Protein AF-A0A6L7U6Q9-F1 (afdb_monomer_lite)

Radius of gyration: 33.62 Å; chains: 1; bounding box: 89×98×94 Å

Secondary structure (DSSP, 8-state):
--S--TTSTTSPPSS-EEEEEE-SSEEEEEETTS-EEEEE--TTSTTSPPSS-EEEEEE-SSEEEEEETTS-EEEEE--TTSTTSPPSS-EEEEEE-SSEEEEEETTS-EEEEE--TTSTTSPPSS-EEEEEEETTEEEEEETTS-EEEEETT--PPP--EEEEEE-SSEEEEEETTS-EEEEE--TTSTT-PPSS-EEEEEE-SSEEEEEETTS-EEEEE----SSSS-----PPPSS-EEEEEE-SSEEEEEETTT--EEEEE--TTSTTS---S-EEEEEE-SSEEEEEETTS-EEEEE--TTSTT-PPSS-EEEEEE-SSEEEEEETTS-EEEEE--GGGT-TTSPPSS-EEEEEE-SSEEEEEETTS-EEEEE--TTSTT-PPSS-EEEEEE-SSEEEEEETTSBEEEEE--TTSTT-PPSSB-SEEEE-SSEEEEE-TTS-EEEEESTTTTGGGSS--------------------SSTT----PPP----------------------------------------S---------------------------------------------------PPPP------------

Sequence (601 aa):
CWGWNEHGQAAAPGGKFKTVSAGGSHTCSMRTDNTVLCWGWNKFGQAAPPGGKFKTISAGAAHTCGVRTDDTVQCWGHNRHDQATPLGGKFKTVSAGSRHTCGIRTDNTLQCWGANEYGQATPPAGRFTTVSIEYEHTCGVRTDNTVQCWGLDVLSPRPDFTTISSGSRHTCGVRTDNTVQCWGGNQYGQAAPPGGRFVAVSSGNRHACGVRTDNTVQCWGSNSGPYWHDSRLVLPPGGQFSVVSAGSSHTCGVRRADGTIQCWGWNEFGQAAPPGSEFKTVSAGHTHTCGMRIDGTIQCWGWNGSGQSAPPDGKFTTISAGGSHTCGVRIDNTLACWGDNGAGSGQATPPIGLFVAVSAGGSHTCGIRIDGTLTCWGWNGFGLATPPTGRFVAVSAGSSHTCAVRIDGALACWGENDQGQATPPAGQFTTVSAGHSYTCGVRPDNTVECWGADGRAKASQPNAATGPGSSGNRFASRRIAVANGDTQMTARLLEDDRIPTRLPATVEQNPDLKAMAFCFDGPARLRLGPFAYCPMLRPTCFPSAATSCRRPAQQSSAPVMPPKRECDCLDLALVTRQATRFTVLTFPAEFTWLQSHIRTP

Structure (mmCIF, N/CA/C/O backbone):
data_AF-A0A6L7U6Q9-F1
#
_entry.id   AF-A0A6L7U6Q9-F1
#
loop_
_atom_site.group_PDB
_atom_site.id
_atom_site.type_symbol
_atom_site.label_atom_id
_atom_site.label_alt_id
_atom_site.label_comp_id
_atom_site.label_asym_id
_atom_site.label_entity_id
_atom_site.label_seq_id
_atom_site.pdbx_PDB_ins_code
_atom_site.Cartn_x
_atom_site.Cartn_y
_atom_site.Cartn_z
_atom_site.occupancy
_atom_site.B_iso_or_equiv
_atom_site.auth_seq_id
_atom_site.auth_comp_id
_atom_site.auth_asym_id
_atom_site.auth_atom_id
_atom_site.pdbx_PDB_model_num
ATOM 1 N N . CYS A 1 1 ? -26.010 -4.249 44.675 1.00 60.53 1 CYS A N 1
ATOM 2 C CA . CYS A 1 1 ? -25.416 -4.374 43.325 1.00 60.53 1 CYS A CA 1
ATOM 3 C C . CYS A 1 1 ? -24.847 -5.784 43.168 1.00 60.53 1 CYS A C 1
ATOM 5 O O . CYS A 1 1 ? -24.962 -6.558 44.111 1.00 60.53 1 CYS A O 1
ATOM 7 N N . TRP A 1 2 ? -24.255 -6.119 42.021 1.00 58.78 2 TRP A N 1
ATOM 8 C CA . TRP A 1 2 ? -23.629 -7.425 41.763 1.00 58.78 2 TRP A CA 1
ATOM 9 C C . TRP A 1 2 ? -22.158 -7.202 41.382 1.00 58.78 2 TRP A C 1
ATOM 11 O O . TRP A 1 2 ? -21.865 -6.194 40.741 1.00 58.78 2 TRP A O 1
ATOM 21 N N . GLY A 1 3 ? -21.252 -8.104 41.770 1.00 65.75 3 GLY A N 1
ATOM 22 C CA . GLY A 1 3 ? -19.815 -8.002 41.476 1.00 65.75 3 GLY A CA 1
ATOM 23 C C . GLY A 1 3 ? -18.914 -8.178 42.705 1.00 65.75 3 GLY A C 1
ATOM 24 O O . GLY A 1 3 ? -19.380 -8.518 43.792 1.00 65.75 3 GLY A O 1
ATOM 25 N N . TRP A 1 4 ? -17.613 -7.951 42.513 1.00 69.69 4 TRP A N 1
ATOM 26 C CA . TRP A 1 4 ? -16.572 -8.079 43.542 1.00 69.69 4 TRP A CA 1
ATOM 27 C C . TRP A 1 4 ? -16.777 -7.038 44.662 1.00 69.69 4 TRP A C 1
ATOM 29 O O . TRP A 1 4 ? -17.035 -5.866 44.384 1.00 69.69 4 TRP A O 1
ATOM 39 N N . ASN A 1 5 ? -16.715 -7.465 45.930 1.00 85.12 5 ASN A N 1
ATOM 40 C CA . ASN A 1 5 ? -17.243 -6.693 47.067 1.00 85.12 5 ASN A CA 1
ATOM 41 C C . ASN A 1 5 ? -16.331 -6.670 48.318 1.00 85.12 5 ASN A C 1
ATOM 43 O O . ASN A 1 5 ? -16.816 -6.451 49.426 1.00 85.12 5 ASN A O 1
ATOM 47 N N . GLU A 1 6 ? -15.020 -6.887 48.172 1.00 86.62 6 GLU A N 1
ATOM 48 C CA . GLU A 1 6 ? -14.059 -6.953 49.300 1.00 86.62 6 GLU A CA 1
ATOM 49 C C . GLU A 1 6 ? -13.974 -5.682 50.163 1.00 86.62 6 GLU A C 1
ATOM 51 O O . GLU A 1 6 ? -13.441 -5.710 51.273 1.00 86.62 6 GLU A O 1
ATOM 56 N N . HIS A 1 7 ? -14.494 -4.556 49.678 1.00 86.00 7 HIS A N 1
ATOM 57 C CA . HIS A 1 7 ? -14.512 -3.280 50.392 1.00 86.00 7 HIS A CA 1
ATOM 58 C C . HIS A 1 7 ? -15.939 -2.745 50.594 1.00 86.00 7 HIS A C 1
ATOM 60 O O . HIS A 1 7 ? -16.117 -1.583 50.951 1.00 86.00 7 HIS A O 1
ATOM 66 N N . GLY A 1 8 ? -16.967 -3.570 50.360 1.00 86.44 8 GLY A N 1
ATOM 67 C CA . GLY A 1 8 ? -18.374 -3.171 50.456 1.00 86.44 8 GLY A CA 1
ATOM 68 C C . GLY A 1 8 ? -18.875 -2.316 49.285 1.00 86.44 8 GLY A C 1
ATOM 69 O O . GLY A 1 8 ? -19.975 -1.777 49.353 1.00 86.44 8 GLY A O 1
ATOM 70 N N . GLN A 1 9 ? -18.109 -2.178 48.197 1.00 86.31 9 GLN A N 1
ATOM 71 C CA . GLN A 1 9 ? -18.449 -1.309 47.064 1.00 86.31 9 GLN A CA 1
ATOM 72 C C . GLN A 1 9 ? -19.767 -1.681 46.353 1.00 86.31 9 GLN A C 1
ATOM 74 O O . GLN A 1 9 ? -20.429 -0.800 45.807 1.00 86.31 9 GLN A O 1
ATOM 79 N N . ALA A 1 10 ? -20.203 -2.944 46.410 1.00 85.12 10 ALA A N 1
ATOM 80 C CA . ALA A 1 10 ? -21.481 -3.406 45.860 1.00 85.12 10 ALA A CA 1
ATOM 81 C C . ALA A 1 10 ? -22.649 -3.373 46.876 1.00 85.12 10 ALA A C 1
ATOM 83 O O . ALA A 1 10 ? -23.810 -3.559 46.476 1.00 85.12 10 ALA A O 1
ATOM 84 N N . ALA A 1 11 ? -22.367 -3.120 48.161 1.00 86.94 11 ALA A N 1
ATOM 85 C CA . ALA A 1 11 ? -23.359 -2.967 49.224 1.00 86.94 11 ALA A CA 1
ATOM 86 C C . ALA A 1 11 ? -23.945 -1.545 49.202 1.00 86.94 11 ALA A C 1
ATOM 88 O O . ALA A 1 11 ? -23.372 -0.601 49.739 1.00 86.94 11 ALA A O 1
ATOM 89 N N . ALA A 1 12 ? -25.086 -1.381 48.530 1.00 82.44 12 ALA A N 1
ATOM 90 C CA . ALA A 1 12 ? -25.712 -0.075 48.355 1.00 82.44 12 ALA A CA 1
ATOM 91 C C . ALA A 1 12 ? -26.273 0.472 49.690 1.00 82.44 12 ALA A C 1
ATOM 93 O O . ALA A 1 12 ? -27.046 -0.229 50.347 1.00 82.44 12 ALA A O 1
ATOM 94 N N . PRO A 1 13 ? -25.942 1.716 50.089 1.00 86.38 13 PRO A N 1
ATOM 95 C CA . PRO A 1 13 ? -26.484 2.336 51.293 1.00 86.38 13 PRO A CA 1
ATOM 96 C C . PRO A 1 13 ? -27.955 2.731 51.110 1.00 86.38 13 PRO A C 1
ATOM 98 O O . PRO A 1 13 ? -28.396 3.078 50.013 1.00 86.38 13 PRO A O 1
ATOM 101 N N . GLY A 1 14 ? -28.714 2.741 52.208 1.00 85.06 14 GLY A N 1
ATOM 102 C CA . GLY A 1 14 ? -30.105 3.197 52.207 1.00 85.06 14 GLY A CA 1
ATOM 103 C C . GLY A 1 14 ? -30.240 4.688 51.868 1.00 85.06 14 GLY A C 1
ATOM 104 O O . GLY A 1 14 ? -29.470 5.522 52.346 1.00 85.06 14 GLY A O 1
ATOM 105 N N . GLY A 1 15 ? -31.235 5.039 51.051 1.00 87.31 15 GLY A N 1
ATOM 106 C CA . GLY A 1 15 ? -31.529 6.426 50.683 1.00 87.31 15 GLY A CA 1
ATOM 107 C C . GLY A 1 15 ? -32.321 6.556 49.380 1.00 87.31 15 GLY A C 1
ATOM 108 O O . GLY A 1 15 ? -32.706 5.562 48.769 1.00 87.31 15 GLY A O 1
ATOM 109 N N . LYS A 1 16 ? -32.551 7.802 48.944 1.00 89.94 16 LYS A N 1
ATOM 110 C CA . LYS A 1 16 ? -33.118 8.126 47.624 1.00 89.94 16 LYS A CA 1
ATOM 111 C C . LYS A 1 16 ? -32.038 8.759 46.746 1.00 89.94 16 LYS A C 1
ATOM 113 O O . LYS A 1 16 ? -31.497 9.814 47.081 1.00 89.94 16 LYS A O 1
ATOM 118 N N . PHE A 1 17 ? -31.747 8.120 45.618 1.00 90.88 17 PHE A N 1
ATOM 119 C CA . PHE A 1 17 ? -30.705 8.516 44.669 1.00 90.88 17 PHE A CA 1
ATOM 120 C C . PHE A 1 17 ? -31.291 8.645 43.260 1.00 90.88 17 PHE A C 1
ATOM 122 O O . PHE A 1 17 ? -32.266 7.972 42.935 1.00 90.88 17 PHE A O 1
ATOM 129 N N . LYS A 1 18 ? -30.701 9.516 42.435 1.00 92.00 18 LYS A N 1
ATOM 130 C CA . LYS A 1 18 ? -31.118 9.762 41.040 1.00 92.00 18 LYS A CA 1
ATOM 131 C C . LYS A 1 18 ? -30.112 9.258 39.998 1.00 92.00 18 LYS A C 1
ATOM 133 O O . LYS A 1 18 ? -30.494 9.018 38.861 1.00 92.00 18 LYS A O 1
ATOM 138 N N . THR A 1 19 ? -28.840 9.114 40.370 1.00 90.00 19 THR A N 1
ATOM 139 C CA . THR A 1 19 ? -27.770 8.574 39.518 1.00 90.00 19 THR A CA 1
ATOM 140 C C . THR A 1 19 ? -26.765 7.799 40.364 1.00 90.00 19 THR A C 1
ATOM 142 O O . THR A 1 19 ? -26.574 8.107 41.543 1.00 90.00 19 THR A O 1
ATOM 145 N N . VAL A 1 20 ? -26.106 6.821 39.744 1.00 92.25 20 VAL A N 1
ATOM 146 C CA . VAL A 1 20 ? -25.000 6.032 40.301 1.00 92.25 20 VAL A CA 1
ATOM 147 C C . VAL A 1 20 ? -23.852 6.004 39.291 1.00 92.25 20 VAL A C 1
ATOM 149 O O . VAL A 1 20 ? -24.086 6.002 38.084 1.00 92.25 20 VAL A O 1
ATOM 152 N N . SER A 1 21 ? -22.619 5.986 39.784 1.00 90.88 21 SER A N 1
ATOM 153 C CA . SER A 1 21 ? -21.403 5.713 39.025 1.00 90.88 21 SER A CA 1
ATOM 154 C C . SER A 1 21 ? -20.534 4.774 39.860 1.00 90.88 21 SER A C 1
ATOM 156 O O . SER A 1 21 ? -20.114 5.118 40.967 1.00 90.88 21 SER A O 1
ATOM 158 N N . ALA A 1 22 ? -20.316 3.566 39.345 1.00 87.31 22 ALA A N 1
ATOM 159 C CA . ALA A 1 22 ? -19.361 2.620 39.905 1.00 87.31 22 ALA A CA 1
ATOM 160 C C . ALA A 1 22 ? -17.965 2.935 39.353 1.00 87.31 22 ALA A C 1
ATOM 162 O O . ALA A 1 22 ? -17.822 3.151 38.151 1.00 87.31 22 ALA A O 1
ATOM 163 N N . GLY A 1 23 ? -16.975 2.977 40.240 1.00 85.25 23 GLY A N 1
ATOM 164 C CA . GLY A 1 23 ? -15.554 3.011 39.913 1.00 85.25 23 GLY A CA 1
ATOM 165 C C . GLY A 1 23 ? -14.907 1.640 40.130 1.00 85.25 23 GLY A C 1
ATOM 166 O O . GLY A 1 23 ? -15.597 0.637 40.311 1.00 85.25 23 GLY A O 1
ATOM 167 N N . GLY A 1 24 ? -13.573 1.594 40.157 1.00 82.31 24 GLY A N 1
ATOM 168 C CA . GLY A 1 24 ? -12.822 0.330 40.250 1.00 82.31 24 GLY A CA 1
ATOM 169 C C . GLY A 1 24 ? -13.008 -0.422 41.576 1.00 82.31 24 GLY A C 1
ATOM 170 O O . GLY A 1 24 ? -13.238 -1.629 41.581 1.00 82.31 24 GLY A O 1
ATOM 171 N N . SER A 1 25 ? -12.956 0.294 42.705 1.00 86.75 25 SER A N 1
ATOM 172 C CA . SER A 1 25 ? -13.094 -0.299 44.052 1.00 86.75 25 SER A CA 1
ATOM 173 C C . SER A 1 25 ? -14.018 0.498 44.983 1.00 86.75 25 SER A C 1
ATOM 175 O O . SER A 1 25 ? -14.097 0.214 46.180 1.00 86.75 25 SER A O 1
ATOM 177 N N . HIS A 1 26 ? -14.723 1.498 44.455 1.00 92.19 26 HIS A N 1
ATOM 178 C CA . HIS A 1 26 ? -15.671 2.352 45.172 1.00 92.19 26 HIS A CA 1
ATOM 179 C C . HIS A 1 26 ? -16.851 2.710 44.264 1.00 92.19 26 HIS A C 1
ATOM 181 O O . HIS A 1 26 ? -16.733 2.696 43.043 1.00 92.19 26 HIS A O 1
ATOM 187 N N . THR A 1 27 ? -17.998 3.031 44.854 1.00 92.06 27 THR A N 1
ATOM 188 C CA . THR A 1 27 ? -19.194 3.485 44.130 1.00 92.06 27 THR A CA 1
ATOM 189 C C . THR A 1 27 ? -19.639 4.829 44.684 1.00 92.06 27 THR A C 1
ATOM 191 O O . THR A 1 27 ? -19.582 5.058 45.892 1.00 92.06 27 THR A O 1
ATOM 194 N N . CYS A 1 28 ? -20.092 5.719 43.804 1.00 94.06 28 CYS A N 1
ATOM 195 C CA . CYS A 1 28 ? -20.664 7.013 44.152 1.00 94.06 28 CYS A CA 1
ATOM 196 C C . CYS A 1 28 ? -22.083 7.139 43.587 1.00 94.06 28 CYS A C 1
ATOM 198 O O . CYS A 1 28 ? -22.339 6.770 42.444 1.00 94.06 28 CYS A O 1
ATOM 200 N N . SER A 1 29 ? -22.993 7.737 44.352 1.00 93.19 29 SER A N 1
ATOM 201 C CA . SER A 1 29 ? -24.353 8.054 43.911 1.00 93.19 29 SER A CA 1
ATOM 202 C C . SER A 1 29 ? -24.745 9.474 44.282 1.00 93.19 29 SER A C 1
ATOM 204 O O . SER A 1 29 ? -24.378 9.991 45.339 1.00 93.19 29 SER A O 1
ATOM 206 N N . MET A 1 30 ? -25.544 10.098 43.419 1.00 94.00 30 MET A N 1
ATOM 207 C CA . MET A 1 30 ? -26.092 11.426 43.664 1.00 94.00 30 MET A CA 1
ATOM 208 C C . MET A 1 30 ? -27.508 11.318 44.227 1.00 94.00 30 MET A C 1
ATOM 210 O O . MET A 1 30 ? -28.381 10.668 43.642 1.00 94.00 30 MET A O 1
ATOM 214 N N . ARG A 1 31 ? -27.741 11.968 45.367 1.00 93.19 31 ARG A N 1
ATOM 215 C CA . ARG A 1 31 ? -29.057 12.094 45.999 1.00 93.19 31 ARG A CA 1
ATOM 216 C C . ARG A 1 31 ? -29.967 13.036 45.206 1.00 93.19 31 ARG A C 1
ATOM 218 O O . ARG A 1 31 ? -29.522 13.806 44.351 1.00 93.19 31 ARG A O 1
ATOM 225 N N . THR A 1 32 ? -31.260 12.999 45.518 1.00 91.50 32 THR A N 1
ATOM 226 C CA . THR A 1 32 ? -32.284 13.869 44.907 1.00 91.50 32 THR A CA 1
ATOM 227 C C . THR A 1 32 ? -32.091 15.364 45.199 1.00 91.50 32 THR A C 1
ATOM 229 O O . THR A 1 32 ? -32.629 16.192 44.475 1.00 91.50 32 THR A O 1
ATOM 232 N N . ASP A 1 33 ? -31.306 15.727 46.217 1.00 91.62 33 ASP A N 1
ATOM 233 C CA . ASP A 1 33 ? -30.948 17.110 46.579 1.00 91.62 33 ASP A CA 1
ATOM 234 C C . ASP A 1 33 ? -29.678 17.641 45.870 1.00 91.62 33 ASP A C 1
ATOM 236 O O . ASP A 1 33 ? -29.242 18.768 46.139 1.00 91.62 33 ASP A O 1
ATOM 240 N N . ASN A 1 34 ? -29.113 16.837 44.957 1.00 92.19 34 ASN A N 1
ATOM 241 C CA . ASN A 1 34 ? -27.840 17.013 44.247 1.00 92.19 34 ASN A CA 1
ATOM 242 C C . ASN A 1 34 ? -26.560 16.847 45.098 1.00 92.19 34 ASN A C 1
ATOM 244 O O . ASN A 1 34 ? -25.470 17.122 44.590 1.00 92.19 34 ASN A O 1
ATOM 248 N N . THR A 1 35 ? -26.649 16.381 46.350 1.00 94.06 35 THR A N 1
ATOM 249 C CA . THR A 1 35 ? -25.468 15.959 47.131 1.00 94.06 35 THR A CA 1
ATOM 250 C C . THR A 1 35 ? -24.965 14.586 46.678 1.00 94.06 35 THR A C 1
ATOM 252 O O . THR A 1 35 ? -25.706 13.799 46.085 1.00 94.06 35 THR A O 1
ATOM 255 N N . VAL A 1 36 ? -23.692 14.288 46.942 1.00 94.62 36 VAL A N 1
ATOM 256 C CA . VAL A 1 36 ? -23.044 13.022 46.566 1.00 94.62 36 VAL A CA 1
ATOM 257 C C . VAL A 1 36 ? -22.738 12.209 47.822 1.00 94.62 36 VAL A C 1
ATOM 259 O O . VAL A 1 36 ? -22.294 12.755 48.830 1.00 94.62 36 VAL A O 1
ATOM 262 N N . LEU A 1 37 ? -22.965 10.900 47.748 1.00 94.25 37 LEU A N 1
ATOM 263 C CA . LEU A 1 37 ? -22.506 9.912 48.720 1.00 94.25 37 LEU A CA 1
ATOM 264 C C . LEU A 1 37 ? -21.649 8.884 47.980 1.00 94.25 37 LEU A C 1
ATOM 266 O O . LEU A 1 37 ? -22.056 8.413 46.921 1.00 94.25 37 LEU A O 1
ATOM 270 N N . CYS A 1 38 ? -20.504 8.517 48.542 1.00 94.56 38 CYS A N 1
ATOM 271 C CA . CYS A 1 38 ? -19.669 7.437 48.028 1.00 94.56 38 CYS A CA 1
ATOM 272 C C . CYS A 1 38 ? -19.377 6.419 49.134 1.00 94.56 38 CYS A C 1
ATOM 274 O O . CYS A 1 38 ? -19.448 6.745 50.319 1.00 94.56 38 CYS A O 1
ATOM 276 N N . TRP A 1 39 ? -19.074 5.185 48.741 1.00 94.06 39 TRP A N 1
ATOM 277 C CA . TRP A 1 39 ? -18.748 4.072 49.633 1.00 94.06 39 TRP A CA 1
ATOM 278 C C . TRP A 1 39 ? -17.840 3.061 48.918 1.00 94.06 39 TRP A C 1
ATOM 280 O O . TRP A 1 39 ? -17.669 3.115 47.699 1.00 94.06 39 TRP A O 1
ATOM 290 N N . GLY A 1 40 ? -17.251 2.133 49.670 1.00 92.25 40 GLY A N 1
ATOM 291 C CA . GLY A 1 40 ? -16.228 1.217 49.170 1.00 92.25 40 GLY A CA 1
ATOM 292 C C . GLY A 1 40 ? -14.826 1.609 49.639 1.00 92.25 40 GLY A C 1
ATOM 293 O O . GLY A 1 40 ? -14.649 2.207 50.702 1.00 92.25 40 GLY A O 1
ATOM 294 N N . TRP A 1 41 ? -13.816 1.282 48.836 1.00 91.94 41 TRP A N 1
ATOM 295 C CA . TRP A 1 41 ? -12.414 1.534 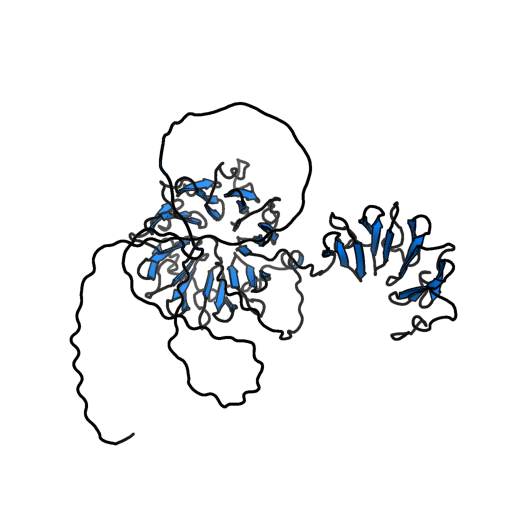49.158 1.00 91.94 41 TRP A CA 1
ATOM 296 C C . TRP A 1 41 ? -12.077 3.029 49.191 1.00 91.94 41 TRP A C 1
ATOM 298 O O . TRP A 1 41 ? -12.401 3.770 48.265 1.00 91.94 41 TRP A O 1
ATOM 308 N N . ASN A 1 42 ? -11.388 3.470 50.247 1.00 92.81 42 ASN A N 1
ATOM 309 C CA . ASN A 1 42 ? -11.162 4.896 50.510 1.00 92.81 42 ASN A CA 1
ATOM 310 C C . ASN A 1 42 ? -9.699 5.259 50.841 1.00 92.81 42 ASN A C 1
ATOM 312 O O . ASN A 1 42 ? -9.446 6.285 51.469 1.00 92.81 42 ASN A O 1
ATOM 316 N N . LYS A 1 43 ? -8.718 4.430 50.445 1.00 92.56 43 LYS A N 1
ATOM 317 C CA . LYS A 1 43 ? -7.291 4.616 50.801 1.00 92.56 43 LYS A CA 1
ATOM 318 C C . LYS A 1 43 ? -6.707 5.971 50.365 1.00 92.56 43 LYS A C 1
ATOM 320 O O . LYS A 1 43 ? -5.735 6.428 50.959 1.00 92.56 43 LYS A O 1
ATOM 325 N N . PHE A 1 44 ? -7.290 6.607 49.351 1.00 91.06 44 PHE A N 1
ATOM 326 C CA . PHE A 1 44 ? -6.864 7.903 48.822 1.00 91.06 44 PHE A CA 1
ATOM 327 C C . PHE A 1 44 ? -7.917 9.006 49.020 1.00 91.06 44 PHE A C 1
ATOM 329 O O . PHE A 1 44 ? -7.801 10.070 48.421 1.00 91.06 44 PHE A O 1
ATOM 336 N N . GLY A 1 45 ? -8.965 8.763 49.816 1.00 92.94 45 GLY A N 1
ATOM 337 C CA . GLY A 1 45 ? -10.087 9.692 49.983 1.00 92.94 45 GLY A CA 1
ATOM 338 C C . GLY A 1 45 ? -11.098 9.689 48.828 1.00 92.94 45 GLY A C 1
ATOM 339 O O . GLY A 1 45 ? -11.992 10.527 48.805 1.00 92.94 45 GLY A O 1
ATOM 340 N N . GLN A 1 46 ? -11.003 8.765 47.864 1.00 91.81 46 GLN A N 1
ATOM 341 C CA . GLN A 1 46 ? -11.855 8.746 46.664 1.00 91.81 46 GLN A CA 1
ATOM 342 C C . GLN A 1 46 ? -13.353 8.513 46.944 1.00 91.81 46 GLN A C 1
ATOM 344 O O . GLN A 1 46 ? -14.204 8.920 46.147 1.00 91.81 46 GLN A O 1
ATOM 349 N N . ALA A 1 47 ? -13.675 7.918 48.096 1.00 92.62 47 ALA A N 1
ATOM 350 C CA . ALA A 1 47 ? -15.030 7.729 48.600 1.00 92.62 47 ALA A CA 1
ATOM 351 C C . ALA A 1 47 ? -15.435 8.774 49.668 1.00 92.62 47 ALA A C 1
ATOM 353 O O . ALA A 1 47 ? -16.496 8.646 50.273 1.00 92.62 47 ALA A O 1
ATOM 354 N N . ALA A 1 48 ? -14.637 9.829 49.876 1.00 94.00 48 ALA A N 1
ATOM 355 C CA . ALA A 1 48 ? -14.971 10.984 50.712 1.00 94.00 48 ALA A CA 1
ATOM 356 C C . ALA A 1 48 ? -15.318 12.208 49.830 1.00 94.00 48 ALA A C 1
ATOM 358 O O . ALA A 1 48 ? -14.440 13.024 49.539 1.00 94.00 48 ALA A O 1
ATOM 359 N N . PRO A 1 49 ? -16.572 12.344 49.351 1.00 93.38 49 PRO A N 1
ATOM 360 C CA . PRO A 1 49 ? -16.950 13.423 48.442 1.00 93.38 49 PRO A CA 1
ATOM 361 C C . PRO A 1 49 ? -16.891 14.808 49.117 1.00 93.38 49 PRO A C 1
ATOM 363 O O . PRO A 1 49 ? -17.354 14.960 50.250 1.00 93.38 49 PRO A O 1
ATOM 366 N N . PRO A 1 50 ? -16.381 15.845 48.427 1.00 93.25 50 PRO A N 1
ATOM 367 C CA . PRO A 1 50 ? -16.320 17.203 48.953 1.00 93.25 50 PRO A CA 1
ATOM 368 C C . PRO A 1 50 ? -17.711 17.847 49.034 1.00 93.25 50 PRO A C 1
ATOM 370 O O . PRO A 1 50 ? -18.585 17.612 48.196 1.00 93.25 50 PRO A O 1
ATOM 373 N N . GLY A 1 51 ? -17.901 18.727 50.021 1.00 89.88 51 GLY A N 1
ATOM 374 C CA . GLY A 1 51 ? -19.165 19.432 50.241 1.00 89.88 51 GLY A CA 1
ATOM 375 C C . GLY A 1 51 ? -19.592 20.291 49.044 1.00 89.88 51 GLY A C 1
ATOM 376 O O . GLY A 1 51 ? -18.844 21.149 48.565 1.00 89.88 51 GLY A O 1
ATOM 377 N N . GLY A 1 52 ? -20.816 20.082 48.556 1.00 92.12 52 GLY A N 1
ATOM 378 C CA . GLY A 1 52 ? -21.371 20.828 47.428 1.00 92.12 52 GLY A CA 1
ATOM 379 C C . GLY A 1 52 ? -22.575 20.145 46.782 1.00 92.12 52 GLY A C 1
ATOM 380 O O . GLY A 1 52 ? -23.092 19.146 47.284 1.00 92.12 52 GLY A O 1
ATOM 381 N N . LYS A 1 53 ? -23.009 20.702 45.646 1.00 93.94 53 LYS A N 1
ATOM 382 C CA . LYS A 1 53 ? -24.051 20.138 44.782 1.00 93.94 53 LYS A CA 1
ATOM 383 C C . LYS A 1 53 ? -23.525 19.956 43.363 1.00 93.94 53 LYS A C 1
ATOM 385 O O . LYS A 1 53 ? -22.819 20.821 42.842 1.00 93.94 53 LYS A O 1
ATOM 390 N N . PHE A 1 54 ? -23.904 18.844 42.744 1.00 95.19 54 PHE A N 1
ATOM 391 C CA . PHE A 1 54 ? -23.385 18.406 41.451 1.00 95.19 54 PHE A CA 1
ATOM 392 C C . PHE A 1 54 ? -24.504 18.233 40.408 1.00 95.19 54 PHE A C 1
ATOM 394 O O . PHE A 1 54 ? -25.656 17.944 40.734 1.00 95.19 54 PHE A O 1
ATOM 401 N N . LYS A 1 55 ? -24.162 18.429 39.133 1.00 93.19 55 LYS A N 1
ATOM 402 C CA . LYS A 1 55 ? -24.985 18.093 37.961 1.00 93.19 55 LYS A CA 1
ATOM 403 C C . LYS A 1 55 ? -24.750 16.635 37.559 1.00 93.19 55 LYS A C 1
ATOM 405 O O . LYS A 1 55 ? -25.707 15.872 37.451 1.00 93.19 55 LYS A O 1
ATOM 410 N N . THR A 1 56 ? -23.481 16.243 37.428 1.00 92.44 56 THR A N 1
ATOM 411 C CA . THR A 1 56 ? -23.024 14.890 37.063 1.00 92.44 56 THR A CA 1
ATOM 412 C C . THR A 1 56 ? -21.831 14.456 37.923 1.00 92.44 56 THR A C 1
ATOM 414 O O . THR A 1 56 ? -21.143 15.296 38.506 1.00 92.44 56 THR A O 1
ATOM 417 N N . ILE A 1 57 ? -21.597 13.143 38.010 1.00 94.12 57 ILE A N 1
ATOM 418 C CA . ILE A 1 57 ? -20.433 12.515 38.658 1.00 94.12 57 ILE A CA 1
ATOM 419 C C . ILE A 1 57 ? -19.935 11.336 37.819 1.00 94.12 57 ILE A C 1
ATOM 421 O O . ILE A 1 57 ? -20.736 10.668 37.165 1.00 94.12 57 ILE A O 1
ATOM 425 N N . SER A 1 58 ? -18.636 11.063 37.895 1.00 94.50 58 SER A N 1
ATOM 426 C CA . SER A 1 58 ? -17.981 9.866 37.372 1.00 94.50 58 SER A CA 1
ATOM 427 C C . SER A 1 58 ? -16.919 9.399 38.372 1.00 94.50 58 SER A C 1
ATOM 429 O O . SER A 1 58 ? -16.032 10.166 38.754 1.00 94.50 58 SER A O 1
ATOM 431 N N . ALA A 1 59 ? -17.040 8.155 38.827 1.00 92.25 59 ALA A N 1
ATOM 432 C CA . ALA A 1 59 ? -16.043 7.458 39.629 1.00 92.25 59 ALA A CA 1
ATOM 433 C C . ALA A 1 59 ? -15.101 6.678 38.700 1.00 92.25 59 ALA A C 1
ATOM 435 O O . ALA A 1 59 ? -15.566 5.913 37.861 1.00 92.25 59 ALA A O 1
ATOM 436 N N . GLY A 1 60 ? -13.793 6.890 38.853 1.00 89.00 60 GLY A N 1
ATOM 437 C CA . GLY A 1 60 ? -12.742 6.158 38.146 1.00 89.00 60 GLY A CA 1
ATOM 438 C C . GLY A 1 60 ? -12.179 5.006 38.981 1.00 89.00 60 GLY A C 1
ATOM 439 O O . GLY A 1 60 ? -12.814 4.525 39.920 1.00 89.00 60 GLY A O 1
ATOM 440 N N . ALA A 1 61 ? -10.958 4.556 38.686 1.00 85.81 61 ALA A N 1
ATOM 441 C CA . ALA A 1 61 ? -10.353 3.436 39.418 1.00 85.81 61 ALA A CA 1
ATOM 442 C C . ALA A 1 61 ? -9.935 3.813 40.854 1.00 85.81 61 ALA A C 1
ATOM 444 O O . ALA A 1 61 ? -10.134 3.033 41.784 1.00 85.81 61 ALA A O 1
ATOM 445 N N . ALA A 1 62 ? -9.358 5.008 41.037 1.00 88.69 62 ALA A N 1
ATOM 446 C CA . ALA A 1 62 ? -8.788 5.462 42.313 1.00 88.69 62 ALA A CA 1
ATOM 447 C C . ALA A 1 62 ? -9.099 6.935 42.657 1.00 88.69 62 ALA A C 1
ATOM 449 O O . ALA A 1 62 ? -8.620 7.452 43.670 1.00 88.69 62 ALA A O 1
ATOM 450 N N . HIS A 1 63 ? -9.903 7.612 41.838 1.00 93.81 63 HIS A N 1
ATOM 451 C CA . HIS A 1 63 ? -10.369 8.986 42.027 1.00 93.81 63 HIS A CA 1
ATOM 452 C C . HIS A 1 63 ? -11.814 9.132 41.536 1.00 93.81 63 HIS A C 1
ATOM 454 O O . HIS A 1 63 ? -12.357 8.239 40.886 1.00 93.81 63 HIS A O 1
ATOM 460 N N . THR A 1 64 ? -12.445 10.253 41.863 1.00 94.44 64 THR A N 1
ATOM 461 C CA . THR A 1 64 ? -13.806 10.601 41.441 1.00 94.44 64 THR A CA 1
ATOM 462 C C . THR A 1 64 ? -13.819 12.054 40.985 1.00 94.44 64 THR A C 1
ATOM 464 O O . THR A 1 64 ? -13.141 12.893 41.576 1.00 94.44 64 THR A O 1
ATOM 467 N N . CYS A 1 65 ? -14.605 12.365 39.957 1.00 95.81 65 CYS A N 1
ATOM 468 C CA . CYS A 1 65 ? -14.824 13.721 39.466 1.00 95.81 65 CYS A CA 1
ATOM 469 C C . CYS A 1 65 ? -16.318 14.020 39.321 1.00 95.81 65 CYS A C 1
ATOM 471 O O . CYS A 1 65 ? -17.132 13.125 39.098 1.00 95.81 65 CYS A O 1
ATOM 473 N N . GLY A 1 66 ? -16.694 15.294 39.402 1.00 94.19 66 GLY A N 1
ATOM 474 C CA . GLY A 1 66 ? -18.060 15.735 39.141 1.00 94.19 66 GLY A CA 1
ATOM 475 C C . GLY A 1 66 ? -18.137 17.174 38.654 1.00 94.19 66 GLY A C 1
ATOM 476 O O . GLY A 1 66 ? -17.320 18.017 39.029 1.00 94.19 66 GLY A O 1
ATOM 477 N N . VAL A 1 67 ? -19.149 17.455 37.834 1.00 95.56 67 VAL A N 1
ATOM 478 C CA . VAL A 1 67 ? -19.500 18.815 37.408 1.00 95.56 67 VAL A CA 1
ATOM 479 C C . VAL A 1 67 ? -20.415 19.424 38.470 1.00 95.56 67 VAL A C 1
ATOM 481 O O . VAL A 1 67 ? -21.468 18.862 38.777 1.00 95.56 67 VAL A O 1
ATOM 484 N N . ARG A 1 68 ? -20.026 20.557 39.054 1.00 94.56 68 ARG A N 1
ATOM 485 C CA . ARG A 1 68 ? -20.805 21.325 40.038 1.00 94.56 68 ARG A CA 1
ATOM 486 C C . ARG A 1 68 ? -21.988 22.044 39.386 1.00 94.56 68 ARG A C 1
ATOM 488 O O . ARG A 1 68 ? -22.082 22.161 38.167 1.00 94.56 68 ARG A O 1
ATOM 495 N N . THR A 1 69 ? -22.917 22.557 40.192 1.00 92.31 69 THR A N 1
ATOM 496 C CA . THR A 1 69 ? -24.085 23.307 39.683 1.00 92.31 69 THR A CA 1
ATOM 497 C C . THR A 1 69 ? -23.729 24.559 38.873 1.00 92.31 69 THR A C 1
ATOM 499 O O . THR A 1 69 ? -24.533 24.972 38.041 1.00 92.31 69 THR A O 1
ATOM 502 N N . ASP A 1 70 ? -22.532 25.119 39.055 1.00 93.06 70 ASP A N 1
ATOM 503 C CA . ASP A 1 70 ? -22.000 26.270 38.315 1.00 93.06 70 ASP A CA 1
ATOM 504 C C . ASP A 1 70 ? -21.152 25.883 37.080 1.00 93.06 70 ASP A C 1
ATOM 506 O O . ASP A 1 70 ? -20.448 26.728 36.529 1.00 93.06 70 ASP A O 1
ATOM 510 N N . ASP A 1 71 ? -21.181 24.610 36.671 1.00 93.81 71 ASP A N 1
ATOM 511 C CA . ASP A 1 71 ? -20.411 24.024 35.562 1.00 93.81 71 ASP A CA 1
ATOM 512 C C . ASP A 1 71 ? -18.880 23.973 35.760 1.00 93.81 71 ASP A C 1
ATOM 514 O O . ASP A 1 71 ? -18.152 23.672 34.814 1.00 93.81 71 ASP A O 1
ATOM 518 N N . THR A 1 72 ? -18.355 24.202 36.973 1.00 94.88 72 THR A N 1
ATOM 519 C CA . THR A 1 72 ? -16.955 23.838 37.295 1.00 94.88 72 THR A CA 1
ATOM 520 C C . THR A 1 72 ? -16.802 22.332 37.499 1.00 94.88 72 THR A C 1
ATOM 522 O O . THR A 1 72 ? -17.738 21.662 37.930 1.00 94.88 72 THR A O 1
ATOM 525 N N . VAL A 1 73 ? -15.617 21.782 37.225 1.00 95.44 73 VAL A N 1
ATOM 526 C CA . VAL A 1 73 ? -15.271 20.407 37.622 1.00 95.44 73 VAL A CA 1
ATOM 527 C C . VAL A 1 73 ? -14.544 20.437 38.959 1.00 95.44 73 VAL A C 1
ATOM 529 O O . VAL A 1 73 ? -13.638 21.242 39.160 1.00 95.44 73 VAL A O 1
ATOM 532 N N . GLN A 1 74 ? -14.902 19.516 39.851 1.00 95.06 74 GLN A N 1
ATOM 533 C CA . GLN A 1 74 ? -14.086 19.165 41.008 1.00 95.06 74 GLN A CA 1
ATOM 534 C C . GLN A 1 74 ? -13.803 17.665 40.995 1.00 95.06 74 GLN A C 1
ATOM 536 O O . GLN A 1 74 ? -14.705 16.866 40.744 1.00 95.06 74 GLN A O 1
ATOM 541 N N . CYS A 1 75 ? -12.564 17.297 41.307 1.00 96.06 75 CYS A N 1
ATOM 542 C CA . CYS A 1 75 ? -12.134 15.918 41.491 1.00 96.06 75 CYS A CA 1
ATOM 543 C C . CYS A 1 75 ? -11.554 15.715 42.897 1.00 96.06 75 CYS A C 1
ATOM 545 O O . CYS A 1 75 ? -11.180 16.679 43.567 1.00 96.06 75 CYS A O 1
ATOM 547 N N . TRP A 1 76 ? -11.514 14.464 43.352 1.00 95.94 76 TRP A N 1
ATOM 548 C CA . TRP A 1 76 ? -10.950 14.052 44.639 1.00 95.94 76 TRP A CA 1
ATOM 549 C C . TRP A 1 76 ? -10.503 12.582 44.589 1.00 95.94 76 TRP A C 1
ATOM 551 O O . TRP A 1 76 ? -10.991 11.803 43.769 1.00 95.94 76 TRP A O 1
ATOM 561 N N . GLY A 1 77 ? -9.576 12.189 45.464 1.00 94.94 77 GLY A N 1
ATOM 562 C CA . GLY A 1 77 ? -8.977 10.852 45.474 1.00 94.94 77 GLY A CA 1
ATOM 563 C C . GLY A 1 77 ? -7.491 10.859 45.106 1.00 94.94 77 GLY A C 1
ATOM 564 O O . GLY A 1 77 ? -6.773 11.822 45.369 1.00 94.94 77 GLY A O 1
ATOM 565 N N . HIS A 1 78 ? -7.023 9.774 44.489 1.00 93.25 78 HIS A N 1
ATOM 566 C CA . HIS A 1 78 ? -5.628 9.604 44.082 1.00 93.25 78 HIS A CA 1
ATOM 567 C C . HIS A 1 78 ? -5.195 10.618 43.009 1.00 93.25 78 HIS A C 1
ATOM 569 O O . HIS A 1 78 ? -5.868 10.754 41.991 1.00 93.25 78 HIS A O 1
ATOM 575 N N . ASN A 1 79 ? -4.045 11.279 43.205 1.00 94.12 79 ASN A N 1
ATOM 576 C CA . ASN A 1 79 ? -3.601 12.390 42.350 1.00 94.12 79 ASN A CA 1
ATOM 577 C C . ASN A 1 79 ? -2.107 12.364 41.951 1.00 94.12 79 ASN A C 1
ATOM 579 O O . ASN A 1 79 ? -1.488 13.411 41.803 1.00 94.12 79 ASN A O 1
ATOM 583 N N . ARG A 1 80 ? -1.481 11.183 41.809 1.00 92.56 80 ARG A N 1
ATOM 584 C CA . ARG A 1 80 ? -0.037 11.084 41.472 1.00 92.56 80 ARG A CA 1
ATOM 585 C C . ARG A 1 80 ? 0.341 11.529 40.052 1.00 92.56 80 ARG A C 1
ATOM 587 O O . ARG A 1 80 ? 1.525 11.685 39.787 1.00 92.56 80 ARG A O 1
ATOM 594 N N . HIS A 1 81 ? -0.632 11.694 39.161 1.00 88.38 81 HIS A N 1
ATOM 595 C CA . HIS A 1 81 ? -0.431 12.133 37.777 1.00 88.38 81 HIS A CA 1
ATOM 596 C C . HIS A 1 81 ? -1.286 13.369 37.451 1.00 88.38 81 HIS A C 1
ATOM 598 O O . HIS A 1 81 ? -1.658 13.548 36.300 1.00 88.38 81 HIS A O 1
ATOM 604 N N . ASP A 1 82 ? -1.694 14.156 38.455 1.00 92.25 82 ASP A N 1
ATOM 605 C CA . ASP A 1 82 ? -2.640 15.278 38.315 1.00 92.25 82 ASP A CA 1
ATOM 606 C C . ASP A 1 82 ? -4.051 14.905 37.805 1.00 92.25 82 ASP A C 1
ATOM 608 O O . ASP A 1 82 ? -4.841 15.774 37.443 1.00 92.25 82 ASP A O 1
ATOM 612 N N . GLN A 1 83 ? -4.444 13.623 37.829 1.00 90.19 83 GLN A N 1
ATOM 613 C CA . GLN A 1 83 ? -5.767 13.176 37.351 1.00 90.19 83 GLN A CA 1
ATOM 614 C C . GLN A 1 83 ? -6.962 13.813 38.090 1.00 90.19 83 GLN A C 1
ATOM 616 O O . GLN A 1 83 ? -8.055 13.937 37.529 1.00 90.19 83 GLN A O 1
ATOM 621 N N . ALA A 1 84 ? -6.752 14.239 39.336 1.00 92.62 84 ALA A N 1
ATOM 622 C CA . ALA A 1 84 ? -7.709 14.939 40.180 1.00 92.62 84 ALA A CA 1
ATOM 623 C C . ALA A 1 84 ? -7.400 16.447 40.323 1.00 92.62 84 ALA A C 1
ATOM 625 O O . ALA A 1 84 ? -8.047 17.117 41.128 1.00 92.62 84 ALA A O 1
ATOM 626 N N . THR A 1 85 ? -6.485 16.990 39.511 1.00 92.69 85 THR A N 1
ATOM 627 C CA . THR A 1 85 ? -6.208 18.427 39.352 1.00 92.69 85 THR A CA 1
ATOM 628 C C . THR A 1 85 ? -6.930 18.951 38.094 1.00 92.69 85 THR A C 1
ATOM 630 O O . THR A 1 85 ? -6.339 18.987 37.014 1.00 92.69 85 THR A O 1
ATOM 633 N N . PRO A 1 86 ? -8.229 19.316 38.159 1.00 89.56 86 PRO A N 1
ATOM 634 C CA . PRO A 1 86 ? -8.980 19.729 36.977 1.00 89.56 86 PRO A CA 1
ATOM 635 C C . PRO A 1 86 ? -8.461 21.040 36.384 1.00 89.56 86 PRO A C 1
ATOM 637 O O . PRO A 1 86 ? -8.276 22.037 37.083 1.00 89.56 86 PRO A O 1
ATOM 640 N N . LEU A 1 87 ? -8.290 21.053 35.063 1.00 84.56 87 LEU A N 1
ATOM 641 C CA . LEU A 1 87 ? -7.914 22.254 34.322 1.00 84.56 87 LEU A CA 1
ATOM 642 C C . LEU A 1 87 ? -9.080 23.257 34.272 1.00 84.56 87 LEU A C 1
ATOM 644 O O . LEU A 1 87 ? -10.246 22.880 34.139 1.00 84.56 87 LEU A O 1
ATOM 648 N N . GLY A 1 88 ? -8.756 24.551 34.343 1.00 84.81 88 GLY A N 1
ATOM 649 C CA . GLY A 1 88 ? -9.746 25.630 34.368 1.00 84.81 88 GLY A CA 1
ATOM 650 C C . GLY A 1 88 ? -10.661 25.651 33.135 1.00 84.81 88 GLY A C 1
ATOM 651 O O . GLY A 1 88 ? -10.198 25.594 31.994 1.00 84.81 88 GLY A O 1
ATOM 652 N N . GLY A 1 89 ? -11.970 25.764 33.369 1.00 89.81 89 GLY A N 1
ATOM 653 C CA . GLY A 1 89 ? -12.992 25.800 32.323 1.00 89.81 89 GLY A CA 1
ATOM 654 C C . GLY A 1 89 ? -14.413 25.645 32.871 1.00 89.81 89 GLY A C 1
ATOM 655 O O . GLY A 1 89 ? -14.624 25.586 34.084 1.00 89.81 89 GLY A O 1
ATOM 656 N N . LYS A 1 90 ? -15.390 25.565 31.960 1.00 93.81 90 LYS A N 1
ATOM 657 C CA . LYS A 1 90 ? -16.786 25.210 32.255 1.00 93.81 90 LYS A CA 1
ATOM 658 C C . LYS A 1 90 ? -17.191 23.990 31.424 1.00 93.81 90 LYS A C 1
ATOM 660 O O . LYS A 1 90 ? -16.910 23.939 30.225 1.00 93.81 90 LYS A O 1
ATOM 665 N N . PHE A 1 91 ? -17.842 23.018 32.054 1.00 94.94 91 PHE A N 1
ATOM 666 C CA . PHE A 1 91 ? -18.044 21.668 31.525 1.00 94.94 91 PHE A CA 1
ATOM 667 C C . PHE A 1 91 ? -19.506 21.219 31.606 1.00 94.94 91 PHE A C 1
ATOM 669 O O . PHE A 1 91 ? -20.221 21.571 32.534 1.00 94.94 91 PHE A O 1
ATOM 676 N N . LYS A 1 92 ? -19.935 20.403 30.638 1.00 92.56 92 LYS A N 1
ATOM 677 C CA . LYS A 1 92 ? -21.248 19.733 30.609 1.00 92.56 92 LYS A CA 1
ATOM 678 C C . LYS A 1 92 ? -21.211 18.370 31.296 1.00 92.56 92 LYS A C 1
ATOM 680 O O . LYS A 1 92 ? -22.148 17.995 31.994 1.00 92.56 92 LYS A O 1
ATOM 685 N N . THR A 1 93 ? -20.136 17.618 31.078 1.00 91.56 93 THR A N 1
ATOM 686 C CA . THR A 1 93 ? -19.927 16.295 31.672 1.00 91.56 93 THR A CA 1
ATOM 687 C C . THR A 1 93 ? -18.439 16.001 31.834 1.00 91.56 93 THR A C 1
ATOM 689 O O . THR A 1 93 ? -17.605 16.606 31.156 1.00 91.56 93 THR A O 1
ATOM 692 N N . VAL A 1 94 ? -18.119 15.073 32.734 1.00 93.62 94 VAL A N 1
ATOM 693 C CA . VAL A 1 94 ? -16.770 14.579 33.014 1.00 93.62 94 VAL A CA 1
ATOM 694 C C . VAL A 1 94 ? -16.808 13.058 33.151 1.00 93.62 94 VAL A C 1
ATOM 696 O O . VAL A 1 94 ? -17.752 12.511 33.719 1.00 93.62 94 VAL A O 1
ATOM 699 N N . SER A 1 95 ? -15.783 12.392 32.632 1.00 92.50 95 SER A N 1
ATOM 700 C CA . SER A 1 95 ? -15.513 10.964 32.791 1.00 92.50 95 SER A CA 1
ATOM 701 C C . SER A 1 95 ? -14.149 10.808 33.474 1.00 92.50 95 SER A C 1
ATOM 703 O O . SER A 1 95 ? -13.218 11.553 33.153 1.00 92.50 95 SER A O 1
ATOM 705 N N . ALA A 1 96 ? -14.044 9.901 34.448 1.00 90.88 96 ALA A N 1
ATOM 706 C CA . ALA A 1 96 ? -12.859 9.655 35.274 1.00 90.88 96 ALA A CA 1
ATOM 707 C C . ALA A 1 96 ? -12.364 8.210 35.075 1.00 90.88 96 ALA A C 1
ATOM 709 O O . ALA A 1 96 ? -13.147 7.275 35.200 1.00 90.88 96 ALA A O 1
ATOM 710 N N . GLY A 1 97 ? -11.079 8.034 34.751 1.00 87.25 97 GLY A N 1
ATOM 711 C CA . GLY A 1 97 ? -10.497 6.756 34.324 1.00 87.25 97 GLY A CA 1
ATOM 712 C C . GLY A 1 97 ? -9.608 6.126 35.395 1.00 87.25 97 GLY A C 1
ATOM 713 O O . GLY A 1 97 ? -9.874 6.246 36.590 1.00 87.25 97 GLY A O 1
ATOM 714 N N . SER A 1 98 ? -8.518 5.465 34.986 1.00 82.94 98 SER A N 1
ATOM 715 C CA . SER A 1 98 ? -7.541 4.911 35.942 1.00 82.94 98 SER A CA 1
ATOM 716 C C . SER A 1 98 ? -6.445 5.911 36.322 1.00 82.94 98 SER A C 1
ATOM 718 O O . SER A 1 98 ? -6.174 6.126 37.506 1.00 82.94 98 SER A O 1
ATOM 720 N N . ARG A 1 99 ? -5.838 6.573 35.326 1.00 85.19 99 ARG A N 1
ATOM 721 C CA . ARG A 1 99 ? -4.768 7.568 35.539 1.00 85.19 99 ARG A CA 1
ATOM 722 C C . ARG A 1 99 ? -5.030 8.933 34.894 1.00 85.19 99 ARG A C 1
ATOM 724 O O . ARG A 1 99 ? -4.197 9.824 35.029 1.00 85.19 99 ARG A O 1
ATOM 731 N N . HIS A 1 100 ? -6.172 9.120 34.237 1.00 90.38 100 HIS A N 1
ATOM 732 C CA . HIS A 1 100 ? -6.568 10.367 33.577 1.00 90.38 100 HIS A CA 1
ATOM 733 C C . HIS A 1 100 ? -8.062 10.672 33.746 1.00 90.38 100 HIS A C 1
ATOM 735 O O . HIS A 1 100 ? -8.832 9.862 34.271 1.00 90.38 100 HIS A O 1
ATOM 741 N N . THR A 1 101 ? -8.446 11.876 33.327 1.00 91.50 101 THR A N 1
ATOM 742 C CA . THR A 1 101 ? -9.801 12.433 33.385 1.00 91.50 101 THR A CA 1
ATOM 743 C C . THR A 1 101 ? -10.069 13.229 32.106 1.00 91.50 101 THR A C 1
ATOM 745 O O . THR A 1 101 ? -9.183 13.926 31.614 1.00 91.50 101 THR A O 1
ATOM 748 N N . CYS A 1 102 ? -11.288 13.152 31.567 1.00 94.00 102 CYS A N 1
ATOM 749 C CA . CYS A 1 102 ? -11.706 13.879 30.365 1.00 94.00 102 CYS A CA 1
ATOM 750 C C . CYS A 1 102 ? -13.067 14.552 30.578 1.00 94.00 102 CYS A C 1
ATOM 752 O O . CYS A 1 102 ? -14.010 13.924 31.055 1.00 94.00 102 CYS A O 1
ATOM 754 N N . GLY A 1 103 ? -13.194 15.820 30.189 1.00 92.69 103 GLY A N 1
ATOM 755 C CA . GLY A 1 103 ? -14.423 16.602 30.307 1.00 92.69 103 GLY A CA 1
ATOM 756 C C . GLY A 1 103 ? -14.820 17.290 29.004 1.00 92.69 103 GLY A C 1
ATOM 757 O O . GLY A 1 103 ? -13.991 17.910 28.335 1.00 92.69 103 GLY A O 1
ATOM 758 N N . ILE A 1 104 ? -16.109 17.217 28.663 1.00 93.25 104 ILE A N 1
ATOM 759 C CA . ILE A 1 104 ? -16.693 17.955 27.534 1.00 93.25 104 ILE A CA 1
ATOM 760 C C . ILE A 1 104 ? -17.092 19.343 28.029 1.00 93.25 104 ILE A C 1
ATOM 762 O O . ILE A 1 104 ? -17.897 19.481 28.955 1.00 93.25 104 ILE A O 1
ATOM 766 N N . ARG A 1 105 ? -16.525 20.374 27.406 1.00 93.56 105 ARG A N 1
ATOM 767 C CA . ARG A 1 105 ? -16.765 21.790 27.699 1.00 93.56 105 ARG A CA 1
ATOM 768 C C . ARG A 1 105 ? -18.153 22.244 27.240 1.00 93.56 105 ARG A C 1
ATOM 770 O O . ARG A 1 105 ? -18.842 21.565 26.477 1.00 93.56 105 ARG A O 1
ATOM 777 N N . THR A 1 106 ? -18.589 23.417 27.694 1.00 92.44 106 THR A N 1
ATOM 778 C CA . THR A 1 106 ? -19.898 23.987 27.318 1.00 92.44 106 THR A CA 1
ATOM 779 C C . THR A 1 106 ? -20.060 24.237 25.812 1.00 92.44 106 THR A C 1
ATOM 781 O O . THR A 1 106 ? -21.181 24.162 25.307 1.00 92.44 106 THR A O 1
ATOM 784 N N . ASP A 1 107 ? -18.966 24.422 25.072 1.00 91.69 107 ASP A N 1
ATOM 785 C CA . ASP A 1 107 ? -18.914 24.549 23.607 1.00 91.69 107 ASP A CA 1
ATOM 786 C C . ASP A 1 107 ? -18.820 23.200 22.851 1.00 91.69 107 ASP A C 1
ATOM 788 O O . ASP A 1 107 ? -18.673 23.183 21.627 1.00 91.69 107 ASP A O 1
ATOM 792 N N . ASN A 1 108 ? -18.931 22.071 23.559 1.00 89.19 108 ASN A N 1
ATOM 793 C CA . ASN A 1 108 ? -18.708 20.700 23.078 1.00 89.19 108 ASN A CA 1
ATOM 794 C C . ASN A 1 108 ? -17.247 20.361 22.710 1.00 89.19 108 ASN A C 1
ATOM 796 O O . ASN A 1 108 ? -17.009 19.258 22.218 1.00 89.19 108 ASN A O 1
ATOM 800 N N . THR A 1 109 ? -16.259 21.237 22.926 1.00 91.56 109 THR A N 1
ATOM 801 C CA . THR A 1 109 ? -14.846 20.829 22.809 1.00 91.56 109 THR A CA 1
ATOM 802 C C . THR A 1 109 ? -14.470 19.896 23.961 1.00 91.56 109 THR A C 1
ATOM 804 O O . THR A 1 109 ? -15.090 19.921 25.026 1.00 91.56 109 THR A O 1
ATOM 807 N N . LEU A 1 110 ? -13.475 19.035 23.754 1.00 90.00 110 LEU A N 1
ATOM 808 C CA . LEU A 1 110 ? -13.024 18.087 24.769 1.00 90.00 110 LEU A CA 1
ATOM 809 C C . LEU A 1 110 ? -11.683 18.527 25.357 1.00 90.00 110 LEU A C 1
ATOM 811 O O . LEU A 1 110 ? -10.782 18.936 24.628 1.00 90.00 110 LEU A O 1
ATOM 815 N N . GLN A 1 111 ? -11.547 18.413 26.676 1.00 92.25 111 GLN A N 1
ATOM 816 C CA . GLN A 1 111 ? -10.300 18.649 27.395 1.00 92.25 111 GLN A CA 1
ATOM 817 C C . GLN A 1 111 ? -10.037 17.475 28.336 1.00 92.25 111 GLN A C 1
ATOM 819 O O . GLN A 1 111 ? -10.924 17.082 29.091 1.00 92.25 111 GLN A O 1
ATOM 824 N N . CYS A 1 112 ? -8.822 16.938 28.307 1.00 92.56 112 CYS A N 1
ATOM 825 C CA . CYS A 1 112 ? -8.381 15.875 29.202 1.00 92.56 112 CYS A CA 1
ATOM 826 C C . CYS A 1 112 ? -7.147 16.317 29.995 1.00 92.56 112 CYS A C 1
ATOM 828 O O . CYS A 1 112 ? -6.473 17.279 29.623 1.00 92.56 112 CYS A O 1
ATOM 830 N N . TRP A 1 113 ? -6.893 15.638 31.109 1.00 93.50 113 TRP A N 1
ATOM 831 C CA . TRP A 1 113 ? -5.758 15.864 32.002 1.00 93.50 113 TRP A CA 1
ATOM 832 C C . TRP A 1 113 ? -5.453 14.588 32.798 1.00 93.50 113 TRP A C 1
ATOM 834 O O . TRP A 1 113 ? -6.293 13.689 32.893 1.00 93.50 113 TRP A O 1
ATOM 844 N N . GLY A 1 114 ? -4.252 14.493 33.363 1.00 90.62 114 GLY A N 1
ATOM 845 C CA . GLY A 1 114 ? -3.765 13.293 34.038 1.00 90.62 114 GLY A CA 1
ATOM 846 C C . GLY A 1 114 ? -2.526 12.699 33.365 1.00 90.62 114 GLY A C 1
ATOM 847 O O . GLY A 1 114 ? -1.831 13.378 32.608 1.00 90.62 114 GLY A O 1
ATOM 848 N N . ALA A 1 115 ? -2.291 11.401 33.579 1.00 83.88 115 ALA A N 1
ATOM 849 C CA . ALA A 1 115 ? -1.256 10.654 32.869 1.00 83.88 115 ALA A CA 1
ATOM 850 C C . ALA A 1 115 ? -1.492 10.674 31.348 1.00 83.88 115 ALA A C 1
ATOM 852 O O . ALA A 1 115 ? -2.614 10.496 30.871 1.00 83.88 115 ALA A O 1
ATOM 853 N N . ASN A 1 116 ? -0.409 10.871 30.596 1.00 85.88 116 ASN A N 1
ATOM 854 C CA . ASN A 1 116 ? -0.437 11.067 29.144 1.00 85.88 116 ASN A CA 1
ATOM 855 C C . ASN A 1 116 ? 0.649 10.246 28.417 1.00 85.88 116 ASN A C 1
ATOM 857 O O . ASN A 1 116 ? 1.063 10.596 27.316 1.00 85.88 116 ASN A O 1
ATOM 861 N N . GLU A 1 117 ? 1.124 9.169 29.052 1.00 76.19 117 GLU A N 1
ATOM 862 C CA . GLU A 1 117 ? 2.211 8.282 28.591 1.00 76.19 117 GLU A CA 1
ATOM 863 C C . GLU A 1 117 ? 1.967 7.692 27.185 1.00 76.19 117 GLU A C 1
ATOM 865 O O . GLU A 1 117 ? 2.918 7.431 26.452 1.00 76.19 117 GLU A O 1
ATOM 870 N N . TYR A 1 118 ? 0.698 7.571 26.777 1.00 69.50 118 TYR A N 1
ATOM 871 C CA . TYR A 1 118 ? 0.248 7.062 25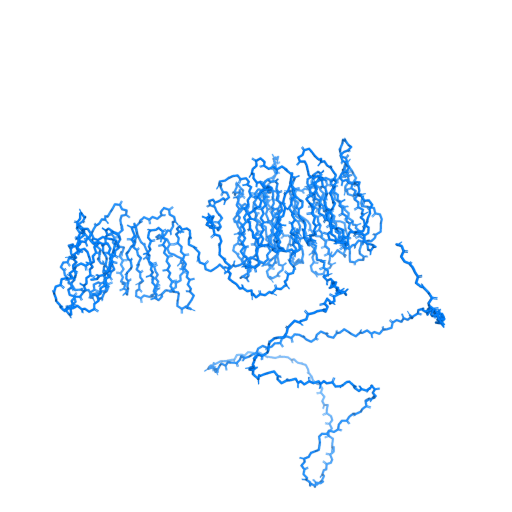.476 1.00 69.50 118 TYR A CA 1
ATOM 872 C C . TYR A 1 118 ? -0.588 8.094 24.696 1.00 69.50 118 TYR A C 1
ATOM 874 O O . TYR A 1 118 ? -1.333 7.745 23.782 1.00 69.50 118 TYR A O 1
ATOM 882 N N . GLY A 1 119 ? -0.531 9.374 25.082 1.00 77.19 119 GLY A N 1
ATOM 883 C CA . GLY A 1 119 ? -1.364 10.431 24.502 1.00 77.19 119 GLY A CA 1
ATOM 884 C C . GLY A 1 119 ? -2.844 10.381 24.913 1.00 77.19 119 GLY A C 1
ATOM 885 O O . GLY A 1 119 ? -3.650 11.127 24.362 1.00 77.19 119 GLY A O 1
ATOM 886 N N . GLN A 1 120 ? -3.238 9.543 25.879 1.00 80.12 120 GLN A N 1
ATOM 887 C CA . GLN A 1 120 ? -4.637 9.334 26.283 1.00 80.12 120 GLN A CA 1
ATOM 888 C C . GLN A 1 120 ? -5.326 10.591 26.847 1.00 80.12 120 GLN A C 1
ATOM 890 O O . GLN A 1 120 ? -6.546 10.743 26.719 1.00 80.12 120 GLN A O 1
ATOM 895 N N . ALA A 1 121 ? -4.545 11.527 27.398 1.00 83.44 121 ALA A N 1
ATOM 896 C CA . ALA A 1 121 ? -4.998 12.842 27.848 1.00 83.44 121 ALA A CA 1
ATOM 897 C C . ALA A 1 121 ? -4.791 13.955 26.792 1.00 83.44 121 ALA A C 1
ATOM 899 O O . ALA A 1 121 ? -4.971 15.132 27.098 1.00 83.44 121 ALA A O 1
ATOM 900 N N . THR A 1 122 ? -4.456 13.601 25.545 1.00 81.12 122 THR A N 1
ATOM 901 C CA . THR A 1 122 ? -4.266 14.523 24.410 1.00 81.12 122 THR A CA 1
ATOM 902 C C . THR A 1 122 ? -5.440 14.387 23.428 1.00 81.12 122 THR A C 1
ATOM 904 O O . THR A 1 122 ? -5.354 13.616 22.471 1.00 81.12 122 THR A O 1
ATOM 907 N N . PRO A 1 123 ? -6.576 15.075 23.658 1.00 83.88 123 PRO A N 1
ATOM 908 C CA . PRO A 1 123 ? -7.780 14.867 22.863 1.00 83.88 123 PRO A CA 1
ATOM 909 C C . PRO A 1 123 ? -7.619 15.375 21.418 1.00 83.88 123 PRO A C 1
ATOM 911 O O . PRO A 1 123 ? -7.086 16.467 21.202 1.00 83.88 123 PRO A O 1
ATOM 914 N N . PRO A 1 124 ? -8.121 14.636 20.412 1.00 77.31 124 PRO A N 1
ATOM 915 C CA . PRO A 1 124 ? -8.133 15.086 19.028 1.00 77.31 124 PRO A CA 1
ATOM 916 C C . PRO A 1 124 ? -9.095 16.265 18.836 1.00 77.31 124 PRO A C 1
ATOM 918 O O . PRO A 1 124 ? -10.163 16.336 19.448 1.00 77.31 124 PRO A O 1
ATOM 921 N N . ALA A 1 125 ? -8.733 17.183 17.938 1.00 80.12 125 ALA A N 1
ATOM 922 C CA . ALA A 1 125 ? -9.549 18.353 17.632 1.00 80.12 125 ALA A CA 1
ATOM 923 C C . ALA A 1 125 ? -10.924 17.957 17.056 1.00 80.12 125 ALA A C 1
ATOM 925 O O . ALA A 1 125 ? -11.020 17.183 16.100 1.00 80.12 125 ALA A O 1
ATOM 926 N N . GLY A 1 126 ? -11.991 18.519 17.626 1.00 84.12 126 GLY A N 1
ATOM 927 C CA . GLY A 1 126 ? -13.371 18.237 17.236 1.00 84.12 126 GLY A CA 1
ATOM 928 C C . GLY A 1 126 ? -14.385 18.742 18.263 1.00 84.12 126 GLY A C 1
ATOM 929 O O . GLY A 1 126 ? -14.034 19.442 19.216 1.00 84.12 126 GLY A O 1
ATOM 930 N N . ARG A 1 127 ? -15.654 18.370 18.068 1.00 87.50 127 ARG A N 1
ATOM 931 C CA . ARG A 1 127 ? -16.730 18.552 19.051 1.00 87.50 127 ARG A CA 1
ATOM 932 C C . ARG A 1 127 ? -17.353 17.201 19.385 1.00 87.50 127 ARG A C 1
ATOM 934 O O . ARG A 1 127 ? -17.603 16.405 18.481 1.00 87.50 127 ARG A O 1
ATOM 941 N N . PHE A 1 128 ? -17.626 16.973 20.664 1.00 88.94 128 PHE A N 1
ATOM 942 C CA . PHE A 1 128 ? -18.057 15.693 21.221 1.00 88.94 128 PHE A CA 1
ATOM 943 C C . PHE A 1 128 ? -19.383 15.824 21.980 1.00 88.94 128 PHE A C 1
ATOM 945 O O . PHE A 1 128 ? -19.681 16.864 22.567 1.00 88.94 128 PHE A O 1
ATOM 952 N N . THR A 1 129 ? -20.187 14.763 21.953 1.00 86.56 129 THR A N 1
ATOM 953 C CA . THR A 1 129 ? -21.488 14.657 22.636 1.00 86.56 129 THR A CA 1
ATOM 954 C C . THR A 1 129 ? -21.400 13.802 23.898 1.00 86.56 129 THR A C 1
ATOM 956 O O . THR A 1 129 ? -22.034 14.130 24.899 1.00 86.56 129 THR A O 1
ATOM 959 N N . THR A 1 130 ? -20.569 12.757 23.886 1.00 79.62 130 THR A N 1
ATOM 960 C CA . THR A 1 130 ? -20.208 11.963 25.069 1.00 79.62 130 THR A CA 1
ATOM 961 C C . THR A 1 130 ? -18.750 11.499 24.999 1.00 79.62 130 THR A C 1
ATOM 963 O O . THR A 1 130 ? -18.164 11.439 23.916 1.00 79.62 130 THR A O 1
ATOM 966 N N . VAL A 1 131 ? -18.165 11.199 26.159 1.00 84.81 131 VAL A N 1
ATOM 967 C CA . VAL A 1 131 ? -16.796 10.697 26.329 1.00 84.81 131 VAL A CA 1
ATOM 968 C C . VAL A 1 131 ? -16.784 9.621 27.416 1.00 84.81 131 VAL A C 1
ATOM 970 O O . VAL A 1 131 ? -17.459 9.760 28.436 1.00 84.81 131 VAL A O 1
ATOM 973 N N . SER A 1 132 ? -16.019 8.560 27.185 1.00 79.81 132 SER A N 1
ATOM 974 C CA . SER A 1 132 ? -15.777 7.448 28.101 1.00 79.81 132 SER A CA 1
ATOM 975 C C . SER A 1 132 ? -14.274 7.195 28.176 1.00 79.81 132 SER A C 1
ATOM 977 O O . SER A 1 132 ? -13.594 7.233 27.147 1.00 79.81 132 SER A O 1
ATOM 979 N N . ILE A 1 133 ? -13.749 6.946 29.374 1.00 82.00 133 ILE A N 1
ATOM 980 C CA . ILE A 1 133 ? -12.335 6.619 29.581 1.00 82.00 133 ILE A CA 1
ATOM 981 C C . ILE A 1 133 ? -12.170 5.405 30.479 1.00 82.00 133 ILE A C 1
ATOM 983 O O . ILE A 1 133 ? -12.837 5.281 31.503 1.00 82.00 133 ILE A O 1
ATOM 987 N N . GLU A 1 134 ? -11.231 4.542 30.113 1.00 71.81 134 GLU A N 1
ATOM 988 C CA . GLU A 1 134 ? -10.864 3.368 30.893 1.00 71.81 134 GLU A CA 1
ATOM 989 C C . GLU A 1 134 ? -9.360 3.113 30.771 1.00 71.81 134 GLU A C 1
ATOM 991 O O . GLU A 1 134 ? -8.744 3.393 29.744 1.00 71.81 134 GLU A O 1
ATOM 996 N N . TYR A 1 135 ? -8.766 2.626 31.861 1.00 74.19 135 TYR A N 1
ATOM 997 C CA . TYR A 1 135 ? -7.340 2.327 32.006 1.00 74.19 135 TYR A CA 1
ATOM 998 C C . TYR A 1 135 ? -6.395 3.399 31.423 1.00 74.19 135 TYR A C 1
ATOM 1000 O O . TYR A 1 135 ? -6.114 4.391 32.101 1.00 74.19 135 TYR A O 1
ATOM 1008 N N . GLU A 1 136 ? -5.926 3.200 30.189 1.00 71.56 136 GLU A N 1
ATOM 1009 C CA . GLU A 1 136 ? -4.930 4.012 29.478 1.00 71.56 136 GLU A CA 1
ATOM 1010 C C . GLU A 1 136 ? -5.423 4.469 28.084 1.00 71.56 136 GLU A C 1
ATOM 1012 O O . GLU A 1 136 ? -4.623 4.870 27.237 1.00 71.56 136 GLU A O 1
ATOM 1017 N N . HIS A 1 137 ? -6.743 4.462 27.844 1.00 69.75 137 HIS A N 1
ATOM 1018 C CA . HIS A 1 137 ? -7.354 4.969 26.611 1.00 69.75 137 HIS A CA 1
ATOM 1019 C C . HIS A 1 137 ? -8.618 5.816 26.840 1.00 69.75 137 HIS A C 1
ATOM 1021 O O . HIS A 1 137 ? -9.188 5.886 27.932 1.00 69.75 137 HIS A O 1
ATOM 1027 N N . THR A 1 138 ? -9.046 6.489 25.772 1.00 75.12 138 THR A N 1
ATOM 1028 C CA . THR A 1 138 ? -10.226 7.354 25.727 1.00 75.12 138 THR A CA 1
ATOM 1029 C C . THR A 1 138 ? -11.015 7.120 24.447 1.00 75.12 138 THR A C 1
ATOM 1031 O O . THR A 1 138 ? -10.424 7.015 23.377 1.00 75.12 138 THR A O 1
ATOM 1034 N N . CYS A 1 139 ? -12.344 7.119 24.542 1.00 75.12 139 CYS A N 1
ATOM 1035 C CA . CYS A 1 139 ? -13.271 7.133 23.412 1.00 75.12 139 CYS A CA 1
ATOM 1036 C C . CYS A 1 139 ? -14.296 8.262 23.565 1.00 75.12 139 CYS A C 1
ATOM 1038 O O . CYS A 1 139 ? -14.779 8.535 24.661 1.00 75.12 139 CYS A O 1
ATOM 1040 N N . GLY A 1 140 ? -14.696 8.891 22.462 1.00 79.00 140 GLY A N 1
ATOM 1041 C CA . GLY A 1 140 ? -15.769 9.881 22.442 1.00 79.00 140 GLY A CA 1
ATOM 1042 C C . GLY A 1 140 ? -16.606 9.805 21.171 1.00 79.00 140 GLY A C 1
ATOM 1043 O O . GLY A 1 140 ? -16.088 9.534 20.088 1.00 79.00 140 GLY A O 1
ATOM 1044 N N . VAL A 1 141 ? -17.905 10.077 21.303 1.00 74.75 141 VAL A N 1
ATOM 1045 C CA . VAL A 1 141 ? -18.795 10.257 20.148 1.00 74.75 141 VAL A CA 1
ATOM 1046 C C . VAL A 1 141 ? -18.774 11.727 19.750 1.00 74.75 141 VAL A C 1
ATOM 1048 O O . VAL A 1 141 ? -18.968 12.615 20.584 1.00 74.75 141 VAL A O 1
ATOM 1051 N N . ARG A 1 142 ? -18.504 11.988 18.475 1.00 81.56 142 ARG A N 1
ATOM 1052 C CA . ARG A 1 142 ? -18.477 13.320 17.870 1.00 81.56 142 ARG A CA 1
ATOM 1053 C C . ARG A 1 142 ? -19.888 13.845 17.598 1.00 81.56 142 ARG A C 1
ATOM 1055 O O . ARG A 1 142 ? -20.861 13.097 17.566 1.00 81.56 142 ARG A O 1
ATOM 1062 N N . THR A 1 143 ? -20.016 15.146 17.340 1.00 80.50 143 THR A N 1
ATOM 1063 C CA . THR A 1 143 ? -21.301 15.771 16.950 1.00 80.50 143 THR A CA 1
ATOM 1064 C C . THR A 1 143 ? -21.832 15.343 15.575 1.00 80.50 143 THR A C 1
ATOM 1066 O O . THR A 1 143 ? -22.958 15.686 15.236 1.00 80.50 143 THR A O 1
ATOM 1069 N N . ASP A 1 144 ? -21.042 14.606 14.793 1.00 74.69 144 ASP A N 1
ATOM 1070 C CA . ASP A 1 144 ? -21.434 13.942 13.538 1.00 74.69 144 ASP A CA 1
ATOM 1071 C C . ASP A 1 144 ? -21.884 12.472 13.753 1.00 74.69 144 ASP A C 1
ATOM 1073 O O . ASP A 1 144 ? -22.176 11.764 12.792 1.00 74.69 144 ASP A O 1
ATOM 1077 N N . ASN A 1 145 ? -21.979 12.031 15.016 1.00 68.62 145 ASN A N 1
ATOM 1078 C CA . ASN A 1 145 ? -22.254 10.663 15.478 1.00 68.62 145 ASN A CA 1
ATOM 1079 C C . ASN A 1 145 ? -21.156 9.620 15.185 1.00 68.62 145 ASN A C 1
ATOM 1081 O O . ASN A 1 145 ? -21.361 8.438 15.462 1.00 68.62 145 ASN A O 1
ATOM 1085 N N . THR A 1 146 ? -19.979 10.016 14.689 1.00 61.34 146 THR A N 1
ATOM 1086 C CA . THR A 1 146 ? -18.835 9.096 14.568 1.00 61.34 146 THR A CA 1
ATOM 1087 C C . THR A 1 146 ? -18.159 8.860 15.923 1.00 61.34 146 THR A C 1
ATOM 1089 O O . THR A 1 146 ? -18.112 9.748 16.778 1.00 61.34 146 THR A O 1
ATOM 1092 N N . VAL A 1 147 ? -17.624 7.656 16.136 1.00 69.31 147 VAL A N 1
ATOM 1093 C CA . VAL A 1 147 ? -16.816 7.323 17.321 1.00 69.31 147 VAL A CA 1
ATOM 1094 C C . VAL A 1 147 ? -15.344 7.573 17.005 1.00 69.31 147 VAL A C 1
ATOM 1096 O O . VAL A 1 147 ? -14.839 7.091 15.994 1.00 69.31 147 VAL A O 1
ATOM 1099 N N . GLN A 1 148 ? -14.644 8.290 17.884 1.00 71.12 148 GLN A N 1
ATOM 1100 C CA . GLN A 1 148 ? -13.193 8.457 17.824 1.00 71.12 148 GLN A CA 1
ATOM 1101 C C . GLN A 1 148 ? -12.565 8.112 19.176 1.00 71.12 148 GLN A C 1
ATOM 1103 O O . GLN A 1 148 ? -13.031 8.580 20.212 1.00 71.12 148 GLN A O 1
ATOM 1108 N N . CYS A 1 149 ? -11.478 7.344 19.155 1.00 73.94 149 CYS A N 1
ATOM 1109 C CA . CYS A 1 149 ? -10.725 6.919 20.331 1.00 73.94 149 CYS A CA 1
ATOM 1110 C C . CYS A 1 149 ? -9.211 7.169 20.173 1.00 73.94 149 CYS A C 1
ATOM 1112 O O . CYS A 1 149 ? -8.688 7.164 19.056 1.00 73.94 149 CYS A O 1
ATOM 1114 N N . TRP A 1 150 ? -8.509 7.403 21.284 1.00 75.94 150 TRP A N 1
ATOM 1115 C CA . TRP A 1 150 ? -7.067 7.692 21.355 1.00 75.94 150 TRP A CA 1
ATOM 1116 C C . TRP A 1 150 ? -6.484 7.317 22.732 1.00 75.94 150 TRP A C 1
ATOM 1118 O O . TRP A 1 150 ? -7.217 7.200 23.715 1.00 75.94 150 TRP A O 1
ATOM 1128 N N . GLY A 1 151 ? -5.168 7.118 22.801 1.00 76.88 151 GLY A N 1
ATOM 1129 C CA . GLY A 1 151 ? -4.488 6.463 23.923 1.00 76.88 151 GLY A CA 1
ATOM 1130 C C . GLY A 1 151 ? -3.902 5.113 23.507 1.00 76.88 151 GLY A C 1
ATOM 1131 O O . GLY A 1 151 ? -3.704 4.873 22.314 1.00 76.88 151 GLY A O 1
ATOM 1132 N N . LEU A 1 152 ? -3.641 4.235 24.477 1.00 61.62 152 LEU A N 1
ATOM 1133 C CA . LEU A 1 152 ? -3.067 2.908 24.232 1.00 61.62 152 LEU A CA 1
ATOM 1134 C C . LEU A 1 152 ? -4.060 1.969 23.518 1.00 61.62 152 LEU A C 1
ATOM 1136 O O . LEU A 1 152 ? -5.218 1.874 23.917 1.00 61.62 152 LEU A O 1
ATOM 1140 N N . ASP A 1 153 ? -3.591 1.278 22.473 1.00 50.44 153 ASP A N 1
ATOM 1141 C CA . ASP A 1 153 ? -4.245 0.155 21.767 1.00 50.44 153 ASP A CA 1
ATOM 1142 C C . ASP A 1 153 ? -5.699 0.354 21.283 1.00 50.44 153 ASP A C 1
ATOM 1144 O O . ASP A 1 153 ? -6.420 -0.606 20.994 1.00 50.44 153 ASP A O 1
ATOM 1148 N N . VAL A 1 154 ? -6.157 1.602 21.130 1.00 49.25 154 VAL A N 1
ATOM 1149 C CA . VAL A 1 154 ? -7.553 1.873 20.755 1.00 49.25 154 VAL A CA 1
ATOM 1150 C C . VAL A 1 154 ? -7.831 1.702 19.260 1.00 49.25 154 VAL A C 1
ATOM 1152 O O . VAL A 1 154 ? -7.521 2.550 18.416 1.00 49.25 154 VAL A O 1
ATOM 1155 N N . LEU A 1 155 ? -8.549 0.618 18.964 1.00 43.03 155 LEU A N 1
ATOM 1156 C CA . LEU A 1 155 ? -9.313 0.365 17.742 1.00 43.03 155 LEU A CA 1
ATOM 1157 C C . LEU A 1 155 ? -10.439 1.404 17.541 1.00 43.03 155 LEU A C 1
ATOM 1159 O O . LEU A 1 155 ? -11.623 1.097 17.653 1.00 43.03 155 LEU A O 1
ATOM 1163 N N . SER A 1 156 ? -10.084 2.639 17.174 1.00 39.50 156 SER A N 1
ATOM 1164 C CA . SER A 1 156 ? -11.012 3.461 16.382 1.00 39.50 156 SER A CA 1
ATOM 1165 C C . SER A 1 156 ? -11.287 2.765 15.042 1.00 39.50 156 SER A C 1
ATOM 1167 O O . SER A 1 156 ? -10.335 2.221 14.468 1.00 39.50 156 SER A O 1
ATOM 1169 N N . PRO A 1 157 ? -12.507 2.843 14.475 1.00 41.72 157 PRO A N 1
ATOM 1170 C CA . PRO A 1 157 ? -12.700 2.552 13.058 1.00 41.72 157 PRO A CA 1
ATOM 1171 C C . PRO A 1 157 ? -11.808 3.506 12.253 1.00 41.72 157 PRO A C 1
ATOM 1173 O O . PRO A 1 157 ? -11.864 4.728 12.415 1.00 41.72 157 PRO A O 1
ATOM 1176 N N . ARG A 1 158 ? -10.900 2.938 11.462 1.00 51.38 158 ARG A N 1
ATOM 1177 C CA . ARG A 1 158 ? -9.862 3.691 10.752 1.00 51.38 158 ARG A CA 1
ATOM 1178 C C . ARG A 1 158 ? -10.380 4.172 9.397 1.00 51.38 158 ARG A C 1
ATOM 1180 O O . ARG A 1 158 ? -11.287 3.568 8.836 1.00 51.38 158 ARG A O 1
ATOM 1187 N N . PRO A 1 159 ? -9.748 5.195 8.804 1.00 50.72 159 PRO A N 1
ATOM 1188 C CA . PRO A 1 159 ? -9.649 5.252 7.358 1.00 50.72 159 PRO A CA 1
ATOM 1189 C C . PRO A 1 159 ? -8.722 4.107 6.906 1.00 50.72 159 PRO A C 1
ATOM 1191 O O . PRO A 1 159 ? -7.500 4.251 6.874 1.00 50.72 159 PRO A O 1
ATOM 1194 N N . ASP A 1 160 ? -9.335 2.948 6.671 1.00 70.50 160 ASP A N 1
ATOM 1195 C CA . ASP A 1 160 ? -8.938 1.825 5.808 1.00 70.50 160 ASP A CA 1
ATOM 1196 C C . ASP A 1 160 ? -7.889 2.159 4.727 1.00 70.50 160 ASP A C 1
ATOM 1198 O O . ASP A 1 160 ? -7.940 3.237 4.143 1.00 70.50 160 ASP A O 1
ATOM 1202 N N . PHE A 1 161 ? -6.990 1.235 4.369 1.00 65.56 161 PHE A N 1
ATOM 1203 C CA . PHE A 1 161 ? -5.992 1.429 3.302 1.00 65.56 161 PHE A CA 1
ATOM 1204 C C . PHE A 1 161 ? -6.419 0.849 1.946 1.00 65.56 161 PHE A C 1
ATOM 1206 O O . PHE A 1 161 ? -6.807 -0.309 1.839 1.00 65.56 161 PHE A O 1
ATOM 1213 N N . THR A 1 162 ? -6.275 1.638 0.879 1.00 71.00 162 THR A N 1
ATOM 1214 C CA . THR A 1 162 ? -6.572 1.226 -0.505 1.00 71.00 162 THR A CA 1
ATOM 1215 C C . THR A 1 162 ? -5.348 0.697 -1.251 1.00 71.00 162 THR A C 1
ATOM 1217 O O . THR A 1 162 ? -5.490 -0.119 -2.160 1.00 71.00 162 THR A O 1
ATOM 1220 N N . THR A 1 163 ? -4.144 1.154 -0.891 1.00 64.81 163 THR A N 1
ATOM 1221 C CA . THR A 1 163 ? -2.869 0.682 -1.454 1.00 64.81 163 THR A CA 1
ATOM 1222 C C . THR A 1 163 ? -1.697 0.983 -0.513 1.00 64.81 163 THR A C 1
ATOM 1224 O O . THR A 1 163 ? -1.777 1.892 0.318 1.00 64.81 163 THR A O 1
ATOM 1227 N N . ILE A 1 164 ? -0.608 0.221 -0.648 1.00 74.06 164 ILE A N 1
ATOM 1228 C CA . ILE A 1 164 ? 0.636 0.329 0.126 1.00 74.06 164 ILE A CA 1
ATOM 1229 C C . ILE A 1 164 ? 1.863 0.235 -0.790 1.00 74.06 164 ILE A C 1
ATOM 1231 O O . ILE A 1 164 ? 1.841 -0.453 -1.808 1.00 74.06 164 ILE A O 1
ATOM 1235 N N . SER A 1 165 ? 2.951 0.893 -0.394 1.00 72.31 165 SER A N 1
ATOM 1236 C CA . SER A 1 165 ? 4.273 0.783 -1.013 1.00 72.31 165 SER A CA 1
ATOM 1237 C C . SER A 1 165 ? 5.344 0.711 0.075 1.00 72.31 165 SER A C 1
ATOM 1239 O O . SER A 1 165 ? 5.415 1.582 0.948 1.00 72.31 165 SER A O 1
ATOM 1241 N N . SER A 1 166 ? 6.162 -0.342 0.038 1.00 71.44 166 SER A N 1
ATOM 1242 C CA . SER A 1 166 ? 7.251 -0.587 0.986 1.00 71.44 166 SER A CA 1
ATOM 1243 C C . SER A 1 166 ? 8.606 -0.246 0.361 1.00 71.44 166 SER A C 1
ATOM 1245 O O . SER A 1 166 ? 9.046 -0.905 -0.574 1.00 71.44 166 SER A O 1
ATOM 1247 N N . GLY A 1 167 ? 9.283 0.772 0.898 1.00 62.44 167 GLY A N 1
ATOM 1248 C CA . GLY A 1 167 ? 10.642 1.155 0.504 1.00 62.44 167 GLY A CA 1
ATOM 1249 C C . GLY A 1 167 ? 11.737 0.413 1.283 1.00 62.44 167 GLY A C 1
ATOM 1250 O O . GLY A 1 167 ? 11.495 -0.605 1.932 1.00 62.44 167 GLY A O 1
ATOM 1251 N N . SER A 1 168 ? 12.959 0.955 1.322 1.00 63.16 168 SER A N 1
ATOM 1252 C CA . SER A 1 168 ? 14.079 0.289 2.028 1.00 63.16 168 SER A CA 1
ATOM 1253 C C . SER A 1 168 ? 13.876 0.197 3.549 1.00 63.16 168 SER A C 1
ATOM 1255 O O . SER A 1 168 ? 14.123 -0.844 4.153 1.00 63.16 168 SER A O 1
ATOM 1257 N N . ARG A 1 169 ? 13.389 1.270 4.191 1.00 62.84 169 ARG A N 1
ATOM 1258 C CA . ARG A 1 169 ? 13.223 1.338 5.664 1.00 62.84 169 ARG A CA 1
ATOM 1259 C C . ARG A 1 169 ? 11.871 1.866 6.153 1.00 62.84 169 ARG A C 1
ATOM 1261 O O . ARG A 1 169 ? 11.703 2.056 7.355 1.00 62.84 169 ARG A O 1
ATOM 1268 N N . HIS A 1 170 ? 10.932 2.146 5.255 1.00 63.69 170 HIS A N 1
ATOM 1269 C CA . HIS A 1 170 ? 9.649 2.767 5.587 1.00 63.69 170 HIS A CA 1
ATOM 1270 C C . HIS A 1 170 ? 8.563 2.324 4.601 1.00 63.69 170 HIS A C 1
ATOM 1272 O O . HIS A 1 170 ? 8.838 2.175 3.411 1.00 63.69 170 HIS A O 1
ATOM 1278 N N . THR A 1 171 ? 7.337 2.155 5.092 1.00 65.50 171 THR A N 1
ATOM 1279 C CA . THR A 1 171 ? 6.153 1.940 4.243 1.00 65.50 171 THR A CA 1
ATOM 1280 C C . THR A 1 171 ? 5.303 3.191 4.242 1.00 65.50 171 THR A C 1
ATOM 1282 O O . THR A 1 171 ? 5.192 3.850 5.277 1.00 65.50 171 THR A O 1
ATOM 1285 N N . CYS A 1 172 ? 4.657 3.469 3.117 1.00 73.31 172 CYS A N 1
ATOM 1286 C CA . CYS A 1 172 ? 3.562 4.420 3.021 1.00 73.31 172 CYS A CA 1
ATOM 1287 C C . CYS A 1 172 ? 2.320 3.738 2.440 1.00 73.31 172 CYS A C 1
ATOM 1289 O O . CYS A 1 172 ? 2.424 2.894 1.552 1.00 73.31 172 CYS A O 1
ATOM 1291 N N . GLY A 1 173 ? 1.139 4.118 2.922 1.00 74.50 173 GLY A N 1
ATOM 1292 C CA . GLY A 1 173 ? -0.144 3.651 2.410 1.00 74.50 173 GLY A CA 1
ATOM 1293 C C . GLY A 1 173 ? -1.122 4.798 2.187 1.00 74.50 173 GLY A C 1
ATOM 1294 O O . GLY A 1 173 ? -1.188 5.732 2.991 1.00 74.50 173 GLY A O 1
ATOM 1295 N N . VAL A 1 174 ? -1.885 4.714 1.097 1.00 78.06 174 VAL A N 1
ATOM 1296 C CA . VAL A 1 174 ? -3.020 5.604 0.815 1.00 78.06 174 VAL A CA 1
ATOM 1297 C C . VAL A 1 174 ? -4.266 5.010 1.458 1.00 78.06 174 VAL A C 1
ATOM 1299 O O . VAL A 1 174 ? -4.512 3.807 1.361 1.00 78.06 174 VAL A O 1
ATOM 1302 N N . ARG A 1 175 ? -5.051 5.854 2.119 1.00 78.69 175 ARG A N 1
ATOM 1303 C CA . ARG A 1 175 ? -6.279 5.475 2.813 1.00 78.69 175 ARG A CA 1
ATOM 1304 C C . ARG A 1 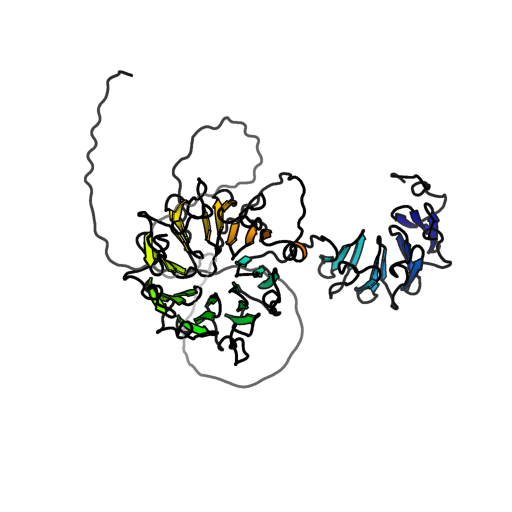175 ? -7.538 5.737 1.980 1.00 78.69 175 ARG A C 1
ATOM 1306 O O . ARG A 1 175 ? -7.498 6.448 0.979 1.00 78.69 175 ARG A O 1
ATOM 1313 N N . THR A 1 176 ? -8.681 5.213 2.409 1.00 75.00 176 THR A N 1
ATOM 1314 C CA . THR A 1 176 ? -10.004 5.407 1.785 1.00 75.00 176 THR A CA 1
ATOM 1315 C C . THR A 1 176 ? -10.492 6.855 1.845 1.00 75.00 176 THR A C 1
ATOM 1317 O O . THR A 1 176 ? -11.151 7.321 0.918 1.00 75.00 176 THR A O 1
ATOM 1320 N N . ASP A 1 177 ? -10.090 7.620 2.866 1.00 78.19 177 ASP A N 1
ATOM 1321 C CA . ASP A 1 177 ? -10.282 9.080 2.934 1.00 78.19 177 ASP A CA 1
ATOM 1322 C C . ASP A 1 177 ? -9.293 9.876 2.047 1.00 78.19 177 ASP A C 1
ATOM 1324 O O . ASP A 1 177 ? -9.325 11.112 2.014 1.00 78.19 177 ASP A O 1
ATOM 1328 N N . ASN A 1 178 ? -8.457 9.153 1.290 1.00 80.31 178 ASN A N 1
ATOM 1329 C CA . ASN A 1 178 ? -7.340 9.604 0.461 1.00 80.31 178 ASN A CA 1
ATOM 1330 C C . ASN A 1 178 ? -6.165 10.217 1.253 1.00 80.31 178 ASN A C 1
ATOM 1332 O O . ASN A 1 178 ? -5.235 10.736 0.642 1.00 80.31 178 ASN A O 1
ATOM 1336 N N . THR A 1 179 ? -6.134 10.175 2.589 1.00 83.75 179 THR A N 1
ATOM 1337 C CA . THR A 1 179 ? -4.940 10.604 3.344 1.00 83.75 179 THR A CA 1
ATOM 1338 C C . THR A 1 179 ? -3.823 9.560 3.244 1.00 83.75 179 THR A C 1
ATOM 1340 O O . THR A 1 179 ? -4.084 8.370 3.077 1.00 83.75 179 THR A O 1
ATOM 1343 N N . VAL A 1 180 ? -2.559 9.985 3.334 1.00 78.94 180 VAL A N 1
ATOM 1344 C CA . VAL A 1 180 ? -1.415 9.059 3.423 1.00 78.94 180 VAL A CA 1
ATOM 1345 C C . VAL A 1 180 ? -0.995 8.913 4.877 1.00 78.94 180 VAL A C 1
ATOM 1347 O O . VAL A 1 180 ? -0.856 9.903 5.594 1.00 78.94 180 VAL A O 1
ATOM 1350 N N . GLN A 1 181 ? -0.737 7.677 5.298 1.00 79.38 181 GLN A N 1
ATOM 1351 C CA . GLN A 1 181 ? 0.034 7.386 6.505 1.00 79.38 181 GLN A CA 1
ATOM 1352 C C . GLN A 1 181 ? 1.294 6.617 6.104 1.00 79.38 181 GLN A C 1
ATOM 1354 O O . GLN A 1 181 ? 1.237 5.750 5.237 1.00 79.38 181 GLN A O 1
ATOM 1359 N N . CYS A 1 182 ? 2.414 6.906 6.761 1.00 72.19 182 CYS A N 1
ATOM 1360 C CA . CYS A 1 182 ? 3.635 6.117 6.660 1.00 72.19 182 CYS A CA 1
ATOM 1361 C C . CYS A 1 182 ? 4.094 5.670 8.054 1.00 72.19 182 CYS A C 1
ATOM 1363 O O . CYS A 1 182 ? 3.656 6.225 9.064 1.00 72.19 182 CYS A O 1
ATOM 1365 N N . TRP A 1 183 ? 4.949 4.651 8.110 1.00 66.25 183 TRP A N 1
ATOM 1366 C CA . TRP A 1 183 ? 5.498 4.085 9.348 1.00 66.25 183 TRP A CA 1
ATOM 1367 C C . TRP A 1 183 ? 6.838 3.378 9.087 1.00 66.25 183 TRP A C 1
ATOM 1369 O O . TRP A 1 183 ? 7.239 3.158 7.940 1.00 66.25 183 TRP A O 1
ATOM 1379 N N . GLY A 1 184 ? 7.546 3.029 10.165 1.00 60.53 184 GLY A N 1
ATOM 1380 C CA . GLY A 1 184 ? 8.898 2.467 10.118 1.00 60.53 184 GLY A CA 1
ATOM 1381 C C . GLY A 1 184 ? 9.988 3.507 10.402 1.00 60.53 184 GLY A C 1
ATOM 1382 O O . GLY A 1 184 ? 9.803 4.434 11.190 1.00 60.53 184 GLY A O 1
ATOM 1383 N N . GLY A 1 185 ? 11.164 3.336 9.798 1.00 60.28 185 GLY A N 1
ATOM 1384 C CA . GLY A 1 185 ? 12.330 4.184 10.040 1.00 60.28 185 GLY A CA 1
ATOM 1385 C C . GLY A 1 185 ? 12.136 5.610 9.523 1.00 60.28 185 GLY A C 1
ATOM 1386 O O . GLY A 1 185 ? 12.052 5.819 8.318 1.00 60.28 185 GLY A O 1
ATOM 1387 N N . ASN A 1 186 ? 12.140 6.591 10.431 1.00 66.75 186 ASN A N 1
ATOM 1388 C CA . ASN A 1 186 ? 11.885 8.008 10.130 1.00 66.75 186 ASN A CA 1
ATOM 1389 C C . ASN A 1 186 ? 13.132 8.917 10.232 1.00 66.75 186 ASN A C 1
ATOM 1391 O O . ASN A 1 186 ? 13.016 10.112 10.490 1.00 66.75 186 ASN A O 1
ATOM 1395 N N . GLN A 1 187 ? 14.337 8.354 10.077 1.00 63.34 187 GLN A N 1
ATOM 1396 C CA . GLN A 1 187 ? 15.627 9.048 10.286 1.00 63.34 187 GLN A CA 1
ATOM 1397 C C . GLN A 1 187 ? 15.839 10.290 9.398 1.00 63.34 187 GLN A C 1
ATOM 1399 O O . GLN A 1 187 ? 16.694 11.115 9.705 1.00 63.34 187 GLN A O 1
ATOM 1404 N N . TYR A 1 188 ? 15.065 10.420 8.319 1.00 65.62 188 TYR A N 1
ATOM 1405 C CA . TYR A 1 188 ? 15.119 11.513 7.352 1.00 65.62 188 TYR A CA 1
ATOM 1406 C C . TYR A 1 188 ? 13.730 12.124 7.077 1.00 65.62 188 TYR A C 1
ATOM 1408 O O . TYR A 1 188 ? 13.545 12.779 6.059 1.00 65.62 188 TYR A O 1
ATOM 1416 N N . GLY A 1 189 ? 12.727 11.878 7.931 1.00 67.88 189 GLY A N 1
ATOM 1417 C CA . GLY A 1 189 ? 11.345 12.334 7.708 1.00 67.88 189 GLY A CA 1
ATOM 1418 C C . GLY A 1 189 ? 10.542 11.508 6.690 1.00 67.88 189 GLY A C 1
ATOM 1419 O O . GLY A 1 189 ? 9.426 11.880 6.339 1.00 67.88 189 GLY A O 1
ATOM 1420 N N . GLN A 1 190 ? 11.068 10.379 6.202 1.00 66.94 190 GLN A N 1
ATOM 1421 C CA . GLN A 1 190 ? 10.427 9.572 5.155 1.00 66.94 190 GLN A CA 1
ATOM 1422 C C . GLN A 1 190 ? 9.133 8.869 5.602 1.00 66.94 190 GLN A C 1
ATOM 1424 O O . GLN A 1 190 ? 8.283 8.551 4.775 1.00 66.94 190 GLN A O 1
ATOM 1429 N N . ALA A 1 191 ? 8.948 8.677 6.911 1.00 68.69 191 ALA A N 1
ATOM 1430 C CA . ALA A 1 191 ? 7.709 8.169 7.492 1.00 68.69 191 ALA A CA 1
ATOM 1431 C C . ALA A 1 191 ? 6.778 9.291 8.009 1.00 68.69 191 ALA A C 1
ATOM 1433 O O . ALA A 1 191 ? 5.775 8.997 8.655 1.00 68.69 191 ALA A O 1
ATOM 1434 N N . ALA A 1 192 ? 7.078 10.563 7.718 1.00 73.75 192 ALA A N 1
ATOM 1435 C CA . ALA A 1 192 ? 6.245 11.720 8.049 1.00 73.75 192 ALA A CA 1
ATOM 1436 C C . ALA A 1 192 ? 5.607 12.315 6.772 1.00 73.75 192 ALA A C 1
ATOM 1438 O O . ALA A 1 192 ? 6.138 13.277 6.211 1.00 73.75 192 ALA A O 1
ATOM 1439 N N . PRO A 1 193 ? 4.489 11.747 6.276 1.00 80.19 193 PRO A N 1
ATOM 1440 C CA . PRO A 1 193 ? 3.842 12.241 5.069 1.00 80.19 193 PRO A CA 1
ATOM 1441 C C . PRO A 1 193 ? 3.228 13.634 5.290 1.00 80.19 193 PRO A C 1
ATOM 1443 O O . PRO A 1 193 ? 2.707 13.923 6.371 1.00 80.19 193 PRO A O 1
ATOM 1446 N N . PRO A 1 194 ? 3.241 14.502 4.268 1.00 77.75 194 PRO A N 1
ATOM 1447 C CA . PRO A 1 194 ? 2.609 15.811 4.327 1.00 77.75 194 PRO A CA 1
ATOM 1448 C C . PRO A 1 194 ? 1.080 15.698 4.292 1.00 77.75 194 PRO A C 1
ATOM 1450 O O . PRO A 1 194 ? 0.513 14.811 3.653 1.00 77.75 194 PRO A O 1
ATOM 1453 N N . GLY A 1 195 ? 0.400 16.649 4.936 1.00 77.69 195 GLY A N 1
ATOM 1454 C CA . GLY A 1 195 ? -1.059 16.745 4.892 1.00 77.69 195 GLY A CA 1
ATOM 1455 C C . GLY A 1 195 ? -1.579 16.988 3.470 1.00 77.69 195 GLY A C 1
ATOM 1456 O O . GLY A 1 195 ? -1.078 17.855 2.754 1.00 77.69 195 GLY A O 1
ATOM 1457 N N . GLY A 1 196 ? -2.600 16.231 3.066 1.00 81.19 196 GLY A N 1
ATOM 1458 C CA . GLY A 1 196 ? -3.203 16.310 1.737 1.00 81.19 196 GLY A CA 1
ATOM 1459 C C . GLY A 1 196 ? -4.079 15.097 1.428 1.00 81.19 196 GLY A C 1
ATOM 1460 O O . GLY A 1 196 ? -4.301 14.246 2.290 1.00 81.19 196 GLY A O 1
ATOM 1461 N N . ARG A 1 197 ? -4.564 15.020 0.183 1.00 87.62 197 ARG A N 1
ATOM 1462 C CA . ARG A 1 197 ? -5.261 13.850 -0.366 1.00 87.62 197 ARG A CA 1
ATOM 1463 C C . ARG A 1 197 ? -4.529 13.311 -1.591 1.00 87.62 197 ARG A C 1
ATOM 1465 O O . ARG A 1 197 ? -4.137 14.085 -2.463 1.00 87.62 197 ARG A O 1
ATOM 1472 N N . PHE A 1 198 ? -4.378 11.995 -1.647 1.00 87.25 198 PHE A N 1
ATOM 1473 C CA . PHE A 1 198 ? -3.558 11.226 -2.574 1.00 87.25 198 PHE A CA 1
ATOM 1474 C C . PHE A 1 198 ? -4.314 10.015 -3.114 1.00 87.25 198 PHE A C 1
ATOM 1476 O O . PHE A 1 198 ? -5.167 9.461 -2.432 1.00 87.25 198 PHE A O 1
ATOM 1483 N N . VAL A 1 199 ? -3.970 9.602 -4.333 1.00 85.31 199 VAL A N 1
ATOM 1484 C CA . VAL A 1 199 ? -4.544 8.434 -5.027 1.00 85.31 199 VAL A CA 1
ATOM 1485 C C . VAL A 1 199 ? -3.531 7.303 -5.228 1.00 85.31 199 VAL A C 1
ATOM 1487 O O . VAL A 1 199 ? -3.924 6.167 -5.466 1.00 85.31 199 VAL A O 1
ATOM 1490 N N . ALA A 1 200 ? -2.233 7.600 -5.116 1.00 79.44 200 ALA A N 1
ATOM 1491 C CA . ALA A 1 200 ? -1.142 6.629 -5.190 1.00 79.44 200 ALA A CA 1
ATOM 1492 C C . ALA A 1 200 ? 0.065 7.108 -4.366 1.00 79.44 200 ALA A C 1
ATOM 1494 O O . ALA A 1 200 ? 0.249 8.315 -4.181 1.00 79.44 200 ALA A O 1
ATOM 1495 N N . VAL A 1 201 ? 0.905 6.173 -3.915 1.00 83.31 201 VAL A N 1
ATOM 1496 C CA . VAL A 1 201 ? 2.186 6.447 -3.248 1.00 83.31 201 VAL A CA 1
ATOM 1497 C C . VAL A 1 201 ? 3.240 5.424 -3.670 1.00 83.31 201 VAL A C 1
ATOM 1499 O O . VAL A 1 201 ? 2.916 4.257 -3.875 1.00 83.31 201 VAL A O 1
ATOM 1502 N N . SER A 1 202 ? 4.489 5.869 -3.799 1.00 82.69 202 SER A N 1
ATOM 1503 C CA . SER A 1 202 ? 5.654 5.043 -4.118 1.00 82.69 202 SER A CA 1
ATOM 1504 C C . SER A 1 202 ? 6.810 5.403 -3.177 1.00 82.69 202 SER A C 1
ATOM 1506 O O . SER A 1 202 ? 7.136 6.585 -3.021 1.00 82.69 202 SER A O 1
ATOM 1508 N N . SER A 1 203 ? 7.389 4.401 -2.512 1.00 78.12 203 SER A N 1
ATOM 1509 C CA . SER A 1 203 ? 8.415 4.546 -1.470 1.00 78.12 203 SER A CA 1
ATOM 1510 C C . SER A 1 203 ? 9.770 4.009 -1.937 1.00 78.12 203 SER A C 1
ATOM 1512 O O . SER A 1 203 ? 9.924 2.814 -2.166 1.00 78.12 203 SER A O 1
ATOM 1514 N N . GLY A 1 204 ? 10.768 4.891 -2.017 1.00 73.19 204 GLY A N 1
ATOM 1515 C CA . GLY A 1 204 ? 12.152 4.565 -2.367 1.00 73.19 204 GLY A CA 1
ATOM 1516 C C . GLY A 1 204 ? 13.007 4.180 -1.153 1.00 73.19 204 GLY A C 1
ATOM 1517 O O . GLY A 1 204 ? 12.516 3.706 -0.122 1.00 73.19 204 GLY A O 1
ATOM 1518 N N . ASN A 1 205 ? 14.325 4.401 -1.222 1.00 74.19 205 ASN A N 1
ATOM 1519 C CA . ASN A 1 205 ? 15.217 4.004 -0.124 1.00 74.19 205 ASN A CA 1
ATOM 1520 C C . ASN A 1 205 ? 15.016 4.885 1.126 1.00 74.19 205 ASN A C 1
ATOM 1522 O O . ASN A 1 205 ? 14.777 4.391 2.234 1.00 74.19 205 ASN A O 1
ATOM 1526 N N . ARG A 1 206 ? 15.073 6.209 0.935 1.00 73.62 206 ARG A N 1
ATOM 1527 C CA . ARG A 1 206 ? 15.039 7.214 2.015 1.00 73.62 206 ARG A CA 1
ATOM 1528 C C . ARG A 1 206 ? 13.991 8.313 1.806 1.00 73.62 206 ARG A C 1
ATOM 1530 O O . ARG A 1 206 ? 14.021 9.313 2.519 1.00 73.62 206 ARG A O 1
ATOM 1537 N N . HIS A 1 207 ? 13.085 8.141 0.851 1.00 78.44 207 HIS A N 1
ATOM 1538 C CA . HIS A 1 207 ? 12.043 9.096 0.476 1.00 78.44 207 HIS A CA 1
ATOM 1539 C C . HIS A 1 207 ? 10.794 8.365 -0.020 1.00 78.44 207 HIS A C 1
ATOM 1541 O O . HIS A 1 207 ? 10.877 7.210 -0.435 1.00 78.44 207 HIS A O 1
ATOM 1547 N N . ALA A 1 208 ? 9.661 9.058 -0.033 1.00 83.25 208 ALA A N 1
ATOM 1548 C CA . ALA A 1 208 ? 8.454 8.632 -0.731 1.00 83.25 208 ALA A CA 1
ATOM 1549 C C . ALA A 1 208 ? 7.871 9.790 -1.542 1.00 83.25 208 ALA A C 1
ATOM 1551 O O . ALA A 1 208 ? 8.108 10.962 -1.241 1.00 83.25 208 ALA A O 1
ATOM 1552 N N . CYS A 1 209 ? 7.099 9.448 -2.570 1.00 88.06 209 CYS A N 1
ATOM 1553 C CA . CYS A 1 209 ? 6.366 10.391 -3.402 1.00 88.06 209 CYS A CA 1
ATOM 1554 C C . CYS A 1 209 ? 4.932 9.898 -3.617 1.00 88.06 209 CYS A C 1
ATOM 1556 O O . CYS A 1 209 ? 4.711 8.735 -3.951 1.00 88.06 209 CYS A O 1
ATOM 1558 N N . GLY A 1 210 ? 3.958 10.790 -3.450 1.00 87.50 210 GLY A N 1
ATOM 1559 C CA . GLY A 1 210 ? 2.542 10.516 -3.676 1.00 87.50 210 GLY A CA 1
ATOM 1560 C C . GLY A 1 210 ? 1.960 11.357 -4.808 1.00 87.50 210 GLY A C 1
ATOM 1561 O O . GLY A 1 210 ? 2.268 12.546 -4.921 1.00 87.50 210 GLY A O 1
ATOM 1562 N N . VAL A 1 211 ? 1.079 10.753 -5.609 1.00 88.25 211 VAL A N 1
ATOM 1563 C CA . VAL A 1 211 ? 0.210 11.471 -6.558 1.00 88.25 211 VAL A CA 1
ATOM 1564 C C . VAL A 1 211 ? -1.023 11.938 -5.794 1.00 88.25 211 VAL A C 1
ATOM 1566 O O . VAL A 1 211 ? -1.755 11.122 -5.231 1.00 88.25 211 VAL A O 1
ATOM 1569 N N . ARG A 1 212 ? -1.250 13.249 -5.754 1.00 89.50 212 ARG A N 1
ATOM 1570 C CA . ARG A 1 212 ? -2.409 13.880 -5.120 1.00 89.50 212 ARG A CA 1
ATOM 1571 C C . ARG A 1 212 ? -3.702 13.648 -5.906 1.00 89.50 212 ARG A C 1
ATOM 1573 O O . ARG A 1 212 ? -3.675 13.319 -7.088 1.00 89.50 212 ARG A O 1
ATOM 1580 N N . THR A 1 213 ? -4.854 13.902 -5.286 1.00 89.12 213 THR A N 1
ATOM 1581 C CA . THR A 1 213 ? -6.170 13.868 -5.960 1.00 89.12 213 THR A CA 1
ATOM 1582 C C . THR A 1 213 ? -6.331 14.919 -7.069 1.00 89.12 213 THR A C 1
ATOM 1584 O O . THR A 1 213 ? -7.137 14.728 -7.972 1.00 89.12 213 THR A O 1
ATOM 1587 N N . ASP A 1 214 ? -5.548 16.003 -7.046 1.00 89.12 214 ASP A N 1
ATOM 1588 C CA . ASP A 1 214 ? -5.434 16.978 -8.147 1.00 89.12 214 ASP A CA 1
ATOM 1589 C C . ASP A 1 214 ? -4.431 16.544 -9.243 1.00 89.12 214 ASP A C 1
ATOM 1591 O O . ASP A 1 214 ? -4.216 17.262 -10.220 1.00 89.12 214 ASP A O 1
ATOM 1595 N N . ASN A 1 215 ? -3.854 15.344 -9.104 1.00 88.31 215 ASN A N 1
ATOM 1596 C CA . ASN A 1 215 ? -2.803 14.735 -9.920 1.00 88.31 215 ASN A CA 1
ATOM 1597 C C . ASN A 1 215 ? -1.423 15.414 -9.846 1.00 88.31 215 ASN A C 1
ATOM 1599 O O . ASN A 1 215 ? -0.515 15.000 -10.566 1.00 88.31 215 ASN A O 1
ATOM 1603 N N . THR A 1 216 ? -1.218 16.410 -8.978 1.00 90.75 216 THR A N 1
ATOM 1604 C CA . THR A 1 216 ? 0.132 16.912 -8.662 1.00 90.75 216 THR A CA 1
ATOM 1605 C C . THR A 1 216 ? 0.921 15.869 -7.867 1.00 90.75 216 THR A C 1
ATOM 1607 O O . THR A 1 216 ? 0.340 14.999 -7.221 1.00 90.75 216 THR A O 1
ATOM 1610 N N . VAL A 1 217 ? 2.253 15.929 -7.897 1.00 89.88 217 VAL A N 1
ATOM 1611 C CA . VAL A 1 217 ? 3.105 15.041 -7.088 1.00 89.88 217 VAL A CA 1
ATOM 1612 C C . VAL A 1 217 ? 3.667 15.806 -5.897 1.00 89.88 217 VAL A C 1
ATOM 1614 O O . VAL A 1 217 ? 4.058 16.965 -6.020 1.00 89.88 217 VAL A O 1
ATOM 1617 N N . GLN A 1 218 ? 3.739 15.149 -4.741 1.00 87.38 218 GLN A N 1
ATOM 1618 C CA . GLN A 1 218 ? 4.468 15.644 -3.575 1.00 87.38 218 GLN A CA 1
ATOM 1619 C C . GLN A 1 218 ? 5.384 14.546 -3.034 1.00 87.38 218 GLN A C 1
ATOM 1621 O O . GLN A 1 218 ? 4.958 13.402 -2.907 1.00 87.38 218 GLN A O 1
ATOM 1626 N N . CYS A 1 219 ? 6.622 14.904 -2.695 1.00 87.69 219 CYS A N 1
ATOM 1627 C CA . CYS A 1 219 ? 7.615 14.000 -2.116 1.00 87.69 219 CYS A CA 1
ATOM 1628 C C . CYS A 1 219 ? 8.034 14.458 -0.715 1.00 87.69 219 CYS A C 1
ATOM 1630 O O . CYS A 1 219 ? 7.954 15.648 -0.401 1.00 87.69 219 CYS A O 1
ATOM 1632 N N . TRP A 1 220 ? 8.490 13.518 0.111 1.00 84.38 220 TRP A N 1
ATOM 1633 C CA . TRP A 1 220 ? 8.993 13.751 1.466 1.00 84.38 220 TRP A CA 1
ATOM 1634 C C . TRP A 1 220 ? 10.081 12.728 1.832 1.00 84.38 220 TRP A C 1
ATOM 1636 O O . TRP A 1 220 ? 10.165 11.652 1.239 1.00 84.38 220 TRP A O 1
ATOM 1646 N N . GLY A 1 221 ? 10.926 13.069 2.806 1.00 79.50 221 GLY A N 1
ATOM 1647 C CA . GLY A 1 221 ? 12.062 12.254 3.237 1.00 79.50 221 GLY A CA 1
ATOM 1648 C C . GLY A 1 221 ? 13.416 12.930 3.012 1.00 79.50 221 GLY A C 1
ATOM 1649 O O . GLY A 1 221 ? 13.534 14.152 3.092 1.00 79.50 221 GLY A O 1
ATOM 1650 N N . SER A 1 222 ? 14.446 12.119 2.757 1.00 70.88 222 SER A N 1
ATOM 1651 C CA . SER A 1 222 ? 15.843 12.559 2.701 1.00 70.88 222 SER A CA 1
ATOM 1652 C C . SER A 1 222 ? 16.129 13.522 1.554 1.00 70.88 222 SER A C 1
ATOM 1654 O O . SER A 1 222 ? 15.925 13.199 0.387 1.00 70.88 222 SER A O 1
ATOM 1656 N N . ASN A 1 223 ? 16.709 14.669 1.909 1.00 64.19 223 ASN A N 1
ATOM 1657 C CA . ASN A 1 223 ? 17.183 15.700 0.983 1.00 64.19 223 ASN A CA 1
ATOM 1658 C C . ASN A 1 223 ? 18.681 15.571 0.643 1.00 64.19 223 ASN A C 1
ATOM 1660 O O . ASN A 1 223 ? 19.230 16.467 0.004 1.00 64.19 223 ASN A O 1
ATOM 1664 N N . SER A 1 224 ? 19.353 14.511 1.110 1.00 49.56 224 SER A N 1
ATOM 1665 C CA . SER A 1 224 ? 20.800 14.317 0.970 1.00 49.56 224 SER A CA 1
ATOM 1666 C C . SER A 1 224 ? 21.172 12.906 0.501 1.00 49.56 224 SER A C 1
ATOM 1668 O O . SER A 1 224 ? 20.776 11.893 1.092 1.00 49.56 224 SER A O 1
ATOM 1670 N N . GLY A 1 225 ? 21.975 12.861 -0.568 1.00 47.72 225 GLY A N 1
ATOM 1671 C CA . GLY A 1 225 ? 22.772 11.692 -0.940 1.00 47.72 225 GLY A CA 1
ATOM 1672 C C . GLY A 1 225 ? 23.932 11.465 0.044 1.00 47.72 225 GLY A C 1
ATOM 1673 O O . GLY A 1 225 ? 24.173 12.298 0.919 1.00 47.72 225 GLY A O 1
ATOM 1674 N N . PRO A 1 226 ? 24.653 10.334 -0.056 1.00 41.12 226 PRO A N 1
ATOM 1675 C CA . PRO A 1 226 ? 25.726 9.995 0.882 1.00 41.12 226 PRO A CA 1
ATOM 1676 C C . PRO A 1 226 ? 27.001 10.842 0.728 1.00 41.12 226 PRO A C 1
ATOM 1678 O O . PRO A 1 226 ? 27.842 10.796 1.622 1.00 41.12 226 PRO A O 1
ATOM 1681 N N . TYR A 1 227 ? 27.142 11.612 -0.359 1.00 38.34 227 TYR A N 1
ATOM 1682 C CA . TYR A 1 227 ? 28.306 12.460 -0.619 1.00 38.34 227 TYR A CA 1
ATOM 1683 C C . TYR A 1 227 ? 27.912 13.904 -0.961 1.00 38.34 227 TYR A C 1
ATOM 1685 O O . TYR A 1 227 ? 26.817 14.195 -1.433 1.00 38.34 227 TYR A O 1
ATOM 1693 N N . TRP A 1 228 ? 28.830 14.791 -0.604 1.00 35.44 228 TRP A N 1
ATOM 1694 C CA . TRP A 1 228 ? 28.703 16.221 -0.347 1.00 35.44 228 TRP A CA 1
ATOM 1695 C C . TRP A 1 228 ? 28.160 17.113 -1.487 1.00 35.44 228 TRP A C 1
ATOM 1697 O O . TRP A 1 228 ? 28.516 16.949 -2.645 1.00 35.44 228 TRP A O 1
ATOM 1707 N N . HIS A 1 229 ? 27.430 18.164 -1.080 1.00 35.34 229 HIS A N 1
ATOM 1708 C CA . HIS A 1 229 ? 27.223 19.442 -1.797 1.00 35.34 229 HIS A CA 1
ATOM 1709 C C . HIS A 1 229 ? 26.234 19.514 -2.992 1.00 35.34 229 HIS A C 1
ATOM 1711 O O . HIS A 1 229 ? 26.587 20.010 -4.055 1.00 35.34 229 HIS A O 1
ATOM 1717 N N . ASP A 1 230 ? 24.947 19.223 -2.766 1.00 36.28 230 ASP A N 1
ATOM 1718 C CA . ASP A 1 230 ? 23.913 20.287 -2.711 1.00 36.28 230 ASP A CA 1
ATOM 1719 C C . ASP A 1 230 ? 22.678 19.786 -1.926 1.00 36.28 230 ASP A C 1
ATOM 1721 O O . ASP A 1 230 ? 22.493 18.585 -1.727 1.00 36.28 230 ASP A O 1
ATOM 1725 N N . SER A 1 231 ? 21.852 20.703 -1.416 1.00 39.25 231 SER A N 1
ATOM 1726 C CA . SER A 1 231 ? 20.684 20.418 -0.576 1.00 39.25 231 SER A CA 1
ATOM 1727 C C . SER A 1 231 ? 19.371 20.624 -1.325 1.00 39.25 231 SER A C 1
ATOM 1729 O O . SER A 1 231 ? 18.923 21.767 -1.482 1.00 39.25 231 SER A O 1
ATOM 1731 N N . ARG A 1 232 ? 18.711 19.518 -1.706 1.00 43.47 232 ARG A N 1
ATOM 1732 C CA . ARG A 1 232 ? 17.286 19.468 -2.088 1.00 43.47 232 ARG A CA 1
ATOM 1733 C C . ARG A 1 232 ? 16.837 18.033 -2.403 1.00 43.47 232 ARG A C 1
ATOM 1735 O O . ARG A 1 232 ? 17.420 17.384 -3.266 1.00 43.47 232 ARG A O 1
ATOM 1742 N N . LEU A 1 233 ? 15.683 17.608 -1.870 1.00 48.56 233 LEU A N 1
ATOM 1743 C CA . LEU A 1 233 ? 14.717 16.936 -2.747 1.00 48.56 233 LEU A CA 1
ATOM 1744 C C . LEU A 1 233 ? 14.461 17.928 -3.880 1.00 48.56 233 LEU A C 1
ATOM 1746 O O . LEU A 1 233 ? 13.909 19.005 -3.637 1.00 48.56 233 LEU A O 1
ATOM 1750 N N . VAL A 1 234 ? 14.903 17.602 -5.096 1.00 53.12 234 VAL A N 1
ATOM 1751 C CA . VAL A 1 234 ? 14.485 18.348 -6.286 1.00 53.12 234 VAL A CA 1
ATOM 1752 C C . VAL A 1 234 ? 12.962 18.333 -6.266 1.00 53.12 234 VAL A C 1
ATOM 1754 O O . VAL A 1 234 ? 12.362 17.257 -6.275 1.00 53.12 234 VAL A O 1
ATOM 1757 N N . LEU A 1 235 ? 12.351 19.514 -6.117 1.00 63.31 235 LEU A N 1
ATOM 1758 C CA . LEU A 1 235 ? 10.905 19.622 -5.949 1.00 63.31 235 LEU A CA 1
ATOM 1759 C C . LEU A 1 235 ? 10.231 18.911 -7.130 1.00 63.31 235 LEU A C 1
ATOM 1761 O O . LEU A 1 235 ? 10.632 19.174 -8.268 1.00 63.31 235 LEU A O 1
ATOM 1765 N N . PRO A 1 236 ? 9.252 18.017 -6.885 1.00 73.06 236 PRO A N 1
ATOM 1766 C CA . PRO A 1 236 ? 8.616 17.262 -7.956 1.00 73.06 236 PRO A CA 1
ATOM 1767 C C . PRO A 1 236 ? 8.100 18.244 -9.020 1.00 73.06 236 PRO A C 1
ATOM 1769 O O . PRO A 1 236 ? 7.389 19.194 -8.673 1.00 73.06 236 PRO A O 1
ATOM 1772 N N . PRO A 1 237 ? 8.515 18.088 -10.290 1.00 78.44 237 PRO A N 1
ATOM 1773 C CA . PRO A 1 237 ? 8.393 19.144 -11.284 1.00 78.44 237 PRO A CA 1
ATOM 1774 C C . PRO A 1 237 ? 6.928 19.484 -11.558 1.00 78.44 237 PRO A C 1
ATOM 1776 O O . PRO A 1 237 ? 6.086 18.601 -11.714 1.00 78.44 237 PRO A O 1
ATOM 1779 N N . GLY A 1 238 ? 6.623 20.783 -11.632 1.00 79.44 238 GLY A N 1
ATOM 1780 C CA . GLY A 1 238 ? 5.252 21.285 -11.738 1.00 79.44 238 GLY A CA 1
ATOM 1781 C C . GLY A 1 238 ? 4.492 20.697 -12.931 1.00 79.44 238 GLY A C 1
ATOM 1782 O O . GLY A 1 238 ? 4.879 20.888 -14.088 1.00 79.44 238 GLY A O 1
ATOM 1783 N N . GLY A 1 239 ? 3.403 19.982 -12.649 1.00 86.50 239 GLY A N 1
ATOM 1784 C CA . GLY A 1 239 ? 2.585 19.295 -13.644 1.00 86.50 239 GLY A CA 1
ATOM 1785 C C . GLY A 1 239 ? 1.592 18.319 -13.011 1.00 86.50 239 GLY A C 1
ATOM 1786 O O . GLY A 1 239 ? 1.514 18.201 -11.788 1.00 86.50 239 GLY A O 1
ATOM 1787 N N . GLN A 1 240 ? 0.843 17.618 -13.864 1.00 91.00 240 GLN A N 1
ATOM 1788 C CA . GLN A 1 240 ? -0.051 16.528 -13.471 1.00 91.00 240 GLN A CA 1
ATOM 1789 C C . GLN A 1 240 ? 0.475 15.184 -13.975 1.00 91.00 240 GLN A C 1
ATOM 1791 O O . GLN A 1 240 ? 0.877 15.062 -15.135 1.00 91.00 240 GLN A O 1
ATOM 1796 N N . PHE A 1 241 ? 0.408 14.170 -13.118 1.00 90.38 241 PHE A N 1
ATOM 1797 C CA . PHE A 1 241 ? 0.975 12.842 -13.332 1.00 90.38 241 PHE A CA 1
ATOM 1798 C C . PHE A 1 241 ? -0.091 11.746 -13.199 1.00 90.38 241 PHE A C 1
ATOM 1800 O O . PHE A 1 241 ? -1.127 11.935 -12.559 1.00 90.38 241 PHE A O 1
ATOM 1807 N N . SER A 1 242 ? 0.137 10.608 -13.852 1.00 86.19 242 SER A N 1
ATOM 1808 C CA . SER A 1 242 ? -0.729 9.420 -13.792 1.00 86.19 242 SER A CA 1
ATOM 1809 C C . SER A 1 242 ? -0.140 8.307 -12.922 1.00 86.19 242 SER A C 1
ATOM 1811 O O . SER A 1 242 ? -0.890 7.598 -12.257 1.00 86.19 242 SER A O 1
ATOM 1813 N N . VAL A 1 243 ? 1.190 8.173 -12.914 1.00 83.31 243 VAL A N 1
ATOM 1814 C CA . VAL A 1 243 ? 1.968 7.146 -12.197 1.00 83.31 243 VAL A CA 1
ATOM 1815 C C . VAL A 1 243 ? 3.249 7.790 -11.660 1.00 83.31 243 VAL A C 1
ATOM 1817 O O . VAL A 1 243 ? 3.799 8.674 -12.323 1.00 83.31 243 VAL A O 1
ATOM 1820 N N . VAL A 1 244 ? 3.738 7.337 -10.500 1.00 88.94 244 VAL A N 1
ATOM 1821 C CA . VAL A 1 244 ? 5.090 7.633 -9.989 1.00 88.94 244 VAL A CA 1
ATOM 1822 C C . VAL A 1 244 ? 5.759 6.362 -9.468 1.00 88.94 244 VAL A C 1
ATOM 1824 O O . VAL A 1 244 ? 5.137 5.605 -8.729 1.00 88.94 244 VAL A O 1
ATOM 1827 N N . SER A 1 245 ? 7.035 6.181 -9.804 1.00 87.69 245 SER A N 1
ATOM 1828 C CA . SER A 1 245 ? 7.883 5.074 -9.355 1.00 87.69 245 SER A CA 1
ATOM 1829 C C . SER A 1 245 ? 9.150 5.637 -8.706 1.00 87.69 245 SER A C 1
ATOM 1831 O O . SER A 1 245 ? 9.834 6.480 -9.299 1.00 87.69 245 SER A O 1
ATOM 1833 N N . ALA A 1 246 ? 9.433 5.231 -7.467 1.00 84.25 246 ALA A N 1
ATOM 1834 C CA . ALA A 1 246 ? 10.565 5.703 -6.673 1.00 84.25 246 ALA A CA 1
ATOM 1835 C C . ALA A 1 246 ? 11.668 4.635 -6.610 1.00 84.25 246 ALA A C 1
ATOM 1837 O O . ALA A 1 246 ? 11.470 3.565 -6.041 1.00 84.25 246 ALA A O 1
ATOM 1838 N N . GLY A 1 247 ? 12.839 4.951 -7.168 1.00 78.88 247 GLY A N 1
ATOM 1839 C CA . GLY A 1 247 ? 14.034 4.115 -7.075 1.00 78.88 247 GLY A CA 1
ATOM 1840 C C . GLY A 1 247 ? 14.779 4.326 -5.754 1.00 78.88 247 GLY A C 1
ATOM 1841 O O . GLY A 1 247 ? 14.235 4.856 -4.779 1.00 78.88 247 GLY A O 1
ATOM 1842 N N . SER A 1 248 ? 16.066 3.963 -5.699 1.00 78.25 248 SER A N 1
ATOM 1843 C CA . SER A 1 248 ? 16.827 4.148 -4.451 1.00 78.25 248 SER A CA 1
ATOM 1844 C C . SER A 1 248 ? 17.027 5.626 -4.080 1.00 78.25 248 SER A C 1
ATOM 1846 O O . SER A 1 248 ? 16.794 5.992 -2.928 1.00 78.25 248 SER A O 1
ATOM 1848 N N . SER A 1 249 ? 17.410 6.471 -5.044 1.00 77.88 249 SER A N 1
ATOM 1849 C CA . SER A 1 249 ? 17.780 7.885 -4.807 1.00 77.88 249 SER A CA 1
ATOM 1850 C C . SER A 1 249 ? 17.159 8.866 -5.815 1.00 77.88 249 SER A C 1
ATOM 1852 O O . SER A 1 249 ? 17.520 10.045 -5.851 1.00 77.88 249 SER A O 1
ATOM 1854 N N . HIS A 1 250 ? 16.237 8.386 -6.647 1.00 84.62 250 HIS A N 1
ATOM 1855 C CA . HIS A 1 250 ? 15.522 9.146 -7.671 1.00 84.62 250 HIS A CA 1
ATOM 1856 C C . HIS A 1 250 ? 14.043 8.746 -7.695 1.00 84.62 250 HIS A C 1
ATOM 1858 O O . HIS A 1 250 ? 13.653 7.712 -7.150 1.00 84.62 250 HIS A O 1
ATOM 1864 N N . THR A 1 251 ? 13.217 9.564 -8.336 1.00 88.12 251 THR A N 1
ATOM 1865 C CA . THR A 1 251 ? 11.815 9.249 -8.633 1.00 88.12 251 THR A CA 1
ATOM 1866 C C . THR A 1 251 ? 11.520 9.645 -10.070 1.00 88.12 251 THR A C 1
ATOM 1868 O O . THR A 1 251 ? 12.023 10.663 -10.543 1.00 88.12 251 THR A O 1
ATOM 1871 N N . CYS A 1 252 ? 10.685 8.865 -10.748 1.00 91.19 252 CYS A N 1
ATOM 1872 C CA . CYS A 1 252 ? 10.161 9.168 -12.073 1.00 91.19 252 CYS A CA 1
ATOM 1873 C C . CYS A 1 252 ? 8.630 9.134 -12.066 1.00 91.19 252 CYS A C 1
ATOM 1875 O O . CYS A 1 252 ? 8.025 8.379 -11.309 1.00 91.19 252 CYS A O 1
ATOM 1877 N N . GLY A 1 253 ? 7.992 9.920 -12.931 1.00 91.12 253 GLY A N 1
ATOM 1878 C CA . GLY A 1 253 ? 6.543 9.910 -13.107 1.00 91.12 253 GLY A CA 1
ATOM 1879 C C . GLY A 1 253 ? 6.115 10.202 -14.539 1.00 91.12 253 GLY A C 1
ATOM 1880 O O . GLY A 1 253 ? 6.747 10.996 -15.235 1.00 91.12 253 GLY A O 1
ATOM 1881 N N . VAL A 1 254 ? 5.022 9.566 -14.963 1.00 91.06 254 VAL A N 1
ATOM 1882 C CA . VAL A 1 254 ? 4.411 9.747 -16.291 1.00 91.06 254 VAL A CA 1
ATOM 1883 C C . VAL A 1 254 ? 3.442 10.931 -16.240 1.00 91.06 254 VAL A C 1
ATOM 1885 O O . VAL A 1 254 ? 2.517 10.941 -15.423 1.00 91.06 254 VAL A O 1
ATOM 1888 N N . ARG A 1 255 ? 3.634 11.937 -17.097 1.00 91.50 255 ARG A N 1
ATOM 1889 C CA . ARG A 1 255 ? 2.748 13.102 -17.223 1.00 91.50 255 ARG A CA 1
ATOM 1890 C C . ARG A 1 255 ? 1.416 12.731 -17.871 1.00 91.50 255 ARG A C 1
ATOM 1892 O O . ARG A 1 255 ? 1.364 12.020 -18.871 1.00 91.50 255 ARG A O 1
ATOM 1899 N N . ARG A 1 256 ? 0.322 13.298 -17.351 1.00 88.50 256 ARG A N 1
ATOM 1900 C CA . ARG A 1 256 ? -1.039 13.117 -17.895 1.00 88.50 256 ARG A CA 1
ATOM 1901 C C . ARG A 1 256 ? -1.289 13.807 -19.237 1.00 88.50 256 ARG A C 1
ATOM 1903 O O . ARG A 1 256 ? -2.234 13.428 -19.916 1.00 88.50 256 ARG A O 1
ATOM 1910 N N . ALA A 1 257 ? -0.512 14.835 -19.578 1.00 85.94 257 ALA A N 1
ATOM 1911 C CA . ALA A 1 257 ? -0.772 15.674 -20.749 1.00 85.94 257 ALA A CA 1
ATOM 1912 C C . ALA A 1 257 ? -0.310 15.039 -22.074 1.00 85.94 257 ALA A C 1
ATOM 1914 O O . ALA A 1 257 ? -0.942 15.246 -23.104 1.00 85.94 257 ALA A O 1
ATOM 1915 N N . ASP A 1 258 ? 0.796 14.295 -22.036 1.00 86.31 258 ASP A N 1
ATOM 1916 C CA . ASP A 1 258 ? 1.588 13.900 -23.211 1.00 86.31 258 ASP A CA 1
ATOM 1917 C C . ASP A 1 258 ? 2.257 12.512 -23.064 1.00 86.31 258 ASP A C 1
ATOM 1919 O O . ASP A 1 258 ? 2.966 12.056 -23.963 1.00 86.31 258 ASP A O 1
ATOM 1923 N N . GLY A 1 259 ? 2.075 11.833 -21.923 1.00 87.62 259 GLY A N 1
ATOM 1924 C CA . GLY A 1 259 ? 2.766 10.579 -21.616 1.00 87.62 259 GLY A CA 1
ATOM 1925 C C . GLY A 1 259 ? 4.289 10.717 -21.493 1.00 87.62 259 GLY A C 1
ATOM 1926 O O . GLY A 1 259 ? 4.990 9.710 -21.491 1.00 87.62 259 GLY A O 1
ATOM 1927 N N . THR A 1 260 ? 4.849 11.928 -21.417 1.00 91.00 260 THR A N 1
ATOM 1928 C CA . THR A 1 260 ? 6.287 12.098 -21.166 1.00 91.00 260 THR A CA 1
ATOM 1929 C C . THR A 1 260 ? 6.626 11.645 -19.751 1.00 91.00 260 THR A C 1
ATOM 1931 O O . THR A 1 260 ? 5.847 11.836 -18.815 1.00 91.00 260 THR A O 1
ATOM 1934 N N . ILE A 1 261 ? 7.799 11.041 -19.572 1.00 91.12 261 ILE A N 1
ATOM 1935 C CA . ILE A 1 261 ? 8.327 10.800 -18.229 1.00 91.12 261 ILE A CA 1
ATOM 1936 C C . ILE A 1 261 ? 9.120 12.032 -17.808 1.00 91.12 261 ILE A C 1
ATOM 1938 O O . ILE A 1 261 ? 9.892 12.587 -18.585 1.00 91.12 261 ILE A O 1
ATOM 1942 N N . GLN A 1 262 ? 8.951 12.443 -16.556 1.00 90.81 262 GLN A N 1
ATOM 1943 C CA . GLN A 1 262 ? 9.904 13.314 -15.879 1.00 90.81 262 GLN A CA 1
ATOM 1944 C C . GLN A 1 262 ? 10.455 12.601 -14.658 1.00 90.81 262 GLN A C 1
ATOM 1946 O O . GLN A 1 262 ? 9.721 11.910 -13.954 1.00 90.81 262 GLN A O 1
ATOM 1951 N N . CYS A 1 263 ? 11.742 12.794 -14.408 1.00 90.56 263 CYS A N 1
ATOM 1952 C CA . CYS A 1 263 ? 12.441 12.224 -13.273 1.00 90.56 263 CYS A CA 1
ATOM 1953 C C . CYS A 1 263 ? 13.191 13.314 -12.508 1.00 90.56 263 CYS A C 1
ATOM 1955 O O . CYS A 1 263 ? 13.501 14.372 -13.055 1.00 90.56 263 CYS A O 1
ATOM 1957 N N . TRP A 1 264 ? 13.461 13.061 -11.231 1.00 88.94 264 TRP A N 1
ATOM 1958 C CA . TRP A 1 264 ? 14.135 13.996 -10.338 1.00 88.94 264 TRP A CA 1
ATOM 1959 C C . TRP A 1 264 ? 14.848 13.256 -9.196 1.00 88.94 264 TRP A C 1
ATOM 1961 O O . TRP A 1 264 ? 14.535 12.104 -8.889 1.00 88.94 264 TRP A O 1
ATOM 1971 N N . GLY A 1 265 ? 15.818 13.923 -8.566 1.00 84.25 265 GLY A N 1
ATOM 1972 C CA . GLY A 1 265 ? 16.712 13.330 -7.568 1.00 84.25 265 GLY A CA 1
ATOM 1973 C C . GLY A 1 265 ? 18.114 13.076 -8.126 1.00 84.25 265 GLY A C 1
ATOM 1974 O O . GLY A 1 265 ? 18.584 13.813 -8.991 1.00 84.25 265 GLY A O 1
ATOM 1975 N N . TRP A 1 266 ? 18.793 12.057 -7.601 1.00 83.31 266 TRP A N 1
ATOM 1976 C CA . TRP A 1 266 ? 20.176 11.724 -7.957 1.00 83.31 266 TRP A CA 1
ATOM 1977 C C . TRP A 1 266 ? 20.300 11.268 -9.422 1.00 83.31 266 TRP A C 1
ATOM 1979 O O . TRP A 1 266 ? 19.470 10.485 -9.884 1.00 83.31 266 TRP A O 1
ATOM 1989 N N . ASN A 1 267 ? 21.332 11.733 -10.144 1.00 87.94 267 ASN A N 1
ATOM 1990 C CA . ASN A 1 267 ? 21.420 11.607 -11.611 1.00 87.94 267 ASN A CA 1
ATOM 1991 C C . ASN A 1 267 ? 22.829 11.299 -12.179 1.00 87.94 267 ASN A C 1
ATOM 1993 O O . ASN A 1 267 ? 23.060 11.518 -13.365 1.00 87.94 267 ASN A O 1
ATOM 1997 N N . GLU A 1 268 ? 23.789 10.815 -11.383 1.00 86.81 268 GLU A N 1
ATOM 1998 C CA . GLU A 1 268 ? 25.187 10.634 -11.846 1.00 86.81 268 GLU A CA 1
ATOM 1999 C C . GLU A 1 268 ? 25.358 9.672 -13.041 1.00 86.81 268 GLU A C 1
ATOM 2001 O O . GLU A 1 268 ? 26.334 9.792 -13.776 1.00 86.81 268 GLU A O 1
ATOM 2006 N N . PHE A 1 269 ? 24.402 8.769 -13.290 1.00 86.75 269 PHE A N 1
ATOM 2007 C CA . PHE A 1 269 ? 24.399 7.872 -14.454 1.00 86.75 269 PHE A CA 1
ATOM 2008 C C . PHE A 1 269 ? 23.287 8.198 -15.467 1.00 86.75 269 PHE A C 1
ATOM 2010 O O . PHE A 1 269 ? 22.980 7.383 -16.333 1.00 86.75 269 PHE A O 1
ATOM 2017 N N . GLY A 1 270 ? 22.647 9.367 -15.363 1.00 88.69 270 GLY A N 1
ATOM 2018 C CA . GLY A 1 270 ? 21.560 9.779 -16.257 1.00 88.69 270 GLY A CA 1
ATOM 2019 C C . GLY A 1 270 ? 20.189 9.159 -15.953 1.00 88.69 270 GLY A C 1
ATOM 2020 O O . GLY A 1 270 ? 19.259 9.361 -16.724 1.00 88.69 270 GLY A O 1
ATOM 2021 N N . GLN A 1 271 ? 20.009 8.434 -14.842 1.00 87.56 271 GLN A N 1
ATOM 2022 C CA . GLN A 1 271 ? 18.749 7.754 -14.481 1.00 87.56 271 GLN A CA 1
ATOM 2023 C C . GLN A 1 271 ? 17.548 8.690 -14.251 1.00 87.56 271 GLN A C 1
ATOM 2025 O O . GLN A 1 271 ? 16.402 8.233 -14.244 1.00 87.56 271 GLN A O 1
ATOM 2030 N N . ALA A 1 272 ? 17.798 9.993 -14.098 1.00 88.19 272 ALA A N 1
ATOM 2031 C CA . ALA A 1 272 ? 16.787 11.041 -14.051 1.00 88.19 272 ALA A CA 1
ATOM 2032 C C . ALA A 1 272 ? 16.689 11.877 -15.352 1.00 88.19 272 ALA A C 1
ATOM 2034 O O . ALA A 1 272 ? 15.995 12.892 -15.373 1.00 88.19 272 ALA A O 1
ATOM 2035 N N . ALA A 1 273 ? 17.324 11.439 -16.446 1.00 89.94 273 ALA A N 1
ATOM 2036 C CA . ALA A 1 273 ? 17.220 12.016 -17.790 1.00 89.94 273 ALA A CA 1
ATOM 2037 C C . ALA A 1 273 ? 16.463 11.058 -18.749 1.00 89.94 273 ALA A C 1
ATOM 2039 O O . ALA A 1 273 ? 17.090 10.324 -19.514 1.00 89.94 273 ALA A O 1
ATOM 2040 N N . PRO A 1 274 ? 15.116 11.017 -18.697 1.00 89.06 274 PRO A N 1
ATOM 2041 C CA . PRO A 1 274 ? 14.310 10.079 -19.481 1.00 89.06 274 PRO A CA 1
ATOM 2042 C C . PRO A 1 274 ? 14.319 10.384 -20.996 1.00 89.06 274 PRO A C 1
ATOM 2044 O O . PRO A 1 274 ? 14.237 11.552 -21.385 1.00 89.06 274 PRO A O 1
ATOM 2047 N N . PRO A 1 275 ? 14.353 9.359 -21.871 1.00 85.06 275 PRO A N 1
ATOM 2048 C CA . PRO A 1 275 ? 14.332 9.530 -23.320 1.00 85.06 275 PRO A CA 1
ATOM 2049 C C . PRO A 1 275 ? 12.901 9.586 -23.887 1.00 85.06 275 PRO A C 1
ATOM 2051 O O . PRO A 1 275 ? 12.140 8.628 -23.789 1.00 85.06 275 PRO A O 1
ATOM 2054 N N . GLY A 1 276 ? 12.557 10.666 -24.592 1.00 81.50 276 GLY A N 1
ATOM 2055 C CA . GLY A 1 276 ? 11.352 10.731 -25.432 1.00 81.50 276 GLY A CA 1
ATOM 2056 C C . GLY A 1 276 ? 10.012 10.863 -24.688 1.00 81.50 276 GLY A C 1
ATOM 2057 O O . GLY A 1 276 ? 9.911 11.505 -23.645 1.00 81.50 276 GLY A O 1
ATOM 2058 N N . SER A 1 277 ? 8.954 10.310 -25.286 1.00 76.62 277 SER A N 1
ATOM 2059 C CA . SER A 1 277 ? 7.542 10.546 -24.943 1.00 76.62 277 SER A CA 1
ATOM 2060 C C . SER A 1 277 ? 6.681 9.284 -25.122 1.00 76.62 277 SER A C 1
ATOM 2062 O O . SER A 1 277 ? 7.193 8.235 -25.510 1.00 76.62 277 SER A O 1
ATOM 2064 N N . GLU A 1 278 ? 5.367 9.406 -24.888 1.00 87.50 278 GLU A N 1
ATOM 2065 C CA . GLU A 1 278 ? 4.358 8.349 -25.106 1.00 87.50 278 GLU A CA 1
ATOM 2066 C C . GLU A 1 278 ? 4.500 7.112 -24.198 1.00 87.50 278 GLU A C 1
ATOM 2068 O O . GLU A 1 278 ? 4.207 5.981 -24.596 1.00 87.50 278 GLU A O 1
ATOM 2073 N N . PHE A 1 279 ? 4.914 7.314 -22.949 1.00 90.88 279 PHE A N 1
ATOM 2074 C CA . PHE A 1 279 ? 4.924 6.282 -21.918 1.00 90.88 279 PHE A CA 1
ATOM 2075 C C . PHE A 1 279 ? 3.545 6.074 -21.281 1.00 90.88 279 PHE A C 1
ATOM 2077 O O . PHE A 1 279 ? 2.769 7.006 -21.070 1.00 90.88 279 PHE A O 1
ATOM 2084 N N . LYS A 1 280 ? 3.265 4.814 -20.946 1.00 89.50 280 LYS A N 1
ATOM 2085 C CA . LYS A 1 280 ? 2.075 4.344 -20.228 1.00 89.50 280 LYS A CA 1
ATOM 2086 C C . LYS A 1 280 ? 2.389 4.057 -18.757 1.00 89.50 280 LYS A C 1
ATOM 2088 O O . LYS A 1 280 ? 1.591 4.402 -17.889 1.00 89.50 280 LYS A O 1
ATOM 2093 N N . THR A 1 281 ? 3.534 3.432 -18.479 1.00 89.62 281 THR A N 1
ATOM 2094 C CA . THR A 1 281 ? 4.029 3.145 -17.121 1.00 89.62 281 THR A CA 1
ATOM 2095 C C . THR A 1 281 ? 5.541 3.351 -17.037 1.00 89.62 281 THR A C 1
ATOM 2097 O O . THR A 1 281 ? 6.238 3.427 -18.052 1.00 89.62 281 THR A O 1
ATOM 2100 N N . VAL A 1 282 ? 6.049 3.443 -15.810 1.00 92.69 282 VAL A N 1
ATOM 2101 C CA . VAL A 1 282 ? 7.471 3.562 -15.477 1.00 92.69 282 VAL A CA 1
ATOM 2102 C C . VAL A 1 282 ? 7.763 2.663 -14.280 1.00 92.69 282 VAL A C 1
ATOM 2104 O O . VAL A 1 282 ? 6.892 2.505 -13.437 1.00 92.69 282 VAL A O 1
ATOM 2107 N N . SER A 1 283 ? 8.954 2.073 -14.209 1.00 91.69 283 SER A N 1
ATOM 2108 C CA . SER A 1 283 ? 9.430 1.290 -13.067 1.00 91.69 283 SER A CA 1
ATOM 2109 C C . SER A 1 283 ? 10.902 1.622 -12.809 1.00 91.69 283 SER A C 1
ATOM 2111 O O . SER A 1 283 ? 11.731 1.542 -13.722 1.00 91.69 283 SER A O 1
ATOM 2113 N N . ALA A 1 284 ? 11.218 2.060 -11.591 1.00 89.06 284 ALA A N 1
ATOM 2114 C CA . ALA A 1 284 ? 12.550 2.504 -11.185 1.00 89.06 284 ALA A CA 1
ATOM 2115 C C . ALA A 1 284 ? 13.261 1.438 -10.335 1.00 89.06 284 ALA A C 1
ATOM 2117 O O . ALA A 1 284 ? 12.731 0.995 -9.319 1.00 89.06 284 ALA A O 1
ATOM 2118 N N . GLY A 1 285 ? 14.471 1.049 -10.743 1.00 86.06 285 GLY A N 1
ATOM 2119 C CA . GLY A 1 285 ? 15.352 0.172 -9.967 1.00 86.06 285 GLY A CA 1
ATOM 2120 C C . GLY A 1 285 ? 16.227 0.960 -8.989 1.00 86.06 285 GLY A C 1
ATOM 2121 O O . GLY A 1 285 ? 15.920 2.099 -8.618 1.00 86.06 285 GLY A O 1
ATOM 2122 N N . HIS A 1 286 ? 17.368 0.400 -8.574 1.00 84.50 286 HIS A N 1
ATOM 2123 C CA . HIS A 1 286 ? 18.284 1.142 -7.698 1.00 84.50 286 HIS A CA 1
ATOM 2124 C C . HIS A 1 286 ? 18.940 2.337 -8.407 1.00 84.50 286 HIS A C 1
ATOM 2126 O O . HIS A 1 286 ? 18.952 3.436 -7.851 1.00 84.50 286 HIS A O 1
ATOM 2132 N N . THR A 1 287 ? 19.483 2.130 -9.611 1.00 85.44 287 THR A N 1
ATOM 2133 C CA . THR A 1 287 ? 20.296 3.125 -10.345 1.00 85.44 287 THR A CA 1
ATOM 2134 C C . THR A 1 287 ? 19.956 3.228 -11.837 1.00 85.44 287 THR A C 1
ATOM 2136 O O . THR A 1 287 ? 20.630 3.939 -12.584 1.00 85.44 287 THR A O 1
ATOM 2139 N N . HIS A 1 288 ? 18.890 2.556 -12.270 1.00 93.00 288 HIS A N 1
ATOM 2140 C CA . HIS A 1 288 ? 18.312 2.614 -13.612 1.00 93.00 288 HIS A CA 1
ATOM 2141 C C . HIS A 1 288 ? 16.792 2.796 -13.530 1.00 93.00 288 HIS A C 1
ATOM 2143 O O . HIS A 1 288 ? 16.175 2.595 -12.481 1.00 93.00 288 HIS A O 1
ATOM 2149 N N . THR A 1 289 ? 16.181 3.171 -14.648 1.00 94.25 289 THR A N 1
ATOM 2150 C CA . THR A 1 289 ? 14.726 3.264 -14.803 1.00 94.25 289 THR A CA 1
ATOM 2151 C C . THR A 1 289 ? 14.329 2.669 -16.146 1.00 94.25 289 THR A C 1
ATOM 2153 O O . THR A 1 289 ? 15.040 2.852 -17.132 1.00 94.25 289 THR A O 1
ATOM 2156 N N . CYS A 1 290 ? 13.182 1.994 -16.203 1.00 95.56 290 CYS A N 1
ATOM 2157 C CA . CYS A 1 290 ? 12.571 1.522 -17.442 1.00 95.56 290 CYS A CA 1
ATOM 2158 C C . CYS A 1 290 ? 11.148 2.075 -17.587 1.00 95.56 290 CYS A C 1
ATOM 2160 O O . CYS A 1 290 ? 10.350 2.030 -16.653 1.00 95.56 290 CYS A O 1
ATOM 2162 N N . GLY A 1 291 ? 10.817 2.582 -18.771 1.00 93.81 291 GLY A N 1
ATOM 2163 C CA . GLY A 1 291 ? 9.484 3.037 -19.154 1.00 93.81 291 GLY A CA 1
ATOM 2164 C C . GLY A 1 291 ? 8.885 2.134 -20.228 1.00 93.81 291 GLY A C 1
ATOM 2165 O O . GLY A 1 291 ? 9.564 1.772 -21.189 1.00 93.81 291 GLY A O 1
ATOM 2166 N N . MET A 1 292 ? 7.602 1.800 -20.087 1.00 94.06 292 MET A N 1
ATOM 2167 C CA . MET A 1 292 ? 6.825 1.123 -21.126 1.00 94.06 292 MET A CA 1
ATOM 2168 C C . MET A 1 292 ? 6.035 2.153 -21.930 1.00 94.06 292 MET A C 1
ATOM 2170 O O . MET A 1 292 ? 5.269 2.934 -21.360 1.00 94.06 292 MET A O 1
ATOM 2174 N N . ARG A 1 293 ? 6.188 2.131 -23.252 1.00 93.25 293 ARG A N 1
ATOM 2175 C CA . ARG A 1 293 ? 5.444 2.968 -24.198 1.00 93.25 293 ARG A CA 1
ATOM 2176 C C . ARG A 1 293 ? 4.008 2.482 -24.387 1.00 93.25 293 ARG A C 1
ATOM 2178 O O . ARG A 1 293 ? 3.691 1.321 -24.138 1.00 93.25 293 ARG A O 1
ATOM 2185 N N . ILE A 1 294 ? 3.128 3.368 -24.852 1.00 90.75 294 ILE A N 1
ATOM 2186 C CA . ILE A 1 294 ? 1.715 3.062 -25.150 1.00 90.75 294 ILE A CA 1
ATOM 2187 C C . ILE A 1 294 ? 1.586 1.906 -26.158 1.00 90.75 294 ILE A C 1
ATOM 2189 O O . ILE A 1 294 ? 0.648 1.116 -26.072 1.00 90.75 294 ILE A O 1
ATOM 2193 N N . ASP A 1 295 ? 2.556 1.758 -27.064 1.00 92.38 295 ASP A N 1
ATOM 2194 C CA . ASP A 1 295 ? 2.608 0.675 -28.047 1.00 92.38 295 ASP A CA 1
ATOM 2195 C C . ASP A 1 295 ? 3.143 -0.668 -27.488 1.00 92.38 295 ASP A C 1
ATOM 2197 O O . ASP A 1 295 ? 3.167 -1.666 -28.214 1.00 92.38 295 ASP A O 1
ATOM 2201 N N . GLY A 1 296 ? 3.576 -0.703 -26.224 1.00 92.06 296 GLY A N 1
ATOM 2202 C CA . GLY A 1 296 ? 4.128 -1.872 -25.535 1.00 92.06 296 GLY A CA 1
ATOM 2203 C C . GLY A 1 296 ? 5.649 -2.046 -25.631 1.00 92.06 296 GLY A C 1
ATOM 2204 O O . GLY A 1 296 ? 6.162 -2.999 -25.046 1.00 92.06 296 GLY A O 1
ATOM 2205 N N . THR A 1 297 ? 6.385 -1.184 -26.343 1.00 95.38 297 THR A N 1
ATOM 2206 C CA . THR A 1 297 ? 7.863 -1.230 -26.362 1.00 95.38 297 THR A CA 1
ATOM 2207 C C . THR A 1 297 ? 8.471 -0.662 -25.075 1.00 95.38 297 THR A C 1
ATOM 2209 O O . THR A 1 297 ? 7.829 0.112 -24.361 1.00 95.38 297 THR A O 1
ATOM 2212 N N . ILE A 1 298 ? 9.707 -1.057 -24.752 1.00 95.00 298 ILE A N 1
ATOM 2213 C CA . ILE A 1 298 ? 10.424 -0.615 -23.546 1.00 95.00 298 ILE A CA 1
ATOM 2214 C C . ILE A 1 298 ? 11.587 0.298 -23.928 1.00 95.00 298 ILE A C 1
ATOM 2216 O O . ILE A 1 298 ? 12.312 0.025 -24.881 1.00 95.00 298 ILE A O 1
ATOM 2220 N N . GLN A 1 299 ? 11.806 1.348 -23.141 1.00 95.25 299 GLN A N 1
ATOM 2221 C CA . GLN A 1 299 ? 13.068 2.088 -23.120 1.00 95.25 299 GLN A CA 1
ATOM 2222 C C . GLN A 1 299 ? 13.569 2.169 -21.681 1.00 95.25 299 GLN A C 1
ATOM 2224 O O . GLN A 1 299 ? 12.774 2.376 -20.767 1.00 95.25 299 GLN A O 1
ATOM 2229 N N . CYS A 1 300 ? 14.874 2.012 -21.476 1.00 95.75 300 CYS A N 1
ATOM 2230 C CA . CYS A 1 300 ? 15.505 2.132 -20.167 1.00 95.75 300 CYS A CA 1
ATOM 2231 C C . CYS A 1 300 ? 16.680 3.113 -20.228 1.00 95.75 300 CYS A C 1
ATOM 2233 O O . CYS A 1 300 ? 17.238 3.355 -21.298 1.00 95.75 300 CYS A O 1
ATOM 2235 N N . TRP A 1 301 ? 17.023 3.705 -19.088 1.00 95.62 301 TRP A N 1
ATOM 2236 C CA . TRP A 1 301 ? 18.079 4.708 -18.961 1.00 95.62 301 TRP A CA 1
ATOM 2237 C C . TRP A 1 301 ? 18.623 4.749 -17.525 1.00 95.62 301 TRP A C 1
ATOM 2239 O O . TRP A 1 301 ? 17.957 4.327 -16.575 1.00 95.62 301 TRP A O 1
ATOM 2249 N N . GLY A 1 302 ? 19.832 5.285 -17.362 1.00 94.81 302 GLY A N 1
ATOM 2250 C CA . GLY A 1 302 ? 20.584 5.237 -16.110 1.00 94.81 302 GLY A CA 1
ATOM 2251 C C . GLY A 1 302 ? 21.823 4.358 -16.217 1.00 94.81 302 GLY A C 1
ATOM 2252 O O . GLY A 1 302 ? 22.391 4.194 -17.299 1.00 94.81 302 GLY A O 1
ATOM 2253 N N . TRP A 1 303 ? 22.230 3.766 -15.092 1.00 94.06 303 TRP A N 1
ATOM 2254 C CA . TRP A 1 303 ? 23.352 2.829 -15.063 1.00 94.06 303 TRP A CA 1
ATOM 2255 C C . TRP A 1 303 ? 23.147 1.681 -16.059 1.00 94.06 303 TRP A C 1
ATOM 2257 O O . TRP A 1 303 ? 22.042 1.150 -16.201 1.00 94.06 303 TRP A O 1
ATOM 2267 N N . ASN A 1 304 ? 24.221 1.293 -16.747 1.00 94.25 304 ASN A N 1
ATOM 2268 C CA . ASN A 1 304 ? 24.191 0.217 -17.740 1.00 94.25 304 ASN A CA 1
ATOM 2269 C C . ASN A 1 304 ? 25.387 -0.747 -17.634 1.00 94.25 304 ASN A C 1
ATOM 2271 O O . ASN A 1 304 ? 25.666 -1.481 -18.579 1.00 94.25 304 ASN A O 1
ATOM 2275 N N . GLY A 1 305 ? 26.108 -0.750 -16.505 1.00 91.88 305 GLY A N 1
ATOM 2276 C CA . GLY A 1 305 ? 27.321 -1.560 -16.320 1.00 91.88 305 GLY A CA 1
ATOM 2277 C C . GLY A 1 305 ? 27.104 -3.076 -16.425 1.00 91.88 305 GLY A C 1
ATOM 2278 O O . GLY A 1 305 ? 28.047 -3.793 -16.742 1.00 91.88 305 GLY A O 1
ATOM 2279 N N . SER A 1 306 ? 25.867 -3.548 -16.228 1.00 91.56 306 SER A N 1
ATOM 2280 C CA . SER A 1 306 ? 25.460 -4.946 -16.448 1.00 91.56 306 SER A CA 1
ATOM 2281 C C . SER A 1 306 ? 24.444 -5.100 -17.592 1.00 91.56 306 SER A C 1
ATOM 2283 O O . SER A 1 306 ? 23.808 -6.142 -17.704 1.00 91.56 306 SER A O 1
ATOM 2285 N N . GLY A 1 307 ? 24.220 -4.067 -18.415 1.00 93.25 307 GLY A N 1
ATOM 2286 C CA . GLY A 1 307 ? 23.210 -4.079 -19.483 1.00 93.25 307 GLY A CA 1
ATOM 2287 C C . GLY A 1 307 ? 21.763 -3.821 -19.029 1.00 93.25 307 GLY A C 1
ATOM 2288 O O . GLY A 1 307 ? 20.834 -4.037 -19.803 1.00 93.25 307 GLY A O 1
ATOM 2289 N N . GLN A 1 308 ? 21.522 -3.366 -17.792 1.00 93.75 308 GLN A N 1
ATOM 2290 C CA . GLN A 1 308 ? 20.157 -3.195 -17.251 1.00 93.75 308 GLN A CA 1
ATOM 2291 C C . GLN A 1 308 ? 19.354 -2.049 -17.890 1.00 93.75 308 GLN A C 1
ATOM 2293 O O . GLN A 1 308 ? 18.123 -2.039 -17.815 1.00 93.75 308 GLN A O 1
ATOM 2298 N N . SER A 1 309 ? 20.034 -1.130 -18.581 1.00 94.75 309 SER A N 1
ATOM 2299 C CA . SER A 1 309 ? 19.413 -0.091 -19.406 1.00 94.75 309 SER A CA 1
ATOM 2300 C C . SER A 1 309 ? 19.320 -0.466 -20.897 1.00 94.75 309 SER A C 1
ATOM 2302 O O . SER A 1 309 ? 18.898 0.362 -21.699 1.00 94.75 309 SER A O 1
ATOM 2304 N N . ALA A 1 310 ? 19.655 -1.706 -21.279 1.00 95.06 310 ALA A N 1
ATOM 2305 C CA . ALA A 1 310 ? 19.519 -2.236 -22.640 1.00 95.06 310 ALA A CA 1
ATOM 2306 C C . ALA A 1 310 ? 18.374 -3.276 -22.724 1.00 95.06 310 ALA A C 1
ATOM 2308 O O . ALA A 1 310 ? 18.629 -4.478 -22.627 1.00 95.06 310 ALA A O 1
ATOM 2309 N N . PRO A 1 311 ? 17.102 -2.846 -22.864 1.00 95.81 311 PRO A N 1
ATOM 2310 C CA . PRO A 1 311 ? 15.974 -3.765 -22.974 1.00 95.81 311 PRO A CA 1
ATOM 2311 C C . PRO A 1 311 ? 16.005 -4.547 -24.301 1.00 95.81 311 PRO A C 1
ATOM 2313 O O . PRO A 1 311 ? 16.370 -3.979 -25.331 1.00 95.81 311 PRO A O 1
ATOM 2316 N N . PRO A 1 312 ? 15.585 -5.824 -24.314 1.00 95.88 312 PRO A N 1
ATOM 2317 C CA . PRO A 1 312 ? 15.487 -6.615 -25.533 1.00 95.88 312 PRO A CA 1
ATOM 2318 C C . PRO A 1 312 ? 14.248 -6.230 -26.353 1.00 95.88 312 PRO A C 1
ATOM 2320 O O . PRO A 1 312 ? 13.191 -5.918 -25.798 1.00 95.88 312 PRO A O 1
ATOM 2323 N N . ASP A 1 313 ? 14.357 -6.343 -27.678 1.00 93.75 313 ASP A N 1
ATOM 2324 C CA . ASP A 1 313 ? 13.295 -5.995 -28.626 1.00 93.75 313 ASP A CA 1
ATOM 2325 C C . ASP A 1 313 ? 11.953 -6.696 -28.359 1.00 93.75 313 ASP A C 1
ATOM 2327 O O . ASP A 1 313 ? 11.878 -7.794 -27.794 1.00 93.75 313 ASP A O 1
ATOM 2331 N N . GLY A 1 314 ? 10.870 -6.074 -28.830 1.00 94.56 314 GLY A N 1
ATOM 2332 C CA . GLY A 1 314 ? 9.507 -6.609 -28.812 1.00 94.56 314 GLY A CA 1
ATOM 2333 C C . GLY A 1 314 ? 8.548 -5.838 -27.902 1.00 94.56 314 GLY A C 1
ATOM 2334 O O . GLY A 1 314 ? 8.816 -4.707 -27.500 1.00 94.56 314 GLY A O 1
ATOM 2335 N N . LYS A 1 315 ? 7.385 -6.442 -27.623 1.00 96.31 315 LYS A N 1
ATOM 2336 C CA . LYS A 1 315 ? 6.263 -5.787 -26.928 1.00 96.31 315 LYS A CA 1
ATOM 2337 C C . LYS A 1 315 ? 5.848 -6.524 -25.656 1.00 96.31 315 LYS A C 1
ATOM 2339 O O . LYS A 1 315 ? 5.818 -7.755 -25.618 1.00 96.31 315 LYS A O 1
ATOM 2344 N N . PHE A 1 316 ? 5.507 -5.741 -24.640 1.00 96.38 316 PHE A N 1
ATOM 2345 C CA . PHE A 1 316 ? 5.306 -6.162 -23.259 1.00 96.38 316 PHE A CA 1
ATOM 2346 C C . PHE A 1 316 ? 3.948 -5.711 -22.710 1.00 96.38 316 PHE A C 1
ATOM 2348 O O . PHE A 1 316 ? 3.381 -4.707 -23.139 1.00 96.38 316 PHE A O 1
ATOM 2355 N N . THR A 1 317 ? 3.433 -6.467 -21.742 1.00 94.12 317 THR A N 1
ATOM 2356 C CA . THR A 1 317 ? 2.206 -6.173 -20.981 1.00 94.12 317 THR A CA 1
ATOM 2357 C C . THR A 1 317 ? 2.516 -5.673 -19.574 1.00 94.12 317 THR A C 1
ATOM 2359 O O . THR A 1 317 ? 1.740 -4.895 -19.018 1.00 94.12 317 THR A O 1
ATOM 2362 N N . THR A 1 318 ? 3.66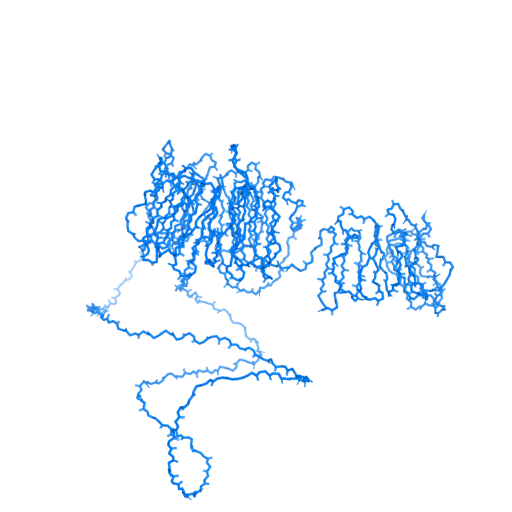6 -6.061 -19.009 1.00 90.94 318 THR A N 1
ATOM 2363 C CA . THR A 1 318 ? 4.189 -5.505 -17.755 1.00 90.94 318 THR A CA 1
ATOM 2364 C C . THR A 1 318 ? 5.718 -5.472 -17.708 1.00 90.94 318 THR A C 1
ATOM 2366 O O . THR A 1 318 ? 6.373 -6.220 -18.434 1.00 90.94 318 THR A O 1
ATOM 2369 N N . ILE A 1 319 ? 6.266 -4.643 -16.816 1.00 94.50 319 ILE A N 1
ATOM 2370 C CA . ILE A 1 319 ? 7.682 -4.616 -16.422 1.00 94.50 319 ILE A CA 1
ATOM 2371 C C . ILE A 1 319 ? 7.809 -4.471 -14.900 1.00 94.50 319 ILE A C 1
ATOM 2373 O O . ILE A 1 319 ? 6.952 -3.868 -14.258 1.00 94.50 319 ILE A O 1
ATOM 2377 N N . SER A 1 320 ? 8.903 -4.992 -14.351 1.00 94.00 320 SER A N 1
ATOM 2378 C CA . SER A 1 320 ? 9.363 -4.793 -12.976 1.00 94.00 320 SER A CA 1
ATOM 2379 C C . SER A 1 320 ? 10.875 -4.585 -13.019 1.00 94.00 320 SER A C 1
ATOM 2381 O O . SER A 1 320 ? 11.614 -5.504 -13.384 1.00 94.00 320 SER A O 1
ATOM 2383 N N . ALA A 1 321 ? 11.340 -3.391 -12.653 1.00 92.00 321 ALA A N 1
ATOM 2384 C CA . ALA A 1 321 ? 12.749 -3.170 -12.341 1.00 92.00 321 ALA A CA 1
ATOM 2385 C C . ALA A 1 321 ? 13.048 -3.733 -10.940 1.00 92.00 321 ALA A C 1
ATOM 2387 O O . ALA A 1 321 ? 12.237 -3.577 -10.029 1.00 92.00 321 ALA A O 1
ATOM 2388 N N . GLY A 1 322 ? 14.178 -4.424 -10.797 1.00 88.19 322 GLY A N 1
ATOM 2389 C CA . GLY A 1 322 ? 14.716 -4.895 -9.521 1.00 88.19 322 GLY A CA 1
ATOM 2390 C C . GLY A 1 322 ? 15.917 -4.055 -9.085 1.00 88.19 322 GLY A C 1
ATOM 2391 O O . GLY A 1 322 ? 16.074 -2.902 -9.498 1.00 88.19 322 GLY A O 1
ATOM 2392 N N . GLY A 1 323 ? 16.806 -4.648 -8.285 1.00 86.00 323 GLY A N 1
ATOM 2393 C CA . GLY A 1 323 ? 18.024 -3.986 -7.812 1.00 86.00 323 GLY A CA 1
ATOM 2394 C C . GLY A 1 323 ? 18.935 -3.533 -8.957 1.00 86.00 323 GLY A C 1
ATOM 2395 O O . GLY A 1 323 ? 19.134 -2.334 -9.153 1.00 86.00 323 GLY A O 1
ATOM 2396 N N . SER A 1 324 ? 19.444 -4.496 -9.734 1.00 90.62 324 SER A N 1
ATOM 2397 C CA . SER A 1 324 ? 20.398 -4.267 -10.838 1.00 90.62 324 SER A CA 1
ATOM 2398 C C . SER A 1 324 ? 19.985 -4.930 -12.161 1.00 90.62 324 SER A C 1
ATOM 2400 O O . SER A 1 324 ? 20.786 -4.997 -13.094 1.00 90.62 324 SER A O 1
ATOM 2402 N N . HIS A 1 325 ? 18.751 -5.420 -12.257 1.00 94.56 325 HIS A N 1
ATOM 2403 C CA . HIS A 1 325 ? 18.168 -6.087 -13.424 1.00 94.56 325 HIS A CA 1
ATOM 2404 C C . HIS A 1 325 ? 16.719 -5.632 -13.638 1.00 94.56 325 HIS A C 1
ATOM 2406 O O . HIS A 1 325 ? 16.132 -4.959 -12.788 1.00 94.56 325 HIS A O 1
ATOM 2412 N N . THR A 1 326 ? 16.135 -5.993 -14.777 1.00 96.12 326 THR A N 1
ATOM 2413 C CA . THR A 1 326 ? 14.721 -5.745 -15.091 1.00 96.12 326 THR A CA 1
ATOM 2414 C C . THR A 1 326 ? 14.123 -6.987 -15.739 1.00 96.12 326 THR A C 1
ATOM 2416 O O . THR A 1 326 ? 14.797 -7.676 -16.504 1.00 96.12 326 THR A O 1
ATOM 2419 N N . CYS A 1 327 ? 12.850 -7.256 -15.459 1.00 97.00 327 CYS A N 1
ATOM 2420 C CA . CYS A 1 327 ? 12.072 -8.314 -16.095 1.00 97.00 327 CYS A CA 1
ATOM 2421 C C . CYS A 1 327 ? 10.729 -7.782 -16.603 1.00 97.00 327 CYS A C 1
ATOM 2423 O O . CYS A 1 327 ? 10.177 -6.834 -16.046 1.00 97.00 327 CYS A O 1
ATOM 2425 N N . GLY A 1 328 ? 10.165 -8.419 -17.627 1.00 96.06 328 GLY A N 1
ATOM 2426 C CA . GLY A 1 328 ? 8.839 -8.095 -18.146 1.00 96.06 328 GLY A CA 1
ATOM 2427 C C . GLY A 1 328 ? 8.137 -9.289 -18.782 1.00 96.06 328 GLY A C 1
ATOM 2428 O O . GLY A 1 328 ? 8.781 -10.192 -19.320 1.00 96.06 328 GLY A O 1
ATOM 2429 N N . VAL A 1 329 ? 6.804 -9.271 -18.731 1.00 97.00 329 VAL A N 1
ATOM 2430 C CA . VAL A 1 329 ? 5.944 -10.231 -19.441 1.00 97.00 329 VAL A CA 1
ATOM 2431 C C . VAL A 1 329 ? 5.662 -9.674 -20.835 1.00 97.00 329 VAL A C 1
ATOM 2433 O O . VAL A 1 329 ? 5.224 -8.529 -20.978 1.00 97.00 329 VAL A O 1
ATOM 2436 N N . ARG A 1 330 ? 5.941 -10.472 -21.864 1.00 96.81 330 ARG A N 1
ATOM 2437 C CA . ARG A 1 330 ? 5.684 -10.168 -23.275 1.00 96.81 330 ARG A CA 1
ATOM 2438 C C . ARG A 1 330 ? 4.199 -10.330 -23.617 1.00 96.81 330 ARG A C 1
ATOM 2440 O O . ARG A 1 330 ? 3.430 -10.924 -22.867 1.00 96.81 330 ARG A O 1
ATOM 2447 N N . ILE A 1 331 ? 3.774 -9.809 -24.768 1.00 95.81 331 ILE A N 1
ATOM 2448 C CA . ILE A 1 331 ? 2.363 -9.873 -25.203 1.00 95.81 331 ILE A CA 1
ATOM 2449 C C . ILE A 1 331 ? 1.859 -11.298 -25.520 1.00 95.81 331 ILE A C 1
ATOM 2451 O O . ILE A 1 331 ? 0.654 -11.529 -25.569 1.00 95.81 331 ILE A O 1
ATOM 2455 N N . ASP A 1 332 ? 2.772 -12.257 -25.676 1.00 95.62 332 ASP A N 1
ATOM 2456 C CA . ASP A 1 332 ? 2.516 -13.701 -25.799 1.00 95.62 332 ASP A CA 1
ATOM 2457 C C . ASP A 1 332 ? 2.518 -14.448 -24.443 1.00 95.62 332 ASP A C 1
ATOM 2459 O O . ASP A 1 332 ? 2.283 -15.655 -24.401 1.00 95.62 332 ASP A O 1
ATOM 2463 N N . ASN A 1 333 ? 2.704 -13.728 -23.329 1.00 95.56 333 ASN A N 1
ATOM 2464 C CA . ASN A 1 333 ? 2.883 -14.221 -21.955 1.00 95.56 333 ASN A CA 1
ATOM 2465 C C . ASN A 1 333 ? 4.238 -14.897 -21.661 1.00 95.56 333 ASN A C 1
ATOM 2467 O O . ASN A 1 333 ? 4.420 -15.425 -20.565 1.00 95.56 333 ASN A O 1
ATOM 2471 N N . THR A 1 334 ? 5.215 -14.879 -22.569 1.00 97.31 334 THR A N 1
ATOM 2472 C CA . THR A 1 334 ? 6.594 -15.287 -22.236 1.00 97.31 334 THR A CA 1
ATOM 2473 C C . THR A 1 334 ? 7.306 -14.211 -21.404 1.00 97.31 334 THR A C 1
ATOM 2475 O O . THR A 1 334 ? 6.864 -13.062 -21.335 1.00 97.31 334 THR A O 1
ATOM 2478 N N . LEU A 1 335 ? 8.412 -14.560 -20.744 1.00 96.31 335 LEU A N 1
ATOM 2479 C CA . LEU A 1 335 ? 9.248 -13.598 -20.017 1.00 96.31 335 LEU A CA 1
ATOM 2480 C C . LEU A 1 335 ? 10.466 -13.176 -20.838 1.00 96.31 335 LEU A C 1
ATOM 2482 O O . LEU A 1 335 ? 11.079 -13.988 -21.528 1.00 96.31 335 LEU A O 1
ATOM 2486 N N . ALA A 1 336 ? 10.885 -11.926 -20.659 1.00 96.88 336 ALA A N 1
ATOM 2487 C CA . ALA A 1 336 ? 12.267 -11.525 -20.884 1.00 96.88 336 ALA A CA 1
ATOM 2488 C C . ALA A 1 336 ? 12.800 -10.797 -19.649 1.00 96.88 336 ALA A C 1
ATOM 2490 O O . ALA A 1 336 ? 12.076 -10.025 -19.017 1.00 96.88 336 ALA A O 1
ATOM 2491 N N . CYS A 1 337 ? 14.071 -11.025 -19.336 1.00 96.75 337 CYS A N 1
ATOM 2492 C CA . CYS A 1 337 ? 14.820 -10.255 -18.356 1.00 96.75 337 CYS A CA 1
ATOM 2493 C C . CYS A 1 337 ? 16.158 -9.828 -18.962 1.00 96.75 337 CYS A C 1
ATOM 2495 O O . CYS A 1 337 ? 16.630 -10.434 -19.924 1.00 96.75 337 CYS A O 1
ATOM 2497 N N . TRP A 1 338 ? 16.732 -8.761 -18.420 1.00 96.75 338 TRP A N 1
ATOM 2498 C CA . TRP A 1 338 ? 18.005 -8.193 -18.851 1.00 96.75 338 TRP A CA 1
ATOM 2499 C C . TRP A 1 338 ? 18.660 -7.433 -17.693 1.00 96.75 338 TRP A C 1
ATOM 2501 O O . TRP A 1 338 ? 18.019 -7.128 -16.683 1.00 96.75 338 TRP A O 1
ATOM 2511 N N . GLY A 1 339 ? 19.947 -7.128 -17.835 1.00 95.12 339 GLY A N 1
ATOM 2512 C CA . GLY A 1 339 ? 20.756 -6.592 -16.749 1.00 95.12 339 GLY A CA 1
ATOM 2513 C C . GLY A 1 339 ? 21.544 -7.667 -16.014 1.00 95.12 339 GLY A C 1
ATOM 2514 O O . GLY A 1 339 ? 21.981 -8.653 -16.606 1.00 95.12 339 GLY A O 1
ATOM 2515 N N . ASP A 1 340 ? 21.759 -7.441 -14.721 1.00 92.88 340 ASP A N 1
ATOM 2516 C CA . ASP A 1 340 ? 22.730 -8.209 -13.952 1.00 92.88 340 ASP A CA 1
ATOM 2517 C C . ASP A 1 340 ? 22.400 -9.709 -13.813 1.00 92.88 340 ASP A C 1
ATOM 2519 O O . ASP A 1 340 ? 21.255 -10.105 -13.604 1.00 92.88 340 ASP A O 1
ATOM 2523 N N . ASN A 1 341 ? 23.448 -10.531 -13.911 1.00 87.62 341 ASN A N 1
ATOM 2524 C CA . ASN A 1 341 ? 23.448 -11.990 -13.739 1.00 87.62 341 ASN A CA 1
ATOM 2525 C C . ASN A 1 341 ? 24.596 -12.426 -12.791 1.00 87.62 341 ASN A C 1
ATOM 2527 O O . ASN A 1 341 ? 25.204 -13.488 -12.960 1.00 87.62 341 ASN A O 1
ATOM 2531 N N . GLY A 1 342 ? 24.952 -11.556 -11.837 1.00 67.56 342 GLY A N 1
ATOM 2532 C CA . GLY A 1 342 ? 26.188 -11.563 -11.055 1.00 67.56 342 GLY A CA 1
ATOM 2533 C C . GLY A 1 342 ? 26.623 -12.927 -10.517 1.00 67.56 342 GLY A C 1
ATOM 2534 O O . GLY A 1 342 ? 25.828 -13.685 -9.956 1.00 67.56 342 GLY A O 1
ATOM 2535 N N . ALA A 1 343 ? 27.911 -13.230 -10.708 1.00 62.38 343 ALA A N 1
ATOM 2536 C CA . ALA A 1 343 ? 28.581 -14.462 -10.275 1.00 62.38 343 ALA A CA 1
ATOM 2537 C C . ALA A 1 343 ? 27.886 -15.784 -10.686 1.00 62.38 343 ALA A C 1
ATOM 2539 O O . ALA A 1 343 ? 28.111 -16.817 -10.061 1.00 62.38 343 ALA A O 1
ATOM 2540 N N . GLY A 1 344 ? 27.050 -15.768 -11.734 1.00 63.94 344 GLY A N 1
ATOM 2541 C CA . GLY A 1 344 ? 26.307 -16.945 -12.196 1.00 63.94 344 GLY A CA 1
ATOM 2542 C C . GLY A 1 344 ? 24.992 -17.204 -11.454 1.00 63.94 344 GLY A C 1
ATOM 2543 O O . GLY A 1 344 ? 24.402 -18.265 -11.634 1.00 63.94 344 GLY A O 1
ATOM 2544 N N . SER A 1 345 ? 24.506 -16.256 -10.643 1.00 78.06 345 SER A N 1
ATOM 2545 C CA . SER A 1 345 ? 23.229 -16.410 -9.928 1.00 78.06 345 SER A CA 1
ATOM 2546 C C . SER A 1 345 ? 21.991 -16.312 -10.834 1.00 78.06 345 SER A C 1
ATOM 2548 O O . SER A 1 345 ? 20.956 -16.880 -10.498 1.00 78.06 345 SER A O 1
ATOM 2550 N N . GLY A 1 346 ? 22.102 -15.703 -12.020 1.00 89.00 346 GLY A N 1
ATOM 2551 C CA . GLY A 1 346 ? 21.148 -15.913 -13.118 1.00 89.00 346 GLY A CA 1
ATOM 2552 C C . GLY A 1 346 ? 19.809 -15.172 -13.010 1.00 89.00 346 GLY A C 1
ATOM 2553 O O . GLY A 1 346 ? 18.848 -15.569 -13.664 1.00 89.00 346 GLY A O 1
ATOM 2554 N N . GLN A 1 347 ? 19.700 -14.115 -12.202 1.00 91.00 347 GLN A N 1
ATOM 2555 C CA . GLN A 1 347 ? 18.445 -13.397 -11.939 1.00 91.00 347 GLN A CA 1
ATOM 2556 C C . GLN A 1 347 ? 17.820 -12.714 -13.172 1.00 91.00 347 GLN A C 1
ATOM 2558 O O . GLN A 1 347 ? 16.596 -12.552 -13.228 1.00 91.00 347 GLN A O 1
ATOM 2563 N N . ALA A 1 348 ? 18.629 -12.391 -14.188 1.00 94.12 348 ALA A N 1
ATOM 2564 C CA . ALA A 1 348 ? 18.184 -11.914 -15.497 1.00 94.12 348 ALA A CA 1
ATOM 2565 C C . ALA A 1 348 ? 18.090 -13.030 -16.566 1.00 94.12 348 ALA A C 1
ATOM 2567 O O . ALA A 1 348 ? 17.916 -12.733 -17.745 1.00 94.12 348 ALA A O 1
ATOM 2568 N N . THR A 1 349 ? 18.147 -14.307 -16.173 1.00 93.94 349 THR A N 1
ATOM 2569 C CA . THR A 1 349 ? 17.972 -15.478 -17.054 1.00 93.94 349 THR A CA 1
ATOM 2570 C C . THR A 1 349 ? 16.640 -16.173 -16.728 1.00 93.94 349 THR A C 1
ATOM 2572 O O . THR A 1 349 ? 16.595 -17.021 -15.835 1.00 93.94 349 THR A O 1
ATOM 2575 N N . PRO A 1 350 ? 15.521 -15.804 -17.385 1.00 94.62 350 PRO A N 1
ATOM 2576 C CA . PRO A 1 350 ? 14.197 -16.276 -16.992 1.00 94.62 350 PRO A CA 1
ATOM 2577 C C . PRO A 1 350 ? 13.952 -17.748 -17.376 1.00 94.62 350 PRO A C 1
ATOM 2579 O O . PRO A 1 350 ? 14.388 -18.195 -18.440 1.00 94.62 350 PRO A O 1
ATOM 2582 N N . PRO A 1 351 ? 13.201 -18.508 -16.559 1.00 94.94 351 PRO A N 1
ATOM 2583 C CA . PRO A 1 351 ? 12.807 -19.875 -16.873 1.00 94.94 351 PRO A CA 1
ATOM 2584 C C . PRO A 1 351 ? 11.774 -19.918 -18.007 1.00 94.94 351 PRO A C 1
ATOM 2586 O O . PRO A 1 351 ? 10.883 -19.072 -18.097 1.00 94.94 351 PRO A O 1
ATOM 2589 N N . ILE A 1 352 ? 11.839 -20.966 -18.830 1.00 94.06 352 ILE A N 1
ATOM 2590 C CA . ILE A 1 352 ? 10.887 -21.181 -19.926 1.00 94.06 352 ILE A CA 1
ATOM 2591 C C . ILE A 1 352 ? 9.472 -21.430 -19.364 1.00 94.06 352 ILE A C 1
ATOM 2593 O O . ILE A 1 352 ? 9.260 -22.210 -18.423 1.00 94.06 352 ILE A O 1
ATOM 2597 N N . GLY A 1 353 ? 8.481 -20.755 -19.945 1.00 95.12 353 GLY A N 1
ATOM 2598 C CA . GLY A 1 353 ? 7.076 -20.881 -19.572 1.00 95.12 353 GLY A CA 1
ATOM 2599 C C . GLY A 1 353 ? 6.230 -19.684 -19.991 1.00 95.12 353 GLY A C 1
ATOM 2600 O O . GLY A 1 353 ? 6.730 -18.731 -20.588 1.00 95.12 353 GLY A O 1
ATOM 2601 N N . LEU A 1 354 ? 4.946 -19.748 -19.637 1.00 97.44 354 LEU A N 1
ATOM 2602 C CA . LEU A 1 354 ? 3.981 -18.665 -19.808 1.00 97.44 354 LEU A CA 1
ATOM 2603 C C . LEU A 1 354 ? 3.566 -18.123 -18.436 1.00 97.44 354 LEU A C 1
ATOM 2605 O O . LEU A 1 354 ? 3.229 -18.892 -17.531 1.00 97.44 354 LEU A O 1
ATOM 2609 N N . PHE A 1 355 ? 3.583 -16.801 -18.299 1.00 96.94 355 PHE A N 1
ATOM 2610 C CA . PHE A 1 355 ? 3.468 -16.056 -17.051 1.00 96.94 355 PHE A CA 1
ATOM 2611 C C . PHE A 1 355 ? 2.451 -14.923 -17.175 1.00 96.94 355 PHE A C 1
ATOM 2613 O O . PHE A 1 355 ? 2.376 -14.254 -18.199 1.00 96.94 355 PHE A O 1
ATOM 2620 N N . VAL A 1 356 ? 1.686 -14.686 -16.110 1.00 95.06 356 VAL A N 1
ATOM 2621 C CA . VAL A 1 356 ? 0.726 -13.572 -16.022 1.00 95.06 356 VAL A CA 1
ATOM 2622 C C . VAL A 1 356 ? 1.275 -12.381 -15.245 1.00 95.06 356 VAL A C 1
ATOM 2624 O O . VAL A 1 356 ? 0.806 -11.270 -15.453 1.00 95.06 356 VAL A O 1
ATOM 2627 N N . ALA A 1 357 ? 2.270 -12.583 -14.375 1.00 92.94 357 ALA A N 1
ATOM 2628 C CA . ALA A 1 357 ? 2.900 -11.521 -13.593 1.00 92.94 357 ALA A CA 1
ATOM 2629 C C . ALA A 1 357 ? 4.369 -11.839 -13.284 1.00 92.94 357 ALA A C 1
ATOM 2631 O O . ALA A 1 357 ? 4.754 -13.008 -13.217 1.00 92.94 357 ALA A O 1
ATOM 2632 N N . VAL A 1 358 ? 5.170 -10.797 -13.049 1.00 96.12 358 VAL A N 1
ATOM 2633 C CA . VAL A 1 358 ? 6.574 -10.893 -12.625 1.00 96.12 358 VAL A CA 1
ATOM 2634 C C . VAL A 1 358 ? 6.905 -9.793 -11.615 1.00 96.12 358 VAL A C 1
ATOM 2636 O O . VAL A 1 358 ? 6.393 -8.681 -11.720 1.00 96.12 358 VAL A O 1
ATOM 2639 N N . SER A 1 359 ? 7.753 -10.114 -10.641 1.00 95.06 359 SER A N 1
ATOM 2640 C CA . SER A 1 359 ? 8.273 -9.202 -9.624 1.00 95.06 359 SER A CA 1
ATOM 2641 C C . SER A 1 359 ? 9.773 -9.454 -9.459 1.00 95.06 359 SER A C 1
ATOM 2643 O O . SER A 1 359 ? 10.189 -10.575 -9.152 1.00 95.06 359 SER A O 1
ATOM 2645 N N . ALA A 1 360 ? 10.581 -8.428 -9.721 1.00 93.31 360 ALA A N 1
ATOM 2646 C CA . ALA A 1 360 ? 12.035 -8.456 -9.589 1.00 93.31 360 ALA A CA 1
ATOM 2647 C C . ALA A 1 360 ? 12.449 -7.833 -8.247 1.00 93.31 360 ALA A C 1
ATOM 2649 O O . ALA A 1 360 ? 12.043 -6.715 -7.940 1.00 93.31 360 ALA A O 1
ATOM 2650 N N . GLY A 1 361 ? 13.231 -8.570 -7.458 1.00 89.31 361 GLY A N 1
ATOM 2651 C CA . GLY A 1 361 ? 13.738 -8.149 -6.152 1.00 89.31 361 GLY A CA 1
ATOM 2652 C C . GLY A 1 361 ? 15.160 -7.589 -6.221 1.00 89.31 361 GLY A C 1
ATOM 2653 O O . GLY A 1 361 ? 15.604 -7.099 -7.262 1.00 89.31 361 GLY A O 1
ATOM 2654 N N . GLY A 1 362 ? 15.900 -7.694 -5.115 1.00 86.88 362 GLY A N 1
ATOM 2655 C CA . GLY A 1 362 ? 17.296 -7.244 -5.028 1.00 86.88 362 GLY A CA 1
ATOM 2656 C C . GLY A 1 362 ? 18.237 -8.010 -5.967 1.00 86.88 362 GLY A C 1
ATOM 2657 O O . GLY A 1 362 ? 18.869 -7.400 -6.829 1.00 86.88 362 GLY A O 1
ATOM 2658 N N . SER A 1 363 ? 18.275 -9.342 -5.827 1.00 89.81 363 SER A N 1
ATOM 2659 C CA . SER A 1 363 ? 19.149 -10.251 -6.603 1.00 89.81 363 SER A CA 1
ATOM 2660 C C . SER A 1 363 ? 18.439 -11.537 -7.059 1.00 89.81 363 SER A C 1
ATOM 2662 O O . SER A 1 363 ? 19.075 -12.539 -7.391 1.00 89.81 363 SER A O 1
ATOM 2664 N N . HIS A 1 364 ? 17.107 -11.525 -7.062 1.00 93.69 364 HIS A N 1
ATOM 2665 C CA . HIS A 1 364 ? 16.243 -12.630 -7.477 1.00 93.69 364 HIS A CA 1
ATOM 2666 C C . HIS A 1 364 ? 14.996 -12.097 -8.187 1.00 93.69 364 HIS A C 1
ATOM 2668 O O . HIS A 1 364 ? 14.702 -10.901 -8.156 1.00 93.69 364 HIS A O 1
ATOM 2674 N N . THR A 1 365 ? 14.251 -12.992 -8.827 1.00 96.00 365 THR A N 1
ATOM 2675 C CA . THR A 1 365 ? 12.992 -12.676 -9.509 1.00 96.00 365 THR A CA 1
ATOM 2676 C C . THR A 1 365 ? 11.986 -13.793 -9.260 1.00 96.00 365 THR A C 1
ATOM 2678 O O . THR A 1 365 ? 12.359 -14.964 -9.206 1.00 96.00 365 THR A O 1
ATOM 2681 N N . CYS A 1 366 ? 10.706 -13.441 -9.149 1.00 96.88 366 CYS A N 1
ATOM 2682 C CA . CYS A 1 366 ? 9.594 -14.382 -9.072 1.00 96.88 366 CYS A CA 1
ATOM 2683 C C . CYS A 1 366 ? 8.513 -14.048 -10.105 1.00 96.88 366 CYS A C 1
ATOM 2685 O O . CYS A 1 366 ? 8.165 -12.885 -10.301 1.00 96.88 366 CYS A O 1
ATOM 2687 N N . GLY A 1 367 ? 7.947 -15.072 -10.743 1.00 96.38 367 GLY A N 1
ATOM 2688 C CA . GLY A 1 367 ? 6.843 -14.950 -11.694 1.00 96.38 367 GLY A CA 1
ATOM 2689 C C . GLY A 1 367 ? 5.686 -15.890 -11.363 1.00 96.38 367 GLY A C 1
ATOM 2690 O O . GLY A 1 367 ? 5.904 -17.021 -10.925 1.00 96.38 367 GLY A O 1
ATOM 2691 N N . ILE A 1 368 ? 4.457 -15.425 -11.601 1.00 96.81 368 ILE A N 1
ATOM 2692 C CA . ILE A 1 368 ? 3.234 -16.239 -11.520 1.00 96.81 368 ILE A CA 1
ATOM 2693 C C . ILE A 1 368 ? 2.944 -16.787 -12.921 1.00 96.81 368 ILE A C 1
ATOM 2695 O O . ILE A 1 368 ? 2.776 -16.011 -13.865 1.00 96.81 368 ILE A O 1
ATOM 2699 N N . ARG A 1 369 ? 2.898 -18.114 -13.063 1.00 96.50 369 ARG A N 1
ATOM 2700 C CA . ARG A 1 369 ? 2.555 -18.821 -14.308 1.00 96.50 369 ARG A CA 1
ATOM 2701 C C . ARG A 1 369 ? 1.072 -18.668 -14.656 1.00 96.50 369 ARG A C 1
ATOM 2703 O O . ARG A 1 369 ? 0.259 -18.335 -13.799 1.00 96.50 369 ARG A O 1
ATOM 2710 N N . ILE A 1 370 ? 0.696 -18.960 -15.902 1.00 95.31 370 ILE A N 1
ATOM 2711 C CA . ILE A 1 370 ? -0.713 -18.925 -16.359 1.00 95.31 370 ILE A CA 1
ATOM 2712 C C . ILE A 1 370 ? -1.665 -19.851 -15.577 1.00 95.31 370 ILE A C 1
ATOM 2714 O O . ILE A 1 370 ? -2.865 -19.598 -15.535 1.00 95.31 370 ILE A O 1
ATOM 2718 N N . ASP A 1 371 ? -1.146 -20.894 -14.928 1.00 94.50 371 ASP A N 1
ATOM 2719 C CA . ASP A 1 371 ? -1.904 -21.780 -14.035 1.00 94.50 371 ASP A CA 1
ATOM 2720 C C . ASP A 1 371 ? -2.043 -21.226 -12.599 1.00 94.50 371 ASP A C 1
ATOM 2722 O O . ASP A 1 371 ? -2.795 -21.776 -11.790 1.00 94.50 371 ASP A O 1
ATOM 2726 N N . GLY A 1 372 ? -1.373 -20.118 -12.274 1.00 93.25 372 GLY A N 1
ATOM 2727 C CA . GLY A 1 372 ? -1.311 -19.505 -10.948 1.00 93.25 372 GLY A CA 1
ATOM 2728 C C . GLY A 1 372 ? -0.194 -20.031 -10.038 1.00 93.25 372 GLY A C 1
ATOM 2729 O O . GLY A 1 372 ? -0.094 -19.575 -8.902 1.00 93.25 372 GLY A O 1
ATOM 2730 N N . THR A 1 373 ? 0.639 -20.979 -10.471 1.00 96.88 373 THR A N 1
ATOM 2731 C CA . THR A 1 373 ? 1.810 -21.425 -9.694 1.00 96.88 373 THR A CA 1
ATOM 2732 C C . THR A 1 373 ? 2.947 -20.405 -9.752 1.00 96.88 373 THR A C 1
ATOM 2734 O O . THR A 1 373 ? 3.016 -19.572 -10.656 1.00 96.88 373 THR A O 1
ATOM 2737 N N . LEU A 1 374 ? 3.853 -20.452 -8.774 1.00 96.25 374 LEU A N 1
ATOM 2738 C CA . LEU A 1 374 ? 5.045 -19.607 -8.752 1.00 96.25 374 LEU A CA 1
ATOM 2739 C C . LEU A 1 374 ? 6.248 -20.308 -9.386 1.00 96.25 374 LEU A C 1
ATOM 2741 O O . LEU A 1 374 ? 6.422 -21.523 -9.308 1.00 96.25 374 LEU A O 1
ATOM 2745 N N . THR A 1 375 ? 7.148 -19.518 -9.957 1.00 97.06 375 THR A N 1
ATOM 2746 C CA . THR A 1 375 ? 8.538 -19.918 -10.189 1.00 97.06 375 THR A CA 1
ATOM 2747 C C . THR A 1 375 ? 9.432 -18.737 -9.853 1.00 97.06 375 THR A C 1
ATOM 2749 O O . THR A 1 375 ? 9.133 -17.615 -10.255 1.00 97.06 375 THR A O 1
ATOM 2752 N N . CYS A 1 376 ? 10.517 -18.987 -9.125 1.00 96.75 376 CYS A N 1
ATOM 2753 C CA . CYS A 1 376 ? 11.521 -17.983 -8.796 1.00 96.75 376 CYS A CA 1
ATOM 2754 C C . CYS A 1 376 ? 12.905 -18.460 -9.238 1.00 96.75 376 CYS A C 1
ATOM 2756 O O . CYS A 1 376 ? 13.137 -19.658 -9.382 1.00 96.75 376 CYS A O 1
ATOM 2758 N N . TRP A 1 377 ? 13.796 -17.512 -9.498 1.00 96.06 377 TRP A N 1
ATOM 2759 C CA . TRP A 1 377 ? 15.157 -17.741 -9.979 1.00 96.06 377 TRP A CA 1
ATOM 2760 C C . TRP A 1 377 ? 16.055 -16.563 -9.575 1.00 96.06 377 TRP A C 1
ATOM 2762 O O . TRP A 1 377 ? 15.568 -15.538 -9.090 1.00 96.06 377 TRP A O 1
ATOM 2772 N N . GLY A 1 378 ? 17.366 -16.704 -9.756 1.00 94.44 378 GLY A N 1
ATOM 2773 C CA . GLY A 1 378 ? 18.354 -15.772 -9.220 1.00 94.44 378 GLY A CA 1
ATOM 2774 C C . GLY A 1 378 ? 19.079 -16.327 -7.996 1.00 94.44 378 GLY A C 1
ATOM 2775 O O . GLY A 1 378 ? 19.103 -17.537 -7.754 1.00 94.44 378 GLY A O 1
ATOM 2776 N N . TRP A 1 379 ? 19.670 -15.433 -7.206 1.00 92.25 379 TRP A N 1
ATOM 2777 C CA . TRP A 1 379 ? 20.460 -15.805 -6.036 1.00 92.25 379 TRP A CA 1
ATOM 2778 C C . TRP A 1 379 ? 19.611 -16.508 -4.962 1.00 92.25 379 TRP A C 1
ATOM 2780 O O . TRP A 1 379 ? 18.556 -16.017 -4.566 1.00 92.25 379 TRP A O 1
ATOM 2790 N N . ASN A 1 380 ? 20.084 -17.664 -4.480 1.00 91.62 380 ASN A N 1
ATOM 2791 C CA . ASN A 1 380 ? 19.303 -18.582 -3.639 1.00 91.62 380 ASN A CA 1
ATOM 2792 C C . ASN A 1 380 ? 19.892 -18.829 -2.233 1.00 91.62 380 ASN A C 1
ATOM 2794 O O . ASN A 1 380 ? 19.522 -19.803 -1.583 1.00 91.62 380 ASN A O 1
ATOM 2798 N N . GLY A 1 381 ? 20.811 -17.985 -1.745 1.00 87.69 381 GLY A N 1
ATOM 2799 C CA . GLY A 1 381 ? 21.528 -18.241 -0.482 1.00 87.69 381 GLY A CA 1
ATOM 2800 C C . GLY A 1 381 ? 20.632 -18.339 0.761 1.00 87.69 381 GLY A C 1
ATOM 2801 O O . GLY A 1 381 ? 20.970 -19.058 1.695 1.00 87.69 381 GLY A O 1
ATOM 2802 N N . PHE A 1 382 ? 19.459 -17.697 0.736 1.00 87.00 382 PHE A N 1
ATOM 2803 C CA . PHE A 1 382 ? 18.416 -17.818 1.766 1.00 87.00 382 PHE A CA 1
ATOM 2804 C C . PHE A 1 382 ? 17.160 -18.581 1.286 1.00 87.00 382 PHE A C 1
ATOM 2806 O O . PHE A 1 382 ? 16.068 -18.371 1.802 1.00 87.00 382 PHE A O 1
ATOM 2813 N N . GLY A 1 383 ? 17.261 -19.426 0.252 1.00 91.31 383 GLY A N 1
ATOM 2814 C CA . GLY A 1 383 ? 16.104 -20.154 -0.300 1.00 91.31 383 GLY A CA 1
ATOM 2815 C C . GLY A 1 383 ? 15.143 -19.300 -1.144 1.00 91.31 383 GLY A C 1
ATOM 2816 O O . GLY A 1 383 ? 14.036 -19.731 -1.453 1.00 91.31 383 GLY A O 1
ATOM 2817 N N . LEU A 1 384 ? 15.556 -18.093 -1.532 1.00 90.31 384 LEU A N 1
ATOM 2818 C CA . LEU A 1 384 ? 14.789 -17.111 -2.311 1.00 90.31 384 LEU A CA 1
ATOM 2819 C C . LEU A 1 384 ? 14.204 -17.622 -3.637 1.00 90.31 384 LEU A C 1
ATOM 2821 O O . LEU A 1 384 ? 13.066 -17.294 -3.982 1.00 90.31 384 LEU A O 1
ATOM 2825 N N . ALA A 1 385 ? 14.958 -18.444 -4.366 1.00 92.88 385 ALA A N 1
ATOM 2826 C CA . ALA A 1 385 ? 14.530 -19.072 -5.613 1.00 92.88 385 ALA A CA 1
ATOM 2827 C C . ALA A 1 385 ? 13.721 -20.369 -5.389 1.00 92.88 385 ALA A C 1
ATOM 2829 O O . ALA A 1 385 ? 13.375 -21.050 -6.352 1.00 92.88 385 ALA A O 1
ATOM 2830 N N . THR A 1 386 ? 13.387 -20.702 -4.137 1.00 94.62 386 THR A N 1
ATOM 2831 C CA . THR A 1 386 ? 12.686 -21.930 -3.733 1.00 94.62 386 THR A CA 1
ATOM 2832 C C . THR A 1 386 ? 11.268 -21.598 -3.225 1.00 94.62 386 THR A C 1
ATOM 2834 O O . THR A 1 386 ? 11.021 -21.634 -2.018 1.00 94.62 386 THR A O 1
ATOM 2837 N N . PRO A 1 387 ? 10.318 -21.219 -4.106 1.00 95.75 387 PRO A N 1
ATOM 2838 C CA . PRO A 1 387 ? 9.001 -20.756 -3.684 1.00 95.75 387 PRO A CA 1
ATOM 2839 C C . PRO A 1 387 ? 8.141 -21.883 -3.084 1.00 95.75 387 PRO A C 1
ATOM 2841 O O . PRO A 1 387 ? 8.219 -23.033 -3.526 1.00 95.75 387 PRO A O 1
ATOM 2844 N N . PRO A 1 388 ? 7.253 -21.564 -2.127 1.00 95.38 388 PRO A N 1
ATOM 2845 C CA . PRO A 1 388 ? 6.307 -22.517 -1.565 1.00 95.38 388 PRO A CA 1
ATOM 2846 C C . PRO A 1 388 ? 5.270 -22.953 -2.608 1.00 95.38 388 PRO A C 1
ATOM 2848 O O . PRO A 1 388 ? 4.802 -22.163 -3.429 1.00 95.38 388 PRO A O 1
ATOM 2851 N N . THR A 1 389 ? 4.852 -24.216 -2.538 1.00 94.50 389 THR A N 1
ATOM 2852 C CA . THR A 1 389 ? 3.875 -24.790 -3.470 1.00 94.50 389 THR A CA 1
ATOM 2853 C C . THR A 1 389 ? 2.464 -24.215 -3.277 1.00 94.50 389 THR A C 1
ATOM 2855 O O . THR A 1 389 ? 2.084 -23.743 -2.196 1.00 94.50 389 THR A O 1
ATOM 2858 N N . GLY A 1 390 ? 1.665 -24.256 -4.347 1.00 94.50 390 GLY A N 1
ATOM 2859 C CA . GLY A 1 390 ? 0.270 -23.807 -4.381 1.00 94.50 390 GLY A CA 1
ATOM 2860 C C . GLY A 1 390 ? -0.025 -22.859 -5.545 1.00 94.50 390 GLY A C 1
ATOM 2861 O O . GLY A 1 390 ? 0.773 -22.736 -6.473 1.00 94.50 390 GLY A O 1
ATOM 2862 N N . ARG A 1 391 ? -1.187 -22.196 -5.484 1.00 95.12 391 ARG A N 1
ATOM 2863 C CA . ARG A 1 391 ? -1.634 -21.196 -6.467 1.00 95.12 391 ARG A CA 1
ATOM 2864 C C . ARG A 1 391 ? -1.754 -19.818 -5.815 1.00 95.12 391 ARG A C 1
ATOM 2866 O O . ARG A 1 391 ? -2.228 -19.711 -4.681 1.00 95.12 391 ARG A O 1
ATOM 2873 N N . PHE A 1 392 ? -1.357 -18.784 -6.545 1.00 95.44 392 PHE A N 1
ATOM 2874 C CA . PHE A 1 392 ? -1.162 -17.417 -6.071 1.00 95.44 392 PHE A CA 1
ATOM 2875 C C . PHE A 1 392 ? -1.791 -16.399 -7.031 1.00 95.44 392 PHE A C 1
ATOM 2877 O O . PHE A 1 392 ? -1.952 -16.668 -8.220 1.00 95.44 392 PHE A O 1
ATOM 2884 N N . VAL A 1 393 ? -2.158 -15.230 -6.499 1.00 93.69 393 VAL A N 1
ATOM 2885 C CA . VAL A 1 393 ? -2.805 -14.128 -7.240 1.00 93.69 393 VAL A CA 1
ATOM 2886 C C . VAL A 1 393 ? -1.975 -12.842 -7.267 1.00 93.69 393 VAL A C 1
ATOM 2888 O O . VAL A 1 393 ? -2.195 -11.996 -8.128 1.00 93.69 393 VAL A O 1
ATOM 2891 N N . ALA A 1 394 ? -1.007 -12.701 -6.359 1.00 89.31 394 ALA A N 1
ATOM 2892 C CA . ALA A 1 394 ? -0.050 -11.598 -6.323 1.00 89.31 394 ALA A CA 1
ATOM 2893 C C . ALA A 1 394 ? 1.280 -12.069 -5.715 1.00 89.31 394 ALA A C 1
ATOM 2895 O O . ALA A 1 394 ? 1.288 -12.963 -4.867 1.00 89.31 394 ALA A O 1
ATOM 2896 N N . VAL A 1 395 ? 2.392 -11.459 -6.129 1.00 94.94 395 VAL A N 1
ATOM 2897 C CA . VAL A 1 395 ? 3.739 -11.706 -5.592 1.00 94.94 395 VAL A CA 1
ATOM 2898 C C . VAL A 1 395 ? 4.525 -10.398 -5.548 1.00 94.94 395 VAL A C 1
ATOM 2900 O O . VAL A 1 395 ? 4.450 -9.603 -6.483 1.00 94.94 395 VAL A O 1
ATOM 2903 N N . SER A 1 396 ? 5.274 -10.195 -4.467 1.00 92.75 396 SER A N 1
ATOM 2904 C CA . SER A 1 396 ? 6.172 -9.062 -4.264 1.00 92.75 396 SER A CA 1
ATOM 2905 C C . SER A 1 396 ? 7.525 -9.585 -3.785 1.00 92.75 396 SER A C 1
ATOM 2907 O O . SER A 1 396 ? 7.635 -10.178 -2.706 1.00 92.75 396 SER A O 1
ATOM 2909 N N . ALA A 1 397 ? 8.543 -9.417 -4.627 1.00 91.31 397 ALA A N 1
ATOM 2910 C CA . ALA A 1 397 ? 9.938 -9.678 -4.301 1.00 91.31 397 ALA A CA 1
ATOM 2911 C C . ALA A 1 397 ? 10.552 -8.425 -3.658 1.00 91.31 397 ALA A C 1
ATOM 2913 O O . ALA A 1 397 ? 10.519 -7.345 -4.245 1.00 91.31 397 ALA A O 1
ATOM 2914 N N . GLY A 1 398 ? 11.089 -8.581 -2.448 1.00 86.94 398 GLY A N 1
ATOM 2915 C CA . GLY A 1 398 ? 11.832 -7.550 -1.726 1.00 86.94 398 GLY A CA 1
ATOM 2916 C C . GLY A 1 398 ? 13.330 -7.601 -2.037 1.00 86.94 398 GLY A C 1
ATOM 2917 O O . GLY A 1 398 ? 13.755 -8.166 -3.047 1.00 86.94 398 GLY A O 1
ATOM 2918 N N . SER A 1 399 ? 14.162 -7.049 -1.149 1.00 84.44 399 SER A N 1
ATOM 2919 C CA . SER A 1 399 ? 15.625 -7.119 -1.324 1.00 84.44 399 SER A CA 1
ATOM 2920 C C . SER A 1 399 ? 16.159 -8.540 -1.123 1.00 84.44 399 SER A C 1
ATOM 2922 O O . SER A 1 399 ? 16.830 -9.065 -2.010 1.00 84.44 399 SER A O 1
ATOM 2924 N N . SER A 1 400 ? 15.825 -9.162 0.016 1.00 86.69 400 SER A N 1
ATOM 2925 C CA . SER A 1 400 ? 16.347 -10.478 0.432 1.00 86.69 400 SER A CA 1
ATOM 2926 C C . SER A 1 400 ? 15.264 -11.511 0.774 1.00 86.69 400 SER A C 1
ATOM 2928 O O . SER A 1 400 ? 15.571 -12.625 1.202 1.00 86.69 400 SER A O 1
ATOM 2930 N N . HIS A 1 401 ? 13.988 -11.175 0.589 1.00 91.44 401 HIS A N 1
ATOM 2931 C CA . HIS A 1 401 ? 12.847 -12.065 0.823 1.00 91.44 401 HIS A CA 1
ATOM 2932 C C . HIS A 1 401 ? 11.759 -11.863 -0.240 1.00 91.44 401 HIS A C 1
ATOM 2934 O O . HIS A 1 401 ? 11.808 -10.925 -1.036 1.00 91.44 401 HIS A O 1
ATOM 2940 N N . THR A 1 402 ? 10.774 -12.757 -0.276 1.00 94.88 402 THR A N 1
ATOM 2941 C CA . THR A 1 402 ? 9.591 -12.652 -1.145 1.00 94.88 402 THR A CA 1
ATOM 2942 C C . THR A 1 402 ? 8.340 -12.986 -0.348 1.00 94.88 402 THR A C 1
ATOM 2944 O O . THR A 1 402 ? 8.379 -13.854 0.524 1.00 94.88 402 THR A O 1
ATOM 2947 N N . CYS A 1 403 ? 7.224 -12.340 -0.680 1.00 95.31 403 CYS A N 1
ATOM 2948 C CA . CYS A 1 403 ? 5.899 -12.697 -0.186 1.00 95.31 403 CYS A CA 1
ATOM 2949 C C . CYS A 1 403 ? 4.885 -12.788 -1.333 1.00 95.31 403 CYS A C 1
ATOM 2951 O O . CYS A 1 403 ? 4.955 -12.036 -2.305 1.00 95.31 403 CYS A O 1
ATOM 2953 N N . ALA A 1 404 ? 3.918 -13.696 -1.213 1.00 95.81 404 ALA A N 1
ATOM 2954 C CA . ALA A 1 404 ? 2.866 -13.907 -2.200 1.00 95.81 404 ALA A CA 1
ATOM 2955 C C . ALA A 1 404 ? 1.501 -14.158 -1.546 1.00 95.81 404 ALA A C 1
ATOM 2957 O O . ALA A 1 404 ? 1.405 -14.817 -0.508 1.00 95.81 404 ALA A O 1
ATOM 2958 N N . VAL A 1 405 ? 0.443 -13.660 -2.192 1.00 94.56 405 VAL A N 1
ATOM 2959 C CA . VAL A 1 405 ? -0.959 -13.875 -1.804 1.00 94.56 405 VAL A CA 1
ATOM 2960 C C . VAL A 1 405 ? -1.468 -15.129 -2.512 1.00 94.56 405 VAL A C 1
ATOM 2962 O O . VAL A 1 405 ? -1.468 -15.191 -3.744 1.00 94.56 405 VAL A O 1
ATOM 2965 N N . ARG A 1 406 ? -1.893 -16.138 -1.749 1.00 94.38 406 ARG A N 1
ATOM 2966 C CA . ARG A 1 406 ? -2.520 -17.369 -2.255 1.00 94.38 406 ARG A CA 1
ATOM 2967 C C . ARG A 1 406 ? -3.936 -17.099 -2.778 1.00 94.38 406 ARG A C 1
ATOM 2969 O O . ARG A 1 406 ? -4.552 -16.089 -2.451 1.00 94.38 406 ARG A O 1
ATOM 2976 N N . ILE A 1 407 ? -4.491 -18.026 -3.561 1.00 92.75 407 ILE A N 1
ATOM 2977 C CA . ILE A 1 407 ? -5.879 -17.936 -4.076 1.00 92.75 407 ILE A CA 1
ATOM 2978 C C . ILE A 1 407 ? -6.971 -17.884 -2.987 1.00 92.75 407 ILE A C 1
ATOM 2980 O O . ILE A 1 407 ? -8.091 -17.462 -3.267 1.00 92.75 407 ILE A O 1
ATOM 2984 N N . ASP A 1 408 ? -6.657 -18.303 -1.760 1.00 89.81 408 ASP A N 1
ATOM 2985 C CA . ASP A 1 408 ? -7.517 -18.229 -0.571 1.00 89.81 408 ASP A CA 1
ATOM 2986 C C . ASP A 1 408 ? -7.293 -16.945 0.258 1.00 89.81 408 ASP A C 1
ATOM 2988 O O . ASP A 1 408 ? -7.935 -16.757 1.292 1.00 89.81 408 ASP A O 1
ATOM 2992 N N . GLY A 1 409 ? -6.401 -16.056 -0.192 1.00 88.62 409 GLY A N 1
ATOM 2993 C CA . GLY A 1 409 ? -5.995 -14.832 0.494 1.00 88.62 409 GLY A CA 1
ATOM 2994 C C . GLY A 1 409 ? -4.911 -15.020 1.559 1.00 88.62 409 GLY A C 1
ATOM 2995 O O . GLY A 1 409 ? -4.427 -14.022 2.083 1.00 88.62 409 GLY A O 1
ATOM 2996 N N . ALA A 1 410 ? -4.498 -16.241 1.908 1.00 93.06 410 ALA A N 1
ATOM 2997 C CA . ALA A 1 410 ? -3.421 -16.430 2.879 1.00 93.06 410 ALA A CA 1
ATOM 2998 C C . ALA A 1 410 ? -2.064 -16.004 2.291 1.00 93.06 410 ALA A C 1
ATOM 3000 O O . ALA A 1 410 ? -1.800 -16.174 1.097 1.00 93.06 410 ALA A O 1
ATOM 3001 N N . LEU A 1 411 ? -1.174 -15.473 3.127 1.00 94.06 411 LEU A N 1
ATOM 3002 C CA . LEU A 1 411 ? 0.189 -15.156 2.705 1.00 94.06 411 LEU A CA 1
ATOM 3003 C C . LEU A 1 411 ? 1.106 -16.372 2.817 1.00 94.06 411 LEU A C 1
ATOM 3005 O O . LEU A 1 411 ? 1.012 -17.169 3.749 1.00 94.06 411 LEU A O 1
ATOM 3009 N N . ALA A 1 412 ? 2.050 -16.467 1.888 1.00 95.56 412 ALA A N 1
ATOM 3010 C CA . ALA A 1 412 ? 3.267 -17.242 2.074 1.00 95.56 412 ALA A CA 1
ATOM 3011 C C . ALA A 1 412 ? 4.469 -16.332 1.811 1.00 95.56 412 ALA A C 1
ATOM 3013 O O . ALA A 1 412 ? 4.475 -15.602 0.820 1.00 95.56 412 ALA A O 1
ATOM 3014 N N . CYS A 1 413 ? 5.475 -16.389 2.679 1.00 95.62 413 CYS A N 1
ATOM 3015 C CA . CYS A 1 413 ? 6.739 -15.682 2.506 1.00 95.62 413 CYS A CA 1
ATOM 3016 C C . CYS A 1 413 ? 7.916 -16.642 2.699 1.00 95.62 413 CYS A C 1
ATOM 3018 O O . CYS A 1 413 ? 7.776 -17.669 3.362 1.00 95.62 413 CYS A O 1
ATOM 3020 N N . TRP A 1 414 ? 9.051 -16.324 2.080 1.00 96.38 414 TRP A N 1
ATOM 3021 C CA . TRP A 1 414 ? 10.284 -17.115 2.119 1.00 96.38 414 TRP A CA 1
ATOM 3022 C C . TRP A 1 414 ? 11.495 -16.236 1.758 1.00 96.38 414 TRP A C 1
ATOM 3024 O O . TRP A 1 414 ? 11.334 -15.139 1.216 1.00 96.38 414 TRP A O 1
ATOM 3034 N N . GLY A 1 415 ? 12.707 -16.712 2.049 1.00 94.12 415 GLY A N 1
ATOM 3035 C CA . GLY A 1 415 ? 13.950 -15.946 1.917 1.00 94.12 415 GLY A CA 1
ATOM 3036 C C . GLY A 1 415 ? 14.605 -15.670 3.270 1.00 94.12 415 GLY A C 1
ATOM 3037 O O . GLY A 1 415 ? 14.408 -16.421 4.225 1.00 94.12 415 GLY A O 1
ATOM 3038 N N . GLU A 1 416 ? 15.362 -14.573 3.351 1.00 90.44 416 GLU A N 1
ATOM 3039 C CA . GLU A 1 416 ? 15.945 -14.065 4.598 1.00 90.44 416 GLU A CA 1
ATOM 3040 C C . GLU A 1 416 ? 14.846 -13.853 5.655 1.00 90.44 416 GLU A C 1
ATOM 3042 O O . GLU A 1 416 ? 13.792 -13.284 5.356 1.00 90.44 416 GLU A O 1
ATOM 3047 N N . ASN A 1 417 ? 15.078 -14.315 6.887 1.00 89.62 417 ASN A N 1
ATOM 3048 C CA . ASN A 1 417 ? 14.098 -14.230 7.978 1.00 89.62 417 ASN A CA 1
ATOM 3049 C C . ASN A 1 417 ? 14.717 -13.793 9.320 1.00 89.62 417 ASN A C 1
ATOM 3051 O O . ASN A 1 417 ? 14.064 -13.885 10.357 1.00 89.62 417 ASN A O 1
ATOM 3055 N N . ASP A 1 418 ? 15.952 -13.287 9.306 1.00 82.94 418 ASP A N 1
ATOM 3056 C CA . ASP A 1 418 ? 16.729 -12.851 10.481 1.00 82.94 418 ASP A CA 1
ATOM 3057 C C . ASP A 1 418 ? 16.089 -11.665 11.230 1.00 82.94 418 ASP A C 1
ATOM 3059 O O . ASP A 1 418 ? 16.514 -11.291 12.323 1.00 82.94 418 ASP A O 1
ATOM 3063 N N . GLN A 1 419 ? 15.064 -11.051 10.637 1.00 74.94 419 GLN A N 1
ATOM 3064 C CA . GLN A 1 419 ? 14.239 -9.986 11.205 1.00 74.94 419 GLN A CA 1
ATOM 3065 C C . GLN A 1 419 ? 12.752 -10.380 11.283 1.00 74.94 419 GLN A C 1
ATOM 3067 O O . GLN A 1 419 ? 11.893 -9.532 11.508 1.00 74.94 419 GLN A O 1
ATOM 3072 N N . GLY A 1 420 ? 12.416 -11.652 11.044 1.00 83.62 420 GLY A N 1
ATOM 3073 C CA . GLY A 1 420 ? 11.040 -12.145 10.954 1.00 83.62 420 GLY A CA 1
ATOM 3074 C C . GLY A 1 420 ? 10.290 -11.716 9.685 1.00 83.62 420 GLY A C 1
ATOM 3075 O O . GLY A 1 420 ? 9.085 -11.940 9.595 1.00 83.62 420 GLY A O 1
ATOM 3076 N N . GLN A 1 421 ? 10.952 -11.104 8.695 1.00 81.31 421 GLN A N 1
ATOM 3077 C CA . GLN A 1 421 ? 10.315 -10.508 7.510 1.00 81.31 421 GLN A CA 1
ATOM 3078 C C . GLN A 1 421 ? 9.625 -11.516 6.575 1.00 81.31 421 GLN A C 1
ATOM 3080 O O . GLN A 1 421 ? 8.709 -11.146 5.833 1.00 81.31 421 GLN A O 1
ATOM 3085 N N . ALA A 1 422 ? 10.017 -12.790 6.651 1.00 90.44 422 ALA A N 1
ATOM 3086 C CA . ALA A 1 422 ? 9.396 -13.908 5.949 1.00 90.44 422 ALA A CA 1
ATOM 3087 C C . ALA A 1 422 ? 8.433 -14.724 6.842 1.00 90.44 422 ALA A C 1
ATOM 3089 O O . ALA A 1 422 ? 8.002 -15.805 6.450 1.00 90.44 422 ALA A O 1
ATOM 3090 N N . THR A 1 423 ? 8.051 -14.203 8.015 1.00 88.94 423 THR A N 1
ATOM 3091 C CA . THR A 1 423 ? 7.096 -14.830 8.949 1.00 88.94 423 THR A CA 1
ATOM 3092 C C . THR A 1 423 ? 5.764 -14.062 8.949 1.00 88.94 423 THR A C 1
ATOM 3094 O O . THR A 1 423 ? 5.561 -13.200 9.806 1.00 88.94 423 THR A O 1
ATOM 3097 N N . PRO A 1 424 ? 4.859 -14.300 7.977 1.00 89.56 424 PRO A N 1
ATOM 3098 C CA . PRO A 1 424 ? 3.634 -13.523 7.856 1.00 89.56 424 PRO A CA 1
ATOM 3099 C C . PRO A 1 424 ? 2.624 -13.850 8.969 1.00 89.56 424 PRO A C 1
ATOM 3101 O O . PRO A 1 424 ? 2.519 -15.006 9.391 1.00 89.56 424 PRO A O 1
ATOM 3104 N N . PRO A 1 425 ? 1.829 -12.862 9.413 1.00 86.31 425 PRO A N 1
ATOM 3105 C CA . PRO A 1 425 ? 0.708 -13.086 10.316 1.00 86.31 425 PRO A CA 1
ATOM 3106 C C . PRO A 1 425 ? -0.413 -13.889 9.639 1.00 86.31 425 PRO A C 1
ATOM 3108 O O . PRO A 1 425 ? -0.579 -13.882 8.418 1.00 86.31 425 PRO A O 1
ATOM 3111 N N . ALA A 1 426 ? -1.213 -14.581 10.450 1.00 85.56 426 ALA A N 1
ATOM 3112 C CA . ALA A 1 426 ? -2.279 -15.459 9.972 1.00 85.56 426 ALA A CA 1
ATOM 3113 C C . ALA A 1 426 ? -3.477 -14.701 9.356 1.00 85.56 426 ALA A C 1
ATOM 3115 O O . ALA A 1 426 ? -3.666 -13.499 9.550 1.00 85.56 426 ALA A O 1
ATOM 3116 N N . GLY A 1 427 ? -4.345 -15.429 8.649 1.00 88.31 427 GLY A N 1
ATOM 3117 C CA . GLY A 1 427 ? -5.580 -14.899 8.062 1.00 88.31 427 GLY A CA 1
ATOM 3118 C C . GLY A 1 427 ? -5.423 -14.415 6.618 1.00 88.31 427 GLY A C 1
ATOM 3119 O O . GLY A 1 427 ? -4.450 -14.742 5.942 1.00 88.31 427 GLY A O 1
ATOM 3120 N N . GLN A 1 428 ? -6.420 -13.673 6.134 1.00 88.25 428 GLN A N 1
ATOM 3121 C CA . GLN A 1 428 ? -6.517 -13.275 4.728 1.00 88.25 428 GLN A CA 1
ATOM 3122 C C . GLN A 1 428 ? -5.945 -11.882 4.455 1.00 88.25 428 GLN A C 1
ATOM 3124 O O . GLN A 1 428 ? -6.026 -10.984 5.295 1.00 88.25 428 GLN A O 1
ATOM 3129 N N . PHE A 1 429 ? -5.438 -11.730 3.234 1.00 88.62 429 PHE A N 1
ATOM 3130 C CA . PHE A 1 429 ? -4.847 -10.547 2.630 1.00 88.62 429 PHE A CA 1
ATOM 3131 C C . PHE A 1 429 ? -5.300 -10.426 1.168 1.00 88.62 429 PHE A C 1
ATOM 3133 O O . PHE A 1 429 ? -5.529 -11.423 0.484 1.00 88.62 429 PHE A O 1
ATOM 3140 N N . THR A 1 430 ? -5.447 -9.194 0.688 1.00 86.12 430 THR A N 1
ATOM 3141 C CA . THR A 1 430 ? -5.725 -8.860 -0.717 1.00 86.12 430 THR A CA 1
ATOM 3142 C C . THR A 1 430 ? -4.454 -8.464 -1.463 1.00 86.12 430 THR A C 1
ATOM 3144 O O . THR A 1 430 ? -4.353 -8.718 -2.662 1.00 86.12 430 THR A O 1
ATOM 3147 N N . THR A 1 431 ? -3.475 -7.872 -0.767 1.00 79.94 431 THR A N 1
ATOM 3148 C CA . THR A 1 431 ? -2.202 -7.404 -1.339 1.00 79.94 431 THR A CA 1
ATOM 3149 C C . THR A 1 431 ? -1.041 -7.595 -0.353 1.00 79.94 431 THR A C 1
ATOM 3151 O O . THR A 1 431 ? -1.259 -7.692 0.858 1.00 79.94 431 THR A O 1
ATOM 3154 N N . VAL A 1 432 ? 0.199 -7.634 -0.857 1.00 87.12 432 VAL A N 1
ATOM 3155 C CA . VAL A 1 432 ? 1.424 -7.691 -0.041 1.00 87.12 432 VAL A CA 1
ATOM 3156 C C . VAL A 1 432 ? 2.589 -6.995 -0.745 1.00 87.12 432 VAL A C 1
ATOM 3158 O O . VAL A 1 432 ? 2.832 -7.273 -1.914 1.00 87.12 432 VAL A O 1
ATOM 3161 N N . SER A 1 433 ? 3.307 -6.106 -0.054 1.00 84.56 433 SER A N 1
ATOM 3162 C CA . SER A 1 433 ? 4.505 -5.420 -0.562 1.00 84.56 433 SER A CA 1
ATOM 3163 C C . SER A 1 433 ? 5.700 -5.737 0.341 1.00 84.56 433 SER A C 1
ATOM 3165 O O . SER A 1 433 ? 5.646 -5.532 1.558 1.00 84.56 433 SER A O 1
ATOM 3167 N N . ALA A 1 434 ? 6.761 -6.292 -0.248 1.00 84.31 434 ALA A N 1
ATOM 3168 C CA . ALA A 1 434 ? 7.996 -6.667 0.432 1.00 84.31 434 ALA A CA 1
ATOM 3169 C C . ALA A 1 434 ? 9.063 -5.576 0.239 1.00 84.31 434 ALA A C 1
ATOM 3171 O O . ALA A 1 434 ? 9.401 -5.223 -0.887 1.00 84.31 434 ALA A O 1
ATOM 3172 N N . GLY A 1 435 ? 9.586 -5.036 1.344 1.00 77.31 435 GLY A N 1
ATOM 3173 C CA . GLY A 1 435 ? 10.659 -4.038 1.346 1.00 77.31 435 GLY A CA 1
ATOM 3174 C C . GLY A 1 435 ? 12.054 -4.674 1.398 1.00 77.31 435 GLY A C 1
ATOM 3175 O O . GLY A 1 435 ? 12.288 -5.762 0.876 1.00 77.31 435 GLY A O 1
ATOM 3176 N N . HIS A 1 436 ? 13.004 -4.016 2.070 1.00 74.38 436 HIS A N 1
ATOM 3177 C CA . HIS A 1 436 ? 14.360 -4.566 2.224 1.00 74.38 436 HIS A CA 1
ATOM 3178 C C . HIS A 1 436 ? 14.437 -5.703 3.259 1.00 74.38 436 HIS A C 1
ATOM 3180 O O . HIS A 1 436 ? 14.930 -6.781 2.950 1.00 74.38 436 HIS A O 1
ATOM 3186 N N . SER A 1 437 ? 13.945 -5.454 4.479 1.00 70.62 437 SER A N 1
ATOM 3187 C CA . SER A 1 437 ? 14.005 -6.389 5.624 1.00 70.62 437 SER A CA 1
ATOM 3188 C C . SER A 1 437 ? 12.706 -6.377 6.446 1.00 70.62 437 SER A C 1
ATOM 3190 O O . SER A 1 437 ? 12.709 -6.533 7.666 1.00 70.62 437 SER A O 1
ATOM 3192 N N . TYR A 1 438 ? 11.585 -6.104 5.779 1.00 76.56 438 TYR A N 1
ATOM 3193 C CA . TYR A 1 438 ? 10.236 -6.130 6.340 1.00 76.56 438 TYR A CA 1
ATOM 3194 C C . TYR A 1 438 ? 9.202 -6.242 5.207 1.00 76.56 438 TYR A C 1
ATOM 3196 O O . TYR A 1 438 ? 9.528 -6.043 4.033 1.00 76.56 438 TYR A O 1
ATOM 3204 N N . THR A 1 439 ? 7.955 -6.528 5.565 1.00 80.31 439 THR A N 1
ATOM 3205 C CA . THR A 1 439 ? 6.818 -6.666 4.648 1.00 80.31 439 THR A CA 1
ATOM 3206 C C . THR A 1 439 ? 5.584 -5.998 5.247 1.00 80.31 439 THR A C 1
ATOM 3208 O O . THR A 1 439 ? 5.432 -5.960 6.469 1.00 80.31 439 THR A O 1
ATOM 3211 N N . CYS A 1 440 ? 4.686 -5.510 4.395 1.00 81.88 440 CYS A N 1
ATOM 3212 C CA . CYS A 1 440 ? 3.337 -5.094 4.769 1.00 81.88 440 CYS A CA 1
ATOM 3213 C C . CYS A 1 440 ? 2.289 -5.768 3.875 1.00 81.88 440 CYS A C 1
ATOM 3215 O O . CYS A 1 440 ? 2.525 -5.961 2.682 1.00 81.88 440 CYS A O 1
ATOM 3217 N N . GLY A 1 441 ? 1.116 -6.077 4.427 1.00 79.94 441 GLY A N 1
ATOM 3218 C CA . GLY A 1 441 ? -0.029 -6.600 3.678 1.00 79.94 441 GLY A CA 1
ATOM 3219 C C . GLY A 1 441 ? -1.315 -5.829 3.967 1.00 79.94 441 GLY A C 1
ATOM 3220 O O . GLY A 1 441 ? -1.507 -5.349 5.084 1.00 79.94 441 GLY A O 1
ATOM 3221 N N . VAL A 1 442 ? -2.197 -5.729 2.967 1.00 80.94 442 VAL A N 1
ATOM 3222 C CA . VAL A 1 442 ? -3.565 -5.194 3.114 1.00 80.94 442 VAL A CA 1
ATOM 3223 C C . VAL A 1 442 ? -4.534 -6.364 3.286 1.00 80.94 442 VAL A C 1
ATOM 3225 O O . VAL A 1 442 ? -4.498 -7.312 2.501 1.00 80.94 442 VAL A O 1
ATOM 3228 N N . ARG A 1 443 ? -5.397 -6.317 4.301 1.00 84.44 443 ARG A N 1
ATOM 3229 C CA . ARG A 1 443 ? -6.436 -7.319 4.587 1.00 84.44 443 ARG A CA 1
ATOM 3230 C C . ARG A 1 443 ? -7.742 -7.031 3.812 1.00 84.44 443 ARG A C 1
ATOM 3232 O O . ARG A 1 443 ? -7.907 -5.933 3.285 1.00 84.44 443 ARG A O 1
ATOM 3239 N N . PRO A 1 444 ? -8.693 -7.984 3.693 1.00 81.88 444 PRO A N 1
ATOM 3240 C CA . PRO A 1 444 ? -9.981 -7.754 3.015 1.00 81.88 444 PRO A CA 1
ATOM 3241 C C . PRO A 1 444 ? -10.891 -6.704 3.672 1.00 81.88 444 PRO A C 1
ATOM 3243 O O . PRO A 1 444 ? -11.788 -6.187 3.012 1.00 81.88 444 PRO A O 1
ATOM 3246 N N . ASP A 1 445 ? -10.654 -6.385 4.945 1.00 76.06 445 ASP A N 1
ATOM 3247 C CA . ASP A 1 445 ? -11.249 -5.258 5.679 1.00 76.06 445 ASP A CA 1
ATOM 3248 C C . ASP A 1 445 ? -10.433 -3.957 5.523 1.00 76.06 445 ASP A C 1
ATOM 3250 O O . ASP A 1 445 ? -10.606 -3.015 6.289 1.00 76.06 445 ASP A O 1
ATOM 3254 N N . ASN A 1 446 ? -9.514 -3.920 4.551 1.00 70.12 446 ASN A N 1
ATOM 3255 C CA . ASN A 1 446 ? -8.584 -2.830 4.258 1.00 70.12 446 ASN A CA 1
ATOM 3256 C C . ASN A 1 446 ? -7.628 -2.452 5.411 1.00 70.12 446 ASN A C 1
ATOM 3258 O O . ASN A 1 446 ? -6.916 -1.445 5.313 1.00 70.12 446 ASN A O 1
ATOM 3262 N N . THR A 1 447 ? -7.567 -3.217 6.506 1.00 72.62 447 THR A N 1
ATOM 3263 C CA . THR A 1 447 ? -6.549 -2.991 7.540 1.00 72.62 447 THR A CA 1
ATOM 3264 C C . THR A 1 447 ? -5.160 -3.361 7.012 1.00 72.62 447 THR A C 1
ATOM 3266 O O . THR A 1 447 ? -5.022 -4.159 6.082 1.00 72.62 447 THR A O 1
ATOM 3269 N N . VAL A 1 448 ? -4.111 -2.747 7.567 1.00 75.31 448 VAL A N 1
ATOM 3270 C CA . VAL A 1 448 ? -2.718 -3.025 7.184 1.00 75.31 448 VAL A CA 1
ATOM 3271 C C . VAL A 1 448 ? -1.931 -3.492 8.388 1.00 75.31 448 VAL A C 1
ATOM 3273 O O . VAL A 1 448 ? -1.947 -2.851 9.439 1.00 75.31 448 VAL A O 1
ATOM 3276 N N . GLU A 1 449 ? -1.206 -4.582 8.181 1.00 78.81 449 GLU A N 1
ATOM 3277 C CA . GLU A 1 449 ? -0.349 -5.228 9.164 1.00 78.81 449 GLU A CA 1
ATOM 3278 C C . GLU A 1 449 ? 1.037 -5.443 8.551 1.00 78.81 449 GLU A C 1
ATOM 3280 O O . GLU A 1 449 ? 1.155 -5.725 7.353 1.00 78.81 449 GLU A O 1
ATOM 3285 N N . CYS A 1 450 ? 2.089 -5.269 9.352 1.00 79.19 450 CYS A N 1
ATOM 3286 C CA . CYS A 1 450 ? 3.472 -5.337 8.894 1.00 79.19 450 CYS A CA 1
ATOM 3287 C C . CYS A 1 450 ? 4.376 -6.084 9.877 1.00 79.19 450 CYS A C 1
ATOM 3289 O O . CYS A 1 450 ? 4.275 -5.929 11.095 1.00 79.19 450 CYS A O 1
ATOM 3291 N N . TRP A 1 451 ? 5.311 -6.852 9.327 1.00 80.31 451 TRP A N 1
ATOM 3292 C CA . TRP A 1 451 ? 6.228 -7.730 10.053 1.00 80.31 451 TRP A CA 1
ATOM 3293 C C . TRP A 1 451 ? 7.637 -7.637 9.452 1.00 80.31 451 TRP A C 1
ATOM 3295 O O . TRP A 1 451 ? 7.801 -7.262 8.290 1.00 80.31 451 TRP A O 1
ATOM 3305 N N . GLY A 1 452 ? 8.667 -7.923 10.247 1.00 77.50 452 GLY A N 1
ATOM 3306 C CA . GLY A 1 452 ? 10.058 -7.608 9.912 1.00 77.50 452 GLY A CA 1
ATOM 3307 C C . GLY A 1 452 ? 10.732 -6.686 10.931 1.00 77.50 452 GLY A C 1
ATOM 3308 O O . GLY A 1 452 ? 10.226 -6.512 12.040 1.00 77.50 452 GLY A O 1
ATOM 3309 N N . ALA A 1 453 ? 11.840 -6.071 10.496 1.00 66.31 453 ALA A N 1
ATOM 3310 C CA . ALA A 1 453 ? 12.839 -5.352 11.297 1.00 66.31 453 ALA A CA 1
ATOM 3311 C C . ALA A 1 453 ? 12.330 -4.623 12.560 1.00 66.31 453 ALA A C 1
ATOM 3313 O O . ALA A 1 453 ? 11.415 -3.793 12.534 1.00 66.31 453 ALA A O 1
ATOM 3314 N N . ASP A 1 454 ? 12.990 -4.936 13.676 1.00 51.97 454 ASP A N 1
ATOM 3315 C CA . ASP A 1 454 ? 12.341 -5.047 14.981 1.00 51.97 454 ASP A CA 1
ATOM 3316 C C . ASP A 1 454 ? 11.869 -3.762 15.677 1.00 51.97 454 ASP A C 1
ATOM 3318 O O . ASP A 1 454 ? 12.456 -2.678 15.591 1.00 51.97 454 ASP A O 1
ATOM 3322 N N . GLY A 1 455 ? 10.831 -3.951 16.502 1.00 45.59 455 GLY A N 1
ATOM 3323 C CA . GLY A 1 455 ? 10.452 -3.105 17.641 1.00 45.59 455 GLY A CA 1
ATOM 3324 C C . GLY A 1 455 ? 9.876 -1.727 17.303 1.00 45.59 455 GLY A C 1
ATOM 3325 O O . GLY A 1 455 ? 8.737 -1.421 17.653 1.00 45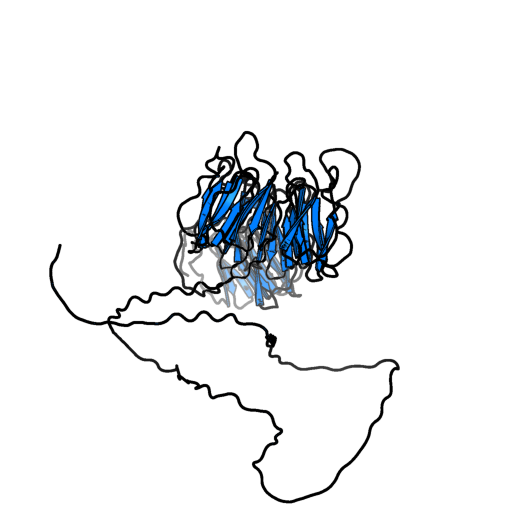.59 455 GLY A O 1
ATOM 3326 N N . ARG A 1 456 ? 10.640 -0.883 16.602 1.00 40.72 456 ARG A N 1
ATOM 3327 C CA . ARG A 1 456 ? 10.267 0.511 16.291 1.00 40.72 456 ARG A CA 1
ATOM 3328 C C . ARG A 1 456 ? 9.121 0.599 15.278 1.00 40.72 456 ARG A C 1
ATOM 3330 O O . ARG A 1 456 ? 8.344 1.549 15.321 1.00 40.72 456 ARG A O 1
ATOM 3337 N N . ALA A 1 457 ? 8.974 -0.414 14.421 1.00 38.03 457 ALA A N 1
ATOM 3338 C CA . ALA A 1 457 ? 7.784 -0.579 13.592 1.00 38.03 457 ALA A CA 1
ATOM 3339 C C . ALA A 1 457 ? 6.546 -0.890 14.453 1.00 38.03 457 ALA A C 1
ATOM 3341 O O . ALA A 1 457 ? 5.554 -0.179 14.344 1.00 38.03 457 ALA A O 1
ATOM 3342 N N . LYS A 1 458 ? 6.615 -1.867 15.372 1.00 38.34 458 LYS A N 1
ATOM 3343 C CA . LYS A 1 458 ? 5.488 -2.233 16.257 1.00 38.34 458 LYS A CA 1
ATOM 3344 C C . LYS A 1 458 ? 5.003 -1.054 17.111 1.00 38.34 458 LYS A C 1
ATOM 3346 O O . LYS A 1 458 ? 3.805 -0.816 17.172 1.00 38.34 458 LYS A O 1
ATOM 3351 N N . ALA A 1 459 ? 5.916 -0.244 17.651 1.00 32.00 459 ALA A N 1
ATOM 3352 C CA . ALA A 1 459 ? 5.584 0.981 18.394 1.00 32.00 459 ALA A CA 1
ATOM 3353 C C . ALA A 1 459 ? 4.954 2.118 17.547 1.00 32.00 459 ALA A C 1
ATOM 3355 O O . ALA A 1 459 ? 4.628 3.174 18.083 1.00 32.00 459 ALA A O 1
ATOM 3356 N N . SER A 1 460 ? 4.798 1.933 16.230 1.00 38.44 460 SER A N 1
ATOM 3357 C CA . SER A 1 460 ? 4.088 2.850 15.320 1.00 38.44 460 SER A CA 1
ATOM 3358 C C . SER A 1 460 ? 3.038 2.147 14.436 1.00 38.44 460 SER A C 1
ATOM 3360 O O . SER A 1 460 ? 2.462 2.768 13.539 1.00 38.44 460 SER A O 1
ATOM 3362 N N . GLN A 1 461 ? 2.763 0.863 14.691 1.00 38.47 461 GLN A N 1
ATOM 3363 C CA . GLN A 1 461 ? 1.763 0.063 13.982 1.00 38.47 461 GLN A CA 1
ATOM 3364 C C . GLN A 1 461 ? 0.354 0.250 14.572 1.00 38.47 461 GLN A C 1
ATOM 3366 O O . GLN A 1 461 ? 0.196 0.585 15.746 1.00 38.47 461 GLN A O 1
ATOM 3371 N N . PRO A 1 462 ? -0.699 -0.030 13.787 1.00 38.12 462 PRO A N 1
ATOM 3372 C CA . PRO A 1 462 ? -1.991 -0.420 14.332 1.00 38.12 462 PRO A CA 1
ATOM 3373 C C . PRO A 1 462 ? -1.863 -1.737 15.116 1.00 38.12 462 PRO A C 1
ATOM 3375 O O . PRO A 1 462 ? -1.569 -2.766 14.525 1.00 38.12 462 PRO A O 1
ATOM 3378 N N . ASN A 1 463 ? -2.139 -1.700 16.420 1.00 35.12 463 ASN A N 1
ATOM 3379 C CA . ASN A 1 463 ? -2.694 -2.806 17.211 1.00 35.12 463 ASN A CA 1
ATOM 3380 C C . ASN A 1 463 ? -2.060 -4.197 16.976 1.00 35.12 463 ASN A C 1
ATOM 3382 O O . ASN A 1 463 ? -2.646 -5.049 16.309 1.00 35.12 463 ASN A O 1
ATOM 3386 N N . ALA A 1 464 ? -0.916 -4.472 17.609 1.00 29.48 464 ALA A N 1
ATOM 3387 C CA . ALA A 1 464 ? -0.324 -5.815 17.662 1.00 29.48 464 ALA A CA 1
ATOM 3388 C C . ALA A 1 464 ? -1.088 -6.747 18.638 1.00 29.48 464 ALA A C 1
ATOM 3390 O O . ALA A 1 464 ? -0.523 -7.273 19.597 1.00 29.48 464 ALA A O 1
ATOM 3391 N N . ALA A 1 465 ? -2.393 -6.922 18.415 1.00 28.78 465 ALA A N 1
ATOM 3392 C CA . ALA A 1 465 ? -3.306 -7.638 19.300 1.00 28.78 465 ALA A CA 1
ATOM 3393 C C . ALA A 1 465 ? -3.211 -9.165 19.115 1.00 28.78 465 ALA A C 1
ATOM 3395 O O . ALA A 1 465 ? -3.920 -9.765 18.308 1.00 28.78 465 ALA A O 1
ATOM 3396 N N . THR A 1 466 ? -2.342 -9.818 19.888 1.00 28.23 466 THR A N 1
ATOM 3397 C CA . THR A 1 466 ? -2.223 -11.284 19.903 1.00 28.23 466 THR A CA 1
ATOM 3398 C C . THR A 1 466 ? -3.366 -11.931 20.693 1.00 28.23 466 THR A C 1
ATOM 3400 O O . THR A 1 466 ? -3.313 -11.998 21.921 1.00 28.23 466 THR A O 1
ATOM 3403 N N . GLY A 1 467 ? -4.380 -12.450 19.996 1.00 24.84 467 GLY A N 1
ATOM 3404 C CA . GLY A 1 467 ? -5.483 -13.224 20.580 1.00 24.84 467 GLY A CA 1
ATOM 3405 C C . GLY A 1 467 ? -5.992 -14.320 19.628 1.00 24.84 467 GLY A C 1
ATOM 3406 O O . GLY A 1 467 ? -5.898 -14.151 18.411 1.00 24.84 467 GLY A O 1
ATOM 3407 N N . PRO A 1 468 ? -6.490 -15.464 20.140 1.00 27.55 468 PRO A N 1
ATOM 3408 C CA . PRO A 1 468 ? -6.952 -16.573 19.305 1.00 27.55 468 PRO A CA 1
ATOM 3409 C C . PRO A 1 468 ? -8.263 -16.234 18.581 1.00 27.55 468 PRO A C 1
ATOM 3411 O O . PRO A 1 468 ? -9.125 -15.536 19.113 1.00 27.55 468 PRO A O 1
ATOM 3414 N N . GLY A 1 469 ? -8.407 -16.732 17.352 1.00 32.38 469 GLY A N 1
ATOM 3415 C CA . GLY A 1 469 ? -9.492 -16.333 16.454 1.00 32.38 469 GLY A CA 1
ATOM 3416 C C . GLY A 1 469 ? -10.868 -16.921 16.782 1.00 32.38 469 GLY A C 1
ATOM 3417 O O . GLY A 1 469 ? -10.997 -17.984 17.387 1.00 32.38 469 GLY A O 1
ATOM 3418 N N . SER A 1 470 ? -11.904 -16.254 16.274 1.00 23.00 470 SER A N 1
ATOM 3419 C CA . SER A 1 470 ? -13.276 -16.761 16.176 1.00 23.00 470 SER A CA 1
ATOM 3420 C C . SER A 1 470 ? -13.862 -16.440 14.793 1.00 23.00 470 SER A C 1
ATOM 3422 O O . SER A 1 470 ? -13.419 -15.519 14.106 1.00 23.00 470 SER A O 1
ATOM 3424 N N . SER A 1 471 ? -14.810 -17.256 14.332 1.00 28.88 471 SER A N 1
ATOM 3425 C CA . SER A 1 471 ? -15.377 -17.199 12.978 1.00 28.88 471 SER A CA 1
ATOM 3426 C C . SER A 1 471 ? -16.677 -16.385 12.927 1.00 28.88 471 SER A C 1
ATOM 3428 O O . SER A 1 471 ? -17.552 -16.565 13.769 1.00 28.88 471 SER A O 1
ATOM 3430 N N . GLY A 1 472 ? -16.847 -15.519 11.914 1.00 22.36 472 GLY A N 1
ATOM 3431 C CA . GLY A 1 472 ? -18.017 -14.629 11.855 1.00 22.36 472 GLY A CA 1
ATOM 3432 C C . GLY A 1 472 ? -18.341 -13.997 10.495 1.00 22.36 472 GLY A C 1
ATOM 3433 O O . GLY A 1 472 ? -18.174 -12.799 10.337 1.00 22.36 472 GLY A O 1
ATOM 3434 N N . ASN A 1 473 ? -18.898 -14.797 9.573 1.00 23.12 473 ASN A N 1
ATOM 3435 C CA . ASN A 1 473 ? -19.647 -14.409 8.357 1.00 23.12 473 ASN A CA 1
ATOM 3436 C C . ASN A 1 473 ? -19.008 -13.467 7.305 1.00 23.12 473 ASN A C 1
ATOM 3438 O O . ASN A 1 473 ? -18.046 -12.745 7.525 1.00 23.12 473 ASN A O 1
ATOM 3442 N N . ARG A 1 474 ? -19.523 -13.567 6.069 1.00 27.33 474 ARG A N 1
ATOM 3443 C CA . ARG A 1 474 ? -18.877 -13.069 4.842 1.00 27.33 474 ARG A CA 1
ATOM 3444 C C . ARG A 1 474 ? -19.714 -11.985 4.161 1.00 27.33 474 ARG A C 1
ATOM 3446 O O . ARG A 1 474 ? -20.890 -12.218 3.908 1.00 27.33 474 ARG A O 1
ATOM 3453 N N . PHE A 1 475 ? -19.064 -10.923 3.688 1.00 21.36 475 PHE A N 1
ATOM 3454 C CA . PHE A 1 475 ? -19.503 -10.174 2.504 1.00 21.36 475 PHE A CA 1
ATOM 3455 C C . PHE A 1 475 ? -18.328 -10.069 1.525 1.00 21.36 475 PHE A C 1
ATOM 3457 O O . PHE A 1 475 ? -17.321 -9.424 1.799 1.00 21.36 475 PHE A O 1
ATOM 3464 N N . ALA A 1 476 ? -18.419 -10.783 0.400 1.00 21.84 476 ALA A N 1
ATOM 3465 C CA . ALA A 1 476 ? -17.283 -11.044 -0.485 1.00 21.84 476 ALA A CA 1
ATOM 3466 C C . ALA A 1 476 ? -17.139 -9.998 -1.607 1.00 21.84 476 ALA A C 1
ATOM 3468 O O . ALA A 1 476 ? -17.372 -10.287 -2.782 1.00 21.84 476 ALA A O 1
ATOM 3469 N N . SER A 1 477 ? -16.707 -8.787 -1.254 1.00 22.00 477 SER A N 1
ATOM 3470 C CA . SER A 1 477 ? -16.362 -7.732 -2.219 1.00 22.00 477 SER A CA 1
ATOM 3471 C C . SER A 1 477 ? -15.037 -8.033 -2.934 1.00 22.00 477 SER A C 1
ATOM 3473 O O . SER A 1 477 ? -13.992 -7.489 -2.585 1.00 22.00 477 SER A O 1
ATOM 3475 N N . ARG A 1 478 ? -15.058 -8.906 -3.953 1.00 22.36 478 ARG A N 1
ATOM 3476 C CA . ARG A 1 478 ? -13.871 -9.213 -4.776 1.00 22.36 478 ARG A CA 1
ATOM 3477 C C . ARG A 1 478 ? -13.365 -7.963 -5.510 1.00 22.36 478 ARG A C 1
ATOM 3479 O O . ARG A 1 478 ? -13.884 -7.602 -6.564 1.00 22.36 478 ARG A O 1
ATOM 3486 N N . ARG A 1 479 ? -12.292 -7.356 -4.999 1.00 23.64 479 ARG A N 1
ATOM 3487 C CA . ARG A 1 479 ? -11.413 -6.443 -5.741 1.00 23.64 479 ARG A CA 1
ATOM 3488 C C . ARG A 1 479 ? -9.977 -6.935 -5.613 1.00 23.64 479 ARG A C 1
ATOM 3490 O O . ARG A 1 479 ? -9.489 -7.129 -4.506 1.00 23.64 479 ARG A O 1
ATOM 3497 N N . ILE A 1 480 ? -9.320 -7.150 -6.750 1.00 23.81 480 ILE A N 1
ATOM 3498 C CA . ILE A 1 480 ? -7.881 -7.416 -6.803 1.00 23.81 480 ILE A CA 1
ATOM 3499 C C . ILE A 1 480 ? -7.193 -6.053 -6.815 1.00 23.81 480 ILE A C 1
ATOM 3501 O O . ILE A 1 480 ? -7.428 -5.257 -7.724 1.00 23.81 480 ILE A O 1
ATOM 3505 N N . ALA A 1 481 ? -6.375 -5.785 -5.803 1.00 25.98 481 ALA A N 1
ATOM 3506 C CA . ALA A 1 481 ? -5.486 -4.633 -5.759 1.00 25.98 481 ALA A CA 1
ATOM 3507 C C . ALA A 1 481 ? -4.036 -5.121 -5.892 1.00 25.98 481 ALA A C 1
ATOM 3509 O O . ALA A 1 481 ? -3.706 -6.246 -5.520 1.00 25.98 481 ALA A O 1
ATOM 3510 N N . VAL A 1 482 ? -3.181 -4.297 -6.491 1.00 26.80 482 VAL A N 1
ATOM 3511 C CA . VAL A 1 482 ? -1.831 -4.693 -6.907 1.00 26.80 482 VAL A CA 1
ATOM 3512 C C . VAL A 1 482 ? -0.801 -4.167 -5.913 1.00 26.80 482 VAL A C 1
ATOM 3514 O O . VAL A 1 482 ? -0.891 -3.020 -5.484 1.00 26.80 482 VAL A O 1
ATOM 3517 N N . ALA A 1 483 ? 0.189 -4.996 -5.573 1.00 26.86 483 ALA A N 1
ATOM 3518 C CA . ALA A 1 483 ? 1.298 -4.627 -4.695 1.00 26.86 483 ALA A CA 1
ATOM 3519 C C . ALA A 1 483 ? 2.666 -4.997 -5.296 1.00 26.86 483 ALA A C 1
ATOM 3521 O O . ALA A 1 483 ? 3.392 -5.854 -4.805 1.00 26.86 483 ALA A O 1
ATOM 3522 N N . ASN A 1 484 ? 3.007 -4.320 -6.389 1.00 33.16 484 ASN A N 1
ATOM 3523 C CA . ASN A 1 484 ? 4.052 -3.291 -6.359 1.00 33.16 484 ASN A CA 1
ATOM 3524 C C . ASN A 1 484 ? 3.611 -2.163 -7.320 1.00 33.16 484 ASN A C 1
ATOM 3526 O O . ASN A 1 484 ? 2.762 -2.389 -8.182 1.00 33.16 484 ASN A O 1
ATOM 3530 N N . GLY A 1 485 ? 4.097 -0.934 -7.118 1.00 32.97 485 GLY A N 1
ATOM 3531 C CA . GLY A 1 485 ? 3.358 0.301 -7.453 1.00 32.97 485 GLY A CA 1
ATOM 3532 C C . GLY A 1 485 ? 3.025 0.610 -8.924 1.00 32.97 485 GLY A C 1
ATOM 3533 O O . GLY A 1 485 ? 2.279 1.555 -9.168 1.00 32.97 485 GLY A O 1
ATOM 3534 N N . ASP A 1 486 ? 3.529 -0.164 -9.890 1.00 34.84 486 ASP A N 1
ATOM 3535 C CA . ASP A 1 486 ? 3.645 0.271 -11.293 1.00 34.84 486 ASP A CA 1
ATOM 3536 C C . ASP A 1 486 ? 2.813 -0.535 -12.318 1.00 34.84 486 ASP A C 1
ATOM 3538 O O . ASP A 1 486 ? 2.891 -0.267 -13.522 1.00 34.84 486 ASP A O 1
ATOM 3542 N N . THR A 1 487 ? 2.007 -1.524 -11.898 1.00 30.55 487 THR A N 1
ATOM 3543 C CA . THR A 1 487 ? 1.386 -2.488 -12.834 1.00 30.55 487 THR A CA 1
ATOM 3544 C C . THR A 1 487 ? -0.154 -2.485 -12.827 1.00 30.55 487 THR A C 1
ATOM 3546 O O . THR A 1 487 ? -0.821 -3.175 -12.062 1.00 30.55 487 THR A O 1
ATOM 3549 N N . GLN A 1 488 ? -0.764 -1.747 -13.765 1.00 28.28 488 GLN A N 1
ATOM 3550 C CA . GLN A 1 488 ? -2.182 -1.941 -14.109 1.00 28.28 488 GLN A CA 1
ATOM 3551 C C . GLN A 1 488 ? -2.352 -3.175 -15.007 1.00 28.28 488 GLN A C 1
ATOM 3553 O O . GLN A 1 488 ? -2.034 -3.123 -16.197 1.00 28.28 488 GLN A O 1
ATOM 3558 N N . MET A 1 489 ? -2.917 -4.255 -14.463 1.00 26.19 489 MET A N 1
ATOM 3559 C CA . MET A 1 489 ? -3.341 -5.423 -15.241 1.00 26.19 489 MET A CA 1
ATOM 3560 C C . MET A 1 489 ? -4.862 -5.519 -15.342 1.00 26.19 489 MET A C 1
ATOM 3562 O O . MET A 1 489 ? -5.586 -5.411 -14.355 1.00 26.19 489 MET A O 1
ATOM 3566 N N . THR A 1 490 ? -5.351 -5.771 -16.555 1.00 24.47 490 THR A N 1
ATOM 3567 C CA . THR A 1 490 ? -6.758 -6.081 -16.816 1.00 24.47 490 THR A CA 1
ATOM 3568 C C . THR A 1 490 ? -7.073 -7.495 -16.340 1.00 24.47 490 THR A C 1
ATOM 3570 O O . THR A 1 490 ? -6.688 -8.466 -16.994 1.00 24.47 490 THR A O 1
ATOM 3573 N N . ALA A 1 491 ? -7.793 -7.621 -15.225 1.00 23.20 491 ALA A N 1
ATOM 3574 C CA . ALA A 1 491 ? -8.295 -8.909 -14.766 1.00 23.20 491 ALA A CA 1
ATOM 3575 C C . ALA A 1 491 ? -9.237 -9.519 -15.820 1.00 23.20 491 ALA A C 1
ATOM 3577 O O . ALA A 1 491 ? -10.254 -8.923 -16.179 1.00 23.20 491 ALA A O 1
ATOM 3578 N N . ARG A 1 492 ? -8.907 -10.721 -16.299 1.00 26.47 492 ARG A N 1
ATOM 3579 C CA . ARG A 1 492 ? -9.791 -11.543 -17.130 1.00 26.47 492 ARG A CA 1
ATOM 3580 C C . ARG A 1 492 ? -10.348 -12.655 -16.249 1.00 26.47 492 ARG A C 1
ATOM 3582 O O . ARG A 1 492 ? -9.579 -13.330 -15.569 1.00 26.47 492 ARG A O 1
ATOM 3589 N N . LEU A 1 493 ? -11.668 -12.819 -16.226 1.00 21.67 493 LEU A N 1
ATOM 3590 C CA . LEU A 1 493 ? -12.286 -13.930 -15.508 1.00 21.67 493 LEU A CA 1
ATOM 3591 C C . LEU A 1 493 ? -11.873 -15.247 -16.176 1.00 21.67 493 LEU A C 1
ATOM 3593 O O . LEU A 1 493 ? -11.970 -15.381 -17.395 1.00 21.67 493 LEU A O 1
ATOM 3597 N N . LEU A 1 494 ? -11.409 -16.196 -15.365 1.00 23.34 494 LEU A N 1
ATOM 3598 C CA . LEU A 1 494 ? -11.380 -17.604 -15.733 1.00 23.34 494 LEU A CA 1
ATOM 3599 C C . LEU A 1 494 ? -12.764 -18.168 -15.411 1.00 23.34 494 LEU A C 1
ATOM 3601 O O . LEU A 1 494 ? -13.138 -18.262 -14.242 1.00 23.34 494 LEU A O 1
ATOM 3605 N N . GLU A 1 495 ? -13.523 -18.487 -16.451 1.00 24.45 495 GLU A N 1
ATOM 3606 C CA . GLU A 1 495 ? -14.726 -19.309 -16.347 1.00 24.45 495 GLU A CA 1
ATOM 3607 C C . GLU A 1 495 ? -14.260 -20.768 -16.212 1.00 24.45 495 GLU A C 1
ATOM 3609 O O . GLU A 1 495 ? -13.471 -21.242 -17.028 1.00 24.45 495 GLU A O 1
ATOM 3614 N N . ASP A 1 496 ? -14.661 -21.443 -15.131 1.00 26.25 496 ASP A N 1
ATOM 3615 C CA . ASP A 1 496 ? -14.192 -22.794 -14.793 1.00 26.25 496 ASP A CA 1
ATOM 3616 C C . ASP A 1 496 ? -15.322 -23.810 -14.999 1.00 26.25 496 ASP A C 1
ATOM 3618 O O . ASP A 1 496 ? -16.240 -23.935 -14.182 1.00 26.25 496 ASP A O 1
ATOM 3622 N N . ASP A 1 497 ? -15.268 -24.520 -16.127 1.00 30.95 497 ASP A N 1
ATOM 3623 C CA . ASP A 1 497 ? -16.199 -25.594 -16.464 1.00 30.95 497 ASP A CA 1
ATOM 3624 C C . ASP A 1 497 ? -15.983 -26.818 -15.558 1.00 30.95 497 ASP A C 1
ATOM 3626 O O . ASP A 1 497 ? -15.227 -27.744 -15.891 1.00 30.95 497 ASP A O 1
ATOM 3630 N N . ARG A 1 498 ? -16.695 -26.856 -14.420 1.00 28.20 498 ARG A N 1
ATOM 3631 C CA . ARG A 1 498 ? -17.218 -28.099 -13.812 1.00 28.20 498 ARG A CA 1
ATOM 3632 C C . ARG A 1 498 ? -18.218 -27.858 -12.675 1.00 28.20 498 ARG A C 1
ATOM 3634 O O . ARG A 1 498 ? -17.857 -27.416 -11.589 1.00 28.20 498 ARG A O 1
ATOM 3641 N N . ILE A 1 499 ? -19.461 -28.296 -12.887 1.00 25.20 499 ILE A N 1
ATOM 3642 C CA . ILE A 1 499 ? -20.460 -28.511 -11.826 1.00 25.20 499 ILE A CA 1
ATOM 3643 C C . ILE A 1 499 ? -20.497 -30.012 -11.484 1.00 25.20 499 ILE A C 1
ATOM 3645 O O . ILE A 1 499 ? -20.918 -30.805 -12.328 1.00 25.20 499 ILE A O 1
ATOM 3649 N N . PRO A 1 500 ? -20.121 -30.437 -10.263 1.00 26.80 500 PRO A N 1
ATOM 3650 C CA . PRO A 1 500 ? -20.391 -31.790 -9.784 1.00 26.80 500 PRO A CA 1
ATOM 3651 C C . PRO A 1 500 ? -21.857 -31.914 -9.346 1.00 26.80 500 PRO A C 1
ATOM 3653 O O . PRO A 1 500 ? -22.301 -31.249 -8.410 1.00 26.80 500 PRO A O 1
ATOM 3656 N N . THR A 1 501 ? -22.628 -32.776 -10.002 1.00 28.23 501 THR A N 1
ATOM 3657 C CA . THR A 1 501 ? -24.042 -33.003 -9.678 1.00 28.23 501 THR A CA 1
ATOM 3658 C C . THR A 1 501 ? -24.221 -33.971 -8.505 1.00 28.23 501 THR A C 1
ATOM 3660 O O . THR A 1 501 ? -23.983 -35.168 -8.651 1.00 28.23 501 THR A O 1
ATOM 3663 N N . ARG A 1 502 ? -24.717 -33.473 -7.358 1.00 25.45 502 ARG A N 1
ATOM 3664 C CA . ARG A 1 502 ? -25.581 -34.210 -6.401 1.00 25.45 502 ARG A CA 1
ATOM 3665 C C . ARG A 1 502 ? -26.087 -33.306 -5.268 1.00 25.45 502 ARG A C 1
ATOM 3667 O O . ARG A 1 502 ? -25.307 -32.842 -4.445 1.00 25.45 502 ARG A O 1
ATOM 3674 N N . LEU A 1 503 ? -27.407 -33.146 -5.191 1.00 22.52 503 LEU A N 1
ATOM 3675 C CA . LEU A 1 503 ? -28.134 -32.682 -4.006 1.00 22.52 503 LEU A CA 1
ATOM 3676 C C . LEU A 1 503 ? -28.860 -33.877 -3.369 1.00 22.52 503 LEU A C 1
ATOM 3678 O O . LEU A 1 503 ? -29.505 -34.635 -4.094 1.00 22.52 503 LEU A O 1
ATOM 3682 N N . PRO A 1 504 ? -28.845 -34.013 -2.037 1.00 22.92 504 PRO A N 1
ATOM 3683 C CA . PRO A 1 504 ? -29.976 -34.510 -1.262 1.00 22.92 504 PRO A CA 1
ATOM 3684 C C . PRO A 1 504 ? -30.916 -33.338 -0.938 1.00 22.92 504 PRO A C 1
ATOM 3686 O O . PRO A 1 504 ? -30.461 -32.208 -0.765 1.00 22.92 504 PRO A O 1
ATOM 3689 N N . ALA A 1 505 ? -32.222 -33.590 -0.861 1.00 24.09 505 ALA A N 1
ATOM 3690 C CA . ALA A 1 505 ? -33.220 -32.537 -0.684 1.00 24.09 505 ALA A CA 1
ATOM 3691 C C . ALA A 1 505 ? -33.732 -32.425 0.759 1.00 24.09 505 ALA A C 1
ATOM 3693 O O . ALA A 1 505 ? -34.146 -33.421 1.345 1.00 24.09 505 ALA A O 1
ATOM 3694 N N . THR A 1 506 ? -33.856 -31.187 1.236 1.00 24.30 506 THR A N 1
ATOM 3695 C CA . THR A 1 506 ? -35.000 -30.715 2.031 1.00 24.30 506 THR A CA 1
ATOM 3696 C C . THR A 1 506 ? -35.242 -29.249 1.682 1.00 24.30 506 THR A C 1
ATOM 3698 O O . THR A 1 506 ? -34.305 -28.455 1.628 1.00 24.30 506 THR A O 1
ATOM 3701 N N . VAL A 1 507 ? -36.497 -28.893 1.401 1.00 23.62 507 VAL A N 1
ATOM 3702 C CA . VAL A 1 507 ? -36.923 -27.519 1.103 1.00 23.62 507 VAL A CA 1
ATOM 3703 C C . VAL A 1 507 ? -37.987 -27.130 2.117 1.00 23.62 507 VAL A C 1
ATOM 3705 O O . VAL A 1 507 ? -39.050 -27.743 2.144 1.00 23.62 507 VAL A O 1
ATOM 3708 N N . GLU A 1 508 ? -37.726 -26.077 2.887 1.00 24.50 508 GLU A N 1
ATOM 3709 C CA . GLU A 1 508 ? -38.775 -25.266 3.509 1.00 24.50 508 GLU A CA 1
ATOM 3710 C C . GLU A 1 508 ? -38.774 -23.867 2.885 1.00 24.50 508 GLU A C 1
ATOM 3712 O O . GLU A 1 508 ? -37.780 -23.415 2.312 1.00 24.50 508 GLU A O 1
ATOM 3717 N N . GLN A 1 509 ? -39.941 -23.227 2.898 1.00 25.25 509 GLN A N 1
ATOM 3718 C CA . GLN A 1 509 ? -40.284 -22.139 1.984 1.00 25.25 509 GLN A CA 1
ATOM 3719 C C . GLN A 1 509 ? -40.278 -20.773 2.679 1.00 25.25 509 GLN A C 1
ATOM 3721 O O . GLN A 1 509 ? -40.770 -20.645 3.796 1.00 25.25 509 GLN A O 1
ATOM 3726 N N . ASN A 1 510 ? -39.821 -19.732 1.976 1.00 25.11 510 ASN A N 1
ATOM 3727 C CA . ASN A 1 510 ? -40.315 -18.356 2.132 1.00 25.11 510 ASN A CA 1
ATOM 3728 C C . ASN A 1 510 ? -39.973 -17.517 0.872 1.00 25.11 510 ASN A C 1
ATOM 3730 O O . ASN A 1 510 ? -39.052 -17.885 0.137 1.00 25.11 510 ASN A O 1
ATOM 3734 N N . PRO A 1 511 ? -40.760 -16.478 0.518 1.00 30.38 511 PRO A N 1
ATOM 3735 C CA . PRO A 1 511 ? -41.391 -16.520 -0.802 1.00 30.38 511 PRO A CA 1
ATOM 3736 C C . PRO A 1 511 ? -41.363 -15.179 -1.571 1.00 30.38 511 PRO A C 1
ATOM 3738 O O . PRO A 1 511 ? -42.400 -14.721 -2.039 1.00 30.38 511 PRO A O 1
ATOM 3741 N N . ASP A 1 512 ? -40.189 -14.553 -1.729 1.00 27.69 512 ASP A N 1
ATOM 3742 C CA . ASP A 1 512 ? -40.070 -13.193 -2.312 1.00 27.69 512 ASP A CA 1
ATOM 3743 C C . ASP A 1 512 ? -39.164 -13.060 -3.559 1.00 27.69 512 ASP A C 1
ATOM 3745 O O . ASP A 1 512 ? -38.821 -11.959 -3.991 1.00 27.69 512 ASP A O 1
ATOM 3749 N N . LEU A 1 513 ? -38.804 -14.171 -4.213 1.00 24.67 513 LEU A N 1
ATOM 3750 C CA . LEU A 1 513 ? -38.074 -14.146 -5.491 1.00 24.67 513 LEU A CA 1
ATOM 3751 C C . LEU A 1 513 ? -39.013 -14.315 -6.693 1.00 24.67 513 LEU A C 1
ATOM 3753 O O . LEU A 1 513 ? -39.173 -15.404 -7.244 1.00 24.67 513 LEU A O 1
ATOM 3757 N N . LYS A 1 514 ? -39.598 -13.199 -7.145 1.00 25.66 514 LYS A N 1
ATOM 3758 C CA . LYS A 1 514 ? -40.270 -13.122 -8.452 1.00 25.66 514 LYS A CA 1
ATOM 3759 C C . LYS A 1 514 ? -39.245 -13.242 -9.580 1.00 25.66 514 LYS A C 1
ATOM 3761 O O . LYS A 1 514 ? -38.566 -12.273 -9.914 1.00 25.66 514 LYS A O 1
ATOM 3766 N N . ALA A 1 515 ? -39.169 -14.415 -10.200 1.00 21.62 515 ALA A N 1
ATOM 3767 C CA . ALA A 1 515 ? -38.454 -14.578 -11.459 1.00 21.62 515 ALA A CA 1
ATOM 3768 C C . ALA A 1 515 ? -39.152 -13.788 -12.582 1.00 21.62 515 ALA A C 1
ATOM 3770 O O . ALA A 1 515 ? -40.367 -13.885 -12.753 1.00 21.62 515 ALA A O 1
ATOM 3771 N N . MET A 1 516 ? -38.379 -13.052 -13.381 1.00 22.88 516 MET A N 1
ATOM 3772 C CA . MET A 1 516 ? -38.807 -12.544 -14.685 1.00 22.88 516 MET A CA 1
ATOM 3773 C C . MET A 1 516 ? -37.730 -12.867 -15.716 1.00 22.88 516 MET A C 1
ATOM 3775 O O . MET A 1 516 ? -36.605 -12.378 -15.630 1.00 22.88 516 MET A O 1
ATOM 3779 N N . ALA A 1 517 ? -38.084 -13.718 -16.676 1.00 20.81 517 ALA A N 1
ATOM 3780 C CA . ALA A 1 517 ? -37.276 -13.973 -17.857 1.00 20.81 517 ALA A CA 1
ATOM 3781 C C . ALA A 1 517 ? -37.560 -12.902 -18.918 1.00 20.81 517 ALA A C 1
ATOM 3783 O O . ALA A 1 517 ? -38.695 -12.446 -19.052 1.00 20.81 517 ALA A O 1
ATOM 3784 N N . PHE A 1 518 ? -36.549 -12.555 -19.712 1.00 22.53 518 PHE A N 1
ATOM 3785 C CA . PHE A 1 518 ? -36.705 -11.710 -20.893 1.00 22.53 518 PHE A CA 1
ATOM 3786 C C . PHE A 1 518 ? -36.196 -12.455 -22.123 1.00 22.53 518 PHE A C 1
ATOM 3788 O O . PHE A 1 518 ? -35.057 -12.918 -22.153 1.00 22.53 518 PHE A O 1
ATOM 3795 N N . CYS A 1 519 ? -37.056 -12.575 -23.133 1.00 20.62 519 CYS A N 1
ATOM 3796 C CA . CYS A 1 519 ? -36.666 -13.063 -24.450 1.00 20.62 519 CYS A CA 1
ATOM 3797 C C . CYS A 1 519 ? -36.045 -11.913 -25.252 1.00 20.62 519 CYS A C 1
ATOM 3799 O O . CYS A 1 519 ? -36.521 -10.780 -25.179 1.00 20.62 519 CYS A O 1
ATOM 3801 N N . PHE A 1 520 ? -35.008 -12.209 -26.033 1.00 22.44 520 PHE A N 1
ATOM 3802 C CA . PHE A 1 520 ? -34.498 -11.293 -27.053 1.00 22.44 520 PHE A CA 1
ATOM 3803 C C . PHE A 1 520 ? -35.249 -11.512 -28.369 1.00 22.44 520 PHE A C 1
ATOM 3805 O O . PHE A 1 520 ? -35.526 -12.655 -28.726 1.00 22.44 520 PHE A O 1
ATOM 3812 N N . ASP A 1 521 ? -35.507 -10.431 -29.103 1.00 25.02 521 ASP A N 1
ATOM 3813 C CA . ASP A 1 521 ? -36.007 -10.471 -30.482 1.00 25.02 521 ASP A CA 1
ATOM 3814 C C . ASP A 1 521 ? -35.116 -9.606 -31.403 1.00 25.02 521 ASP A C 1
ATOM 3816 O O . ASP A 1 521 ? -34.292 -8.813 -30.932 1.00 25.02 521 ASP A O 1
ATOM 3820 N N . GLY A 1 522 ? -35.202 -9.839 -32.713 1.00 28.77 522 GLY A N 1
ATOM 3821 C CA . GLY A 1 522 ? -34.177 -9.498 -33.701 1.00 28.77 522 GLY A CA 1
ATOM 3822 C C . GLY A 1 522 ? -34.098 -8.026 -34.159 1.00 28.77 522 GLY A C 1
ATOM 3823 O O . GLY A 1 522 ? -35.007 -7.226 -33.938 1.00 28.77 522 GLY A O 1
ATOM 3824 N N . PRO A 1 523 ? -33.000 -7.639 -34.842 1.00 32.19 523 PRO A N 1
ATOM 3825 C CA . PRO A 1 523 ? -32.707 -6.239 -35.157 1.00 32.19 523 PRO A CA 1
ATOM 3826 C C . PRO A 1 523 ? -33.289 -5.757 -36.502 1.00 32.19 523 PRO A C 1
ATOM 3828 O O . PRO A 1 523 ? -32.856 -6.206 -37.565 1.00 32.19 523 PRO A O 1
ATOM 3831 N N . ALA A 1 524 ? -34.176 -4.749 -36.491 1.00 25.88 524 ALA A N 1
ATOM 3832 C CA . ALA A 1 524 ? -34.666 -4.117 -37.727 1.00 25.88 524 ALA A CA 1
ATOM 3833 C C . ALA A 1 524 ? -35.024 -2.611 -37.624 1.00 25.88 524 ALA A C 1
ATOM 3835 O O . ALA A 1 524 ? -36.121 -2.254 -37.218 1.00 25.88 524 ALA A O 1
ATOM 3836 N N . ARG A 1 525 ? -34.133 -1.764 -38.177 1.00 24.95 525 ARG A N 1
ATOM 3837 C CA . ARG A 1 525 ? -34.364 -0.429 -38.802 1.00 24.95 525 ARG A CA 1
ATOM 3838 C C . ARG A 1 525 ? -34.949 0.742 -37.971 1.00 24.95 525 ARG A C 1
ATOM 3840 O O . ARG A 1 525 ? -35.840 0.611 -37.149 1.00 24.95 525 ARG A O 1
ATOM 3847 N N . LEU A 1 526 ? -34.479 1.956 -38.291 1.00 20.84 526 LEU A N 1
ATOM 3848 C CA . LEU A 1 526 ? -35.027 3.232 -37.798 1.00 20.84 526 LEU A CA 1
ATOM 3849 C C . LEU A 1 526 ? -36.357 3.599 -38.484 1.00 20.84 526 LEU A C 1
ATOM 3851 O O . LEU A 1 526 ? -36.413 3.573 -39.716 1.00 20.84 526 LEU A O 1
ATOM 3855 N N . ARG A 1 527 ? -37.309 4.168 -37.723 1.00 21.38 527 ARG A N 1
ATOM 3856 C CA . ARG A 1 527 ? -37.849 5.535 -37.953 1.00 21.38 527 ARG A CA 1
ATOM 3857 C C . ARG A 1 527 ? -38.752 6.036 -36.804 1.00 21.38 527 ARG A C 1
ATOM 3859 O O . ARG A 1 527 ? -39.501 5.268 -36.227 1.00 21.38 527 ARG A O 1
ATOM 3866 N N . LEU A 1 528 ? -38.616 7.340 -36.533 1.00 21.23 528 LEU A N 1
ATOM 3867 C CA . LEU A 1 528 ? -39.528 8.345 -35.935 1.00 21.23 528 LEU A CA 1
ATOM 3868 C C . LEU A 1 528 ? -40.876 7.888 -35.304 1.00 21.23 528 LEU A C 1
ATOM 3870 O O . LEU A 1 528 ? -41.653 7.190 -35.943 1.00 21.23 528 LEU A O 1
ATOM 3874 N N . GLY A 1 529 ? -41.181 8.397 -34.094 1.00 23.98 529 GLY A N 1
ATOM 3875 C CA . GLY A 1 529 ? -42.466 8.230 -33.369 1.00 23.98 529 GLY A CA 1
ATOM 3876 C C . GLY A 1 529 ? -43.586 9.208 -33.806 1.00 23.98 529 GLY A C 1
ATOM 3877 O O . GLY A 1 529 ? -43.574 9.598 -34.975 1.00 23.98 529 GLY A O 1
ATOM 3878 N N . PRO A 1 530 ? -44.530 9.660 -32.933 1.00 30.16 530 PRO A N 1
ATOM 3879 C CA . PRO A 1 530 ? -44.523 9.668 -31.456 1.00 30.16 530 PRO A CA 1
ATOM 3880 C C . PRO A 1 530 ? -45.737 8.949 -30.794 1.00 30.16 530 PRO A C 1
ATOM 3882 O O . PRO A 1 530 ? -46.408 8.138 -31.421 1.00 30.16 530 PRO A O 1
ATOM 3885 N N . PHE A 1 531 ? -45.993 9.235 -29.506 1.00 31.94 531 PHE A N 1
ATOM 3886 C CA . PHE A 1 531 ? -47.069 8.677 -28.664 1.00 31.94 531 PHE A CA 1
ATOM 3887 C C . PHE A 1 531 ? -48.487 8.760 -29.257 1.00 31.94 531 PHE A C 1
ATOM 3889 O O . PHE A 1 531 ? -48.874 9.781 -29.822 1.00 31.94 531 PHE A O 1
ATOM 3896 N N . ALA A 1 532 ? -49.312 7.751 -28.950 1.00 23.48 532 ALA A N 1
ATOM 3897 C CA . ALA A 1 532 ? -50.767 7.825 -29.066 1.00 23.48 532 ALA A CA 1
ATOM 3898 C C . ALA A 1 532 ? -51.470 7.000 -27.971 1.00 23.48 532 ALA A C 1
ATOM 3900 O O . ALA A 1 532 ? -51.438 5.775 -28.019 1.00 23.48 532 ALA A O 1
ATOM 3901 N N . TYR A 1 533 ? -52.126 7.676 -27.017 1.00 23.67 533 TYR A N 1
ATOM 3902 C CA . TYR A 1 533 ? -53.434 7.268 -26.469 1.00 23.67 533 TYR A CA 1
ATOM 3903 C C . TYR A 1 533 ? -54.081 8.403 -25.650 1.00 23.67 533 TYR A C 1
ATOM 3905 O O . TYR A 1 533 ? -54.104 8.396 -24.425 1.00 23.67 533 TYR A O 1
ATOM 3913 N N . CYS A 1 534 ? -54.626 9.396 -26.354 1.00 20.31 534 CYS A N 1
ATOM 3914 C CA . CYS A 1 534 ? -55.789 10.172 -25.911 1.00 20.31 534 CYS A CA 1
ATOM 3915 C C . CYS A 1 534 ? -56.466 10.775 -27.164 1.00 20.31 534 CYS A C 1
ATOM 3917 O O . CYS A 1 534 ? -55.753 11.053 -28.133 1.00 20.31 534 CYS A O 1
ATOM 3919 N N . PRO A 1 535 ? -57.805 10.899 -27.231 1.00 31.34 535 PRO A N 1
ATOM 3920 C CA . PRO A 1 535 ? -58.493 11.098 -28.507 1.00 31.34 535 PRO A CA 1
ATOM 3921 C C . PRO A 1 535 ? -58.804 12.567 -28.857 1.00 31.34 535 PRO A C 1
ATOM 3923 O O . PRO A 1 535 ? -58.877 13.433 -27.995 1.00 31.34 535 PRO A O 1
ATOM 3926 N N . MET A 1 536 ? -59.151 12.752 -30.137 1.00 23.34 536 MET A N 1
ATOM 3927 C CA . MET A 1 536 ? -59.880 13.879 -30.751 1.00 23.34 536 MET A CA 1
ATOM 3928 C C . MET A 1 536 ? -59.117 15.153 -31.197 1.00 23.34 536 MET A C 1
ATOM 3930 O O . MET A 1 536 ? -58.525 15.883 -30.419 1.00 23.34 536 MET A O 1
ATOM 3934 N N . LEU A 1 537 ? -59.340 15.451 -32.489 1.00 23.97 537 LEU A N 1
ATOM 3935 C CA . LEU A 1 537 ? -59.420 16.762 -33.162 1.00 23.97 537 LEU A CA 1
ATOM 3936 C C . LEU A 1 537 ? -58.140 17.568 -33.532 1.00 23.97 537 LEU A C 1
ATOM 3938 O O . LEU A 1 537 ? -57.443 18.172 -32.729 1.00 23.97 537 LEU A O 1
ATOM 3942 N N . ARG A 1 538 ? -57.956 17.610 -34.863 1.00 23.47 538 ARG A N 1
ATOM 3943 C CA . ARG A 1 538 ? -57.190 18.498 -35.774 1.00 23.47 538 ARG A CA 1
ATOM 3944 C C . ARG A 1 538 ? -57.345 20.027 -35.491 1.00 23.47 538 ARG A C 1
ATOM 3946 O O . ARG A 1 538 ? -58.346 20.382 -34.878 1.00 23.47 538 ARG A O 1
ATOM 3953 N N . PRO A 1 539 ? -56.656 20.940 -36.232 1.00 30.58 539 PRO A N 1
ATOM 3954 C CA . PRO A 1 539 ? -55.217 21.044 -36.590 1.00 30.58 539 PRO A CA 1
ATOM 3955 C C . PRO A 1 539 ? -54.666 22.513 -36.544 1.00 30.58 539 PRO A C 1
ATOM 3957 O O . PRO A 1 539 ? -55.451 23.442 -36.400 1.00 30.58 539 PRO A O 1
ATOM 3960 N N . THR A 1 540 ? -53.359 22.764 -36.780 1.00 25.88 540 THR A N 1
ATOM 3961 C CA . THR A 1 540 ? -52.802 23.727 -37.799 1.00 25.88 540 THR A CA 1
ATOM 3962 C C . THR A 1 540 ? -51.280 24.019 -37.672 1.00 25.88 540 THR A C 1
ATOM 3964 O O . THR A 1 540 ? -50.762 24.234 -36.588 1.00 25.88 540 THR A O 1
ATOM 3967 N N . CYS A 1 541 ? -50.612 24.048 -38.837 1.00 22.95 541 CYS A N 1
ATOM 3968 C CA . CYS A 1 541 ? -49.502 24.898 -39.344 1.00 22.95 541 CYS A CA 1
ATOM 3969 C C . CYS A 1 541 ? -48.181 25.269 -38.591 1.00 22.95 541 CYS A C 1
ATOM 3971 O O . CYS A 1 541 ? -48.154 25.778 -37.480 1.00 22.95 541 CYS A O 1
ATOM 3973 N N . PHE A 1 542 ? -47.090 25.139 -39.375 1.00 21.64 542 PHE A N 1
ATOM 3974 C CA . PHE A 1 542 ? -45.737 25.766 -39.368 1.00 21.64 542 PHE A CA 1
ATOM 3975 C C . PHE A 1 542 ? -45.714 27.325 -39.474 1.00 21.64 542 PHE A C 1
ATOM 3977 O O . PHE A 1 542 ? -46.791 27.874 -39.717 1.00 21.64 542 PHE A O 1
ATOM 3984 N N . PRO A 1 543 ? -44.546 28.051 -39.504 1.00 40.38 543 PRO A N 1
ATOM 3985 C CA . PRO A 1 543 ? -43.105 27.716 -39.289 1.00 40.38 543 PRO A CA 1
ATOM 3986 C C . PRO A 1 543 ? -42.482 28.604 -38.145 1.00 40.38 543 PRO A C 1
ATOM 3988 O O . PRO A 1 543 ? -43.187 28.770 -37.160 1.00 40.38 543 PRO A O 1
ATOM 3991 N N . SER A 1 544 ? -41.257 29.191 -38.073 1.00 25.08 544 SER A N 1
ATOM 3992 C CA . SER A 1 544 ? -40.003 29.319 -38.882 1.00 25.08 544 SER A CA 1
ATOM 3993 C C . SER A 1 544 ? -38.766 29.733 -38.012 1.00 25.08 544 SER A C 1
ATOM 3995 O O . SER A 1 544 ? -38.940 30.020 -36.837 1.00 25.08 544 SER A O 1
ATOM 3997 N N . ALA A 1 545 ? -37.551 29.771 -38.615 1.00 26.83 545 ALA A N 1
ATOM 3998 C CA . ALA A 1 545 ? -36.335 30.601 -38.328 1.00 26.83 545 ALA A CA 1
ATOM 3999 C C . ALA A 1 545 ? -35.790 30.762 -36.868 1.00 26.83 545 ALA A C 1
ATOM 4001 O O . ALA A 1 545 ? -36.513 31.105 -35.948 1.00 26.83 545 ALA A O 1
ATOM 4002 N N . ALA A 1 546 ? -34.510 30.478 -36.550 1.00 24.83 546 ALA A N 1
ATOM 4003 C CA . ALA A 1 546 ? -33.265 31.243 -36.841 1.00 24.83 546 ALA A CA 1
ATOM 4004 C C . ALA A 1 546 ? -33.249 32.679 -36.235 1.00 24.83 546 ALA A C 1
ATOM 4006 O O . ALA A 1 546 ? -34.224 33.403 -36.367 1.00 24.83 546 ALA A O 1
ATOM 4007 N N . THR A 1 547 ? -32.194 33.204 -35.581 1.00 26.47 547 THR A N 1
ATOM 4008 C CA . THR A 1 547 ? -30.749 33.199 -35.940 1.00 26.47 547 THR A CA 1
ATOM 4009 C C . THR A 1 547 ? -29.834 33.440 -34.699 1.00 26.47 547 THR A C 1
ATOM 4011 O O . THR A 1 547 ? -30.315 33.596 -33.582 1.00 26.47 547 THR A O 1
ATOM 4014 N N . SER A 1 548 ? -28.504 33.445 -34.866 1.00 23.33 548 SER A N 1
ATOM 4015 C CA . SER A 1 548 ? -27.453 33.557 -33.827 1.00 23.33 548 SER A CA 1
ATOM 4016 C C . SER A 1 548 ? -27.183 34.955 -33.235 1.00 23.33 548 SER A C 1
ATOM 4018 O O . SER A 1 548 ? -27.276 35.932 -33.972 1.00 23.33 548 SER A O 1
ATOM 4020 N N . CYS A 1 549 ? -26.595 35.024 -32.023 1.00 23.62 549 CYS A N 1
ATOM 4021 C CA . CYS A 1 549 ? -25.438 35.907 -31.733 1.00 23.62 549 CYS A CA 1
ATOM 4022 C C . CYS A 1 549 ? -24.653 35.519 -30.445 1.00 23.62 549 CYS A C 1
ATOM 4024 O O . CYS A 1 549 ? -25.060 34.606 -29.728 1.00 23.62 549 CYS A O 1
ATOM 4026 N N . ARG A 1 550 ? -23.497 36.158 -30.163 1.00 22.95 550 ARG A N 1
ATOM 4027 C CA . ARG A 1 550 ? -22.539 35.788 -29.082 1.00 22.95 550 ARG A CA 1
ATOM 4028 C C . ARG A 1 550 ? -22.253 36.916 -28.060 1.00 22.95 550 ARG A C 1
ATOM 4030 O O . ARG A 1 550 ? -21.675 37.914 -28.466 1.00 22.95 550 ARG A O 1
ATOM 4037 N N . ARG A 1 551 ? -22.382 36.603 -26.750 1.00 24.11 551 ARG A N 1
ATOM 4038 C CA . ARG A 1 551 ? -21.592 37.137 -25.590 1.00 24.11 551 ARG A CA 1
ATOM 4039 C C . ARG A 1 551 ? -21.636 38.686 -25.332 1.00 24.11 551 ARG A C 1
ATOM 4041 O O . ARG A 1 551 ? -22.227 39.406 -26.120 1.00 24.11 551 ARG A O 1
ATOM 4048 N N . PRO A 1 552 ? -21.015 39.227 -24.250 1.00 39.00 552 PRO A N 1
ATOM 4049 C CA . PRO A 1 552 ? -21.314 38.950 -22.826 1.00 39.00 552 PRO A CA 1
ATOM 4050 C C . PRO A 1 552 ? -21.378 40.226 -21.925 1.00 39.00 552 PRO A C 1
ATOM 4052 O O . PRO A 1 552 ? -20.698 41.206 -22.211 1.00 39.00 552 PRO A O 1
ATOM 4055 N N . ALA A 1 553 ? -22.072 40.201 -20.770 1.00 26.44 553 ALA A N 1
ATOM 4056 C CA . ALA A 1 553 ? -21.968 41.273 -19.753 1.00 26.44 553 ALA A CA 1
ATOM 4057 C C . ALA A 1 553 ? -22.268 40.830 -18.294 1.00 26.44 553 ALA A C 1
ATOM 4059 O O . ALA A 1 553 ? -22.819 39.764 -18.047 1.00 26.44 553 ALA A O 1
ATOM 4060 N N . GLN A 1 554 ? -21.835 41.669 -17.350 1.00 27.39 554 GLN A N 1
ATOM 4061 C CA . GLN A 1 554 ? -21.535 41.463 -15.921 1.00 27.39 554 GLN A CA 1
ATOM 4062 C C . GLN A 1 554 ? -22.695 41.306 -14.893 1.00 27.39 554 GLN A C 1
ATOM 4064 O O . GLN A 1 554 ? -23.709 41.980 -14.969 1.00 27.39 554 GLN A O 1
ATOM 4069 N N . GLN A 1 555 ? -22.385 40.523 -13.842 1.00 26.64 555 GLN A N 1
ATOM 4070 C CA . GLN A 1 555 ? -22.520 40.774 -12.379 1.00 26.64 555 GLN A CA 1
ATOM 4071 C C . GLN A 1 555 ? -23.865 40.961 -11.611 1.00 26.64 555 GLN A C 1
ATOM 4073 O O . GLN A 1 555 ? -24.643 41.881 -11.819 1.00 26.64 555 GLN A O 1
ATOM 4078 N N . SER A 1 556 ? -23.913 40.195 -10.502 1.00 25.53 556 SER A N 1
ATOM 4079 C CA . SER A 1 556 ? -24.386 40.507 -9.127 1.00 25.53 556 SER A CA 1
ATOM 4080 C C . SER A 1 556 ? -25.882 40.560 -8.752 1.00 25.53 556 SER A C 1
ATOM 4082 O O . SER A 1 556 ? -26.582 41.523 -9.040 1.00 25.53 556 SER A O 1
ATOM 4084 N N . SER A 1 557 ? -26.316 39.590 -7.928 1.00 28.53 557 SER A N 1
ATOM 4085 C CA . SER A 1 557 ? -26.940 39.766 -6.586 1.00 28.53 557 SER A CA 1
ATOM 4086 C C . SER A 1 557 ? -27.420 38.409 -6.005 1.00 28.53 557 SER A C 1
ATOM 4088 O O . SER A 1 557 ? -27.347 37.386 -6.683 1.00 28.53 557 SER A O 1
ATOM 4090 N N . ALA A 1 558 ? -27.816 38.374 -4.725 1.00 26.70 558 ALA A N 1
ATOM 4091 C CA . ALA A 1 558 ? -28.253 37.204 -3.928 1.00 26.70 558 ALA A CA 1
ATOM 4092 C C . ALA A 1 558 ? -29.245 37.695 -2.824 1.00 26.70 558 ALA A C 1
ATOM 4094 O O . ALA A 1 558 ? -29.387 38.919 -2.740 1.00 26.70 558 ALA A O 1
ATOM 4095 N N . PRO A 1 559 ? -29.881 36.872 -1.936 1.00 39.94 559 PRO A N 1
ATOM 4096 C CA . PRO A 1 559 ? -29.687 35.435 -1.631 1.00 39.94 559 PRO A CA 1
ATOM 4097 C C . PRO A 1 559 ? -31.009 34.626 -1.375 1.00 39.94 559 PRO A C 1
ATOM 4099 O O . PRO A 1 559 ? -32.066 35.031 -1.844 1.00 39.94 559 PRO A O 1
ATOM 4102 N N . VAL A 1 560 ? -30.928 33.537 -0.568 1.00 27.58 560 VAL A N 1
ATOM 4103 C CA . VAL A 1 560 ? -31.968 32.725 0.161 1.00 27.58 560 VAL A CA 1
ATOM 4104 C C . VAL A 1 560 ? -31.985 31.211 -0.212 1.00 27.58 560 VAL A C 1
ATOM 4106 O O . VAL A 1 560 ? -31.555 30.828 -1.293 1.00 27.58 560 VAL A O 1
ATOM 4109 N N . MET A 1 561 ? -32.361 30.328 0.737 1.00 24.16 561 MET A N 1
ATOM 4110 C CA . MET A 1 561 ? -32.139 28.853 0.780 1.00 24.16 561 MET A CA 1
ATOM 4111 C C . MET A 1 561 ? -33.338 28.077 1.402 1.00 24.16 561 MET A C 1
ATOM 4113 O O . MET A 1 561 ? -34.109 28.721 2.116 1.00 24.16 561 MET A O 1
ATOM 4117 N N . PRO A 1 562 ? -33.409 26.710 1.377 1.00 38.94 562 PRO A N 1
ATOM 4118 C CA . PRO A 1 562 ? -32.916 25.706 0.410 1.00 38.94 562 PRO A CA 1
ATOM 4119 C C . PRO A 1 562 ? -34.102 24.854 -0.178 1.00 38.94 562 PRO A C 1
ATOM 4121 O O . PRO A 1 562 ? -34.729 25.441 -1.055 1.00 38.94 562 PRO A O 1
ATOM 4124 N N . PRO A 1 563 ? -34.545 23.609 0.214 1.00 32.16 563 PRO A N 1
ATOM 4125 C CA . PRO A 1 563 ? -33.999 22.465 0.994 1.00 32.16 563 PRO A CA 1
ATOM 4126 C C . PRO A 1 563 ? -34.145 21.020 0.378 1.00 32.16 563 PRO A C 1
ATOM 4128 O O . PRO A 1 563 ? -35.241 20.473 0.322 1.00 32.16 563 PRO A O 1
ATOM 4131 N N . LYS A 1 564 ? -33.010 20.313 0.188 1.00 21.98 564 LYS A N 1
ATOM 4132 C CA . LYS A 1 564 ? -32.790 18.829 0.288 1.00 21.98 564 LYS A CA 1
ATOM 4133 C C . LYS A 1 564 ? -33.267 17.797 -0.781 1.00 21.98 564 LYS A C 1
ATOM 4135 O O . LYS A 1 564 ? -34.368 17.862 -1.309 1.00 21.98 564 LYS A O 1
ATOM 4140 N N . ARG A 1 565 ? -32.443 16.722 -0.847 1.00 23.95 565 ARG A N 1
ATOM 4141 C CA . ARG A 1 565 ? -32.493 15.412 -1.563 1.00 23.95 565 ARG A CA 1
ATOM 4142 C C . ARG A 1 565 ? -32.174 15.478 -3.069 1.00 23.95 565 ARG A C 1
ATOM 4144 O O . ARG A 1 565 ? -32.854 16.199 -3.781 1.00 23.95 565 ARG A O 1
ATOM 4151 N N . GLU A 1 566 ? -31.109 14.885 -3.630 1.00 21.83 566 GLU A N 1
ATOM 4152 C CA . GLU A 1 566 ? -30.347 13.614 -3.437 1.00 21.83 566 GLU A CA 1
ATOM 4153 C C . GLU A 1 566 ? -30.958 12.374 -4.116 1.00 21.83 566 GLU A C 1
ATOM 4155 O O . GLU A 1 566 ? -31.960 11.847 -3.637 1.00 21.83 566 GLU A O 1
ATOM 4160 N N . CYS A 1 567 ? -30.283 11.887 -5.170 1.00 23.00 567 CYS A N 1
ATOM 4161 C CA . CYS A 1 567 ? -29.935 10.477 -5.444 1.00 23.00 567 CYS A CA 1
ATOM 4162 C C . CYS A 1 567 ? -28.931 10.405 -6.619 1.00 23.00 567 CYS A C 1
ATOM 4164 O O . CYS A 1 567 ? -29.062 11.157 -7.585 1.00 23.00 567 CYS A O 1
ATOM 4166 N N . ASP A 1 568 ? -27.950 9.504 -6.541 1.00 21.52 568 ASP A N 1
ATOM 4167 C CA . ASP A 1 568 ? -26.921 9.260 -7.568 1.00 21.52 568 ASP A CA 1
ATOM 4168 C C . ASP A 1 568 ? -27.338 8.183 -8.593 1.00 21.52 568 ASP A C 1
ATOM 4170 O O . ASP A 1 568 ? -28.165 7.327 -8.274 1.00 21.52 568 ASP A O 1
ATOM 4174 N N . CYS A 1 569 ? -26.712 8.160 -9.786 1.00 21.30 569 CYS A N 1
ATOM 4175 C CA . CYS A 1 569 ? -25.756 7.089 -10.160 1.00 21.30 569 CYS A CA 1
ATOM 4176 C C . CYS A 1 569 ? -25.321 7.052 -11.648 1.00 21.30 569 CYS A C 1
ATOM 4178 O O . CYS A 1 569 ? -26.136 6.826 -12.535 1.00 21.30 569 CYS A O 1
ATOM 4180 N N . LEU A 1 570 ? -23.990 7.060 -11.826 1.00 21.97 570 LEU A N 1
ATOM 4181 C CA . LEU A 1 570 ? -23.174 6.243 -12.750 1.00 21.97 570 LEU A CA 1
ATOM 4182 C C . LEU A 1 570 ? -23.192 6.467 -14.285 1.00 21.97 570 LEU A C 1
ATOM 4184 O O . LEU A 1 570 ? -24.204 6.747 -14.920 1.00 21.97 570 LEU A O 1
ATOM 4188 N N . ASP A 1 571 ? -22.006 6.286 -14.878 1.00 21.20 571 ASP A N 1
ATOM 4189 C CA . ASP A 1 571 ? -21.667 6.542 -16.283 1.00 21.20 571 ASP A CA 1
ATOM 4190 C C . ASP A 1 571 ? -22.192 5.513 -17.300 1.00 21.20 571 ASP A C 1
ATOM 4192 O O . ASP A 1 571 ? -22.162 4.299 -17.084 1.00 21.20 571 ASP A O 1
ATOM 4196 N N . LEU A 1 572 ? -22.544 6.007 -18.494 1.00 20.42 572 LEU A N 1
ATOM 4197 C CA . LEU A 1 572 ? -22.937 5.201 -19.652 1.00 20.42 572 LEU A CA 1
ATOM 4198 C C . LEU A 1 572 ? -21.777 5.061 -20.660 1.00 20.42 572 LEU A C 1
ATOM 4200 O O . LEU A 1 572 ? -21.666 5.823 -21.622 1.00 20.42 572 LEU A O 1
ATOM 4204 N N . ALA A 1 573 ? -20.904 4.074 -20.457 1.00 21.94 573 ALA A N 1
ATOM 4205 C CA . ALA A 1 573 ? -19.752 3.834 -21.331 1.00 21.94 573 ALA A CA 1
ATOM 4206 C C . ALA A 1 573 ? -20.134 3.108 -22.643 1.00 21.94 573 ALA A C 1
ATOM 4208 O O . ALA A 1 573 ? -20.101 1.878 -22.723 1.00 21.94 573 ALA A O 1
ATOM 4209 N N . LEU A 1 574 ? -20.456 3.860 -23.704 1.00 19.92 574 LEU A N 1
ATOM 4210 C CA . LEU A 1 574 ? -20.545 3.298 -25.059 1.00 19.92 574 LEU A CA 1
ATOM 4211 C C . LEU A 1 574 ? -19.157 2.867 -25.564 1.00 19.92 574 LEU A C 1
ATOM 4213 O O . LEU A 1 574 ? -18.235 3.676 -25.627 1.00 19.92 574 LEU A O 1
ATOM 4217 N N . VAL A 1 575 ? -19.050 1.628 -26.054 1.00 22.45 575 VAL A N 1
ATOM 4218 C CA . VAL A 1 575 ? -17.933 1.181 -26.904 1.00 22.45 575 VAL A CA 1
ATOM 4219 C C . VAL A 1 575 ? -18.492 0.681 -28.234 1.00 22.45 575 VAL A C 1
ATOM 4221 O O . VAL A 1 575 ? -18.904 -0.470 -28.375 1.00 22.45 575 VAL A O 1
ATOM 4224 N N . THR A 1 576 ? -18.507 1.555 -29.237 1.00 21.83 576 THR A N 1
ATOM 4225 C CA . THR A 1 576 ? -18.893 1.203 -30.608 1.00 21.83 576 THR A CA 1
ATOM 4226 C C . THR A 1 576 ? -17.775 0.423 -31.299 1.00 21.83 576 THR A C 1
ATOM 4228 O O . THR A 1 576 ? -16.742 0.992 -31.651 1.00 21.83 576 THR A O 1
ATOM 4231 N N . ARG A 1 577 ? -17.987 -0.874 -31.551 1.00 24.36 577 ARG A N 1
ATOM 4232 C CA . ARG A 1 577 ? -17.147 -1.663 -32.467 1.00 24.36 577 ARG A CA 1
ATOM 4233 C C . ARG A 1 577 ? -17.676 -1.565 -33.898 1.00 24.36 577 ARG A C 1
ATOM 4235 O O . ARG A 1 577 ? -18.787 -2.009 -34.170 1.00 24.36 577 ARG A O 1
ATOM 4242 N N . GLN A 1 578 ? -16.838 -1.111 -34.826 1.00 24.39 578 GLN A N 1
ATOM 4243 C CA . GLN A 1 578 ? -16.995 -1.388 -36.254 1.00 24.39 578 GLN A CA 1
ATOM 4244 C C . GLN A 1 578 ? -15.673 -1.876 -36.850 1.00 24.39 578 GLN A C 1
ATOM 4246 O O . GLN A 1 578 ? -14.726 -1.107 -36.892 1.00 24.39 578 GLN A O 1
ATOM 4251 N N . ALA A 1 579 ? -15.699 -3.120 -37.348 1.00 26.67 579 ALA A N 1
ATOM 4252 C CA . ALA A 1 579 ? -14.978 -3.648 -38.518 1.00 26.67 579 ALA A CA 1
ATOM 4253 C C . ALA A 1 579 ? -13.420 -3.532 -38.571 1.00 26.67 579 ALA A C 1
ATOM 4255 O O . ALA A 1 579 ? -12.799 -2.688 -37.951 1.00 26.67 579 ALA A O 1
ATOM 4256 N N . THR A 1 580 ? -12.676 -4.384 -39.284 1.00 25.73 580 THR A N 1
ATOM 4257 C CA . THR A 1 580 ? -13.015 -5.307 -40.386 1.00 25.73 580 THR A CA 1
ATOM 4258 C C . THR A 1 580 ? -12.229 -6.635 -40.296 1.00 25.73 580 THR A C 1
ATOM 4260 O O . THR A 1 580 ? -11.269 -6.743 -39.543 1.00 25.73 580 THR A O 1
ATOM 4263 N N . ARG A 1 581 ? -12.605 -7.586 -41.171 1.00 24.16 581 ARG A N 1
ATOM 4264 C CA . ARG A 1 581 ? -11.887 -8.817 -41.587 1.00 24.16 581 ARG A CA 1
ATOM 4265 C C . ARG A 1 581 ? -11.908 -10.016 -40.628 1.00 24.16 581 ARG A C 1
ATOM 4267 O O . ARG A 1 581 ? -11.110 -10.141 -39.708 1.00 24.16 581 ARG A O 1
ATOM 4274 N N . PHE A 1 582 ? -12.787 -10.958 -40.968 1.00 21.72 582 PHE A N 1
ATOM 4275 C CA . PHE A 1 582 ? -12.657 -12.376 -40.634 1.00 21.72 582 PHE A CA 1
ATOM 4276 C C . PHE A 1 582 ? -11.645 -13.051 -41.573 1.00 21.72 582 PHE A C 1
ATOM 4278 O O . PHE A 1 582 ? -11.550 -12.671 -42.740 1.00 21.72 582 PHE A O 1
ATOM 4285 N N . THR A 1 583 ? -11.023 -14.131 -41.100 1.00 21.45 583 THR A N 1
ATOM 4286 C CA . THR A 1 583 ? -10.582 -15.250 -41.949 1.00 21.45 583 THR A CA 1
ATOM 4287 C C . THR A 1 583 ? -11.391 -16.472 -41.526 1.00 21.45 583 THR A C 1
ATOM 4289 O O . THR A 1 583 ? -11.543 -16.720 -40.331 1.00 21.45 583 THR A O 1
ATOM 4292 N N . VAL A 1 584 ? -11.951 -17.206 -42.487 1.00 20.59 584 VAL A N 1
ATOM 4293 C CA . VAL A 1 584 ? -12.777 -18.392 -42.221 1.00 20.59 584 VAL A CA 1
ATOM 4294 C C . VAL A 1 584 ? -11.896 -19.639 -42.204 1.00 20.59 584 VAL A C 1
ATOM 4296 O O . VAL A 1 584 ? -11.125 -19.857 -43.134 1.00 20.59 584 VAL A O 1
ATOM 4299 N N . LEU A 1 585 ? -12.054 -20.478 -41.178 1.00 22.17 585 LEU A N 1
ATOM 4300 C CA . LEU A 1 585 ? -11.571 -21.859 -41.165 1.00 22.17 585 LEU A CA 1
ATOM 4301 C C . LEU A 1 585 ? -12.756 -22.787 -40.889 1.00 22.17 585 LEU A C 1
ATOM 4303 O O . LEU A 1 585 ? -13.263 -22.859 -39.772 1.00 22.17 585 LEU A O 1
ATOM 4307 N N . THR A 1 586 ? -13.218 -23.468 -41.934 1.00 22.14 586 THR A N 1
ATOM 4308 C CA . THR A 1 586 ? -14.235 -24.521 -41.856 1.00 22.14 586 THR A CA 1
ATOM 4309 C C . THR A 1 586 ? -13.580 -25.857 -41.531 1.00 22.14 586 THR A C 1
ATOM 4311 O O . THR A 1 586 ? -12.766 -26.342 -42.317 1.00 22.14 586 THR A O 1
ATOM 4314 N N . PHE A 1 587 ? -13.986 -26.486 -40.431 1.00 23.34 587 PHE A N 1
ATOM 4315 C CA . PHE A 1 587 ? -13.729 -27.905 -40.191 1.00 23.34 587 PHE A CA 1
ATOM 4316 C C . PHE A 1 587 ? -14.937 -28.720 -40.680 1.00 23.34 587 PHE A C 1
ATOM 4318 O O . PHE A 1 587 ? -16.059 -28.406 -40.273 1.00 23.34 587 PHE A O 1
ATOM 4325 N N . PRO A 1 588 ? -14.758 -29.742 -41.538 1.00 27.48 588 PRO A N 1
ATOM 4326 C CA . PRO A 1 588 ? -15.812 -30.711 -41.805 1.00 27.48 588 PRO A CA 1
ATOM 4327 C C . PRO A 1 588 ? -16.011 -31.603 -40.573 1.00 27.48 588 PRO A C 1
ATOM 4329 O O . PRO A 1 588 ? -15.050 -31.950 -39.886 1.00 27.48 588 PRO A O 1
ATOM 4332 N N . ALA A 1 589 ? -17.257 -31.979 -40.302 1.00 26.78 589 ALA A N 1
ATOM 4333 C CA . ALA A 1 589 ? -17.594 -32.945 -39.266 1.00 26.78 589 ALA A CA 1
ATOM 4334 C C . ALA A 1 589 ? -17.937 -34.291 -39.908 1.00 26.78 589 ALA A C 1
ATOM 4336 O O . ALA A 1 589 ? -18.739 -34.331 -40.839 1.00 26.78 589 ALA A O 1
ATOM 4337 N N . GLU A 1 590 ? -17.412 -35.382 -39.354 1.00 26.27 590 GLU A N 1
ATOM 4338 C CA . GLU A 1 590 ? -17.975 -36.716 -39.554 1.00 26.27 590 GLU A CA 1
ATOM 4339 C C . GLU A 1 590 ? -18.325 -37.337 -38.201 1.00 26.27 590 GLU A C 1
ATOM 4341 O O . GLU A 1 590 ? -17.571 -37.254 -37.232 1.00 26.27 590 GLU A O 1
ATOM 4346 N N . PHE A 1 591 ? -19.510 -37.940 -38.150 1.00 25.67 591 PHE A N 1
ATOM 4347 C CA . PHE A 1 591 ? -20.057 -38.653 -37.003 1.00 25.67 591 PHE A CA 1
ATOM 4348 C C . PHE A 1 591 ? -20.315 -40.089 -37.457 1.00 25.67 591 PHE A C 1
ATOM 4350 O O . PHE A 1 591 ? -21.129 -40.307 -38.354 1.00 25.67 591 PHE A O 1
ATOM 4357 N N . THR A 1 592 ? -19.686 -41.074 -36.820 1.00 26.16 592 THR A N 1
ATOM 4358 C CA . THR A 1 592 ? -20.047 -42.488 -36.990 1.00 26.16 592 THR A CA 1
ATOM 4359 C C . THR A 1 592 ? -20.246 -43.154 -35.633 1.00 26.16 592 THR A C 1
ATOM 4361 O O . THR A 1 592 ? -19.415 -43.081 -34.731 1.00 26.16 592 THR A O 1
ATOM 4364 N N . TRP A 1 593 ? -21.406 -43.787 -35.485 1.00 24.80 593 TRP A N 1
ATOM 4365 C CA . TRP A 1 593 ? -21.820 -44.580 -34.330 1.00 24.80 593 TRP A CA 1
ATOM 4366 C C . TRP A 1 593 ? -21.828 -46.054 -34.750 1.00 24.80 593 TRP A C 1
ATOM 4368 O O . TRP A 1 593 ? -22.506 -46.358 -35.727 1.00 24.80 593 TRP A O 1
ATOM 4378 N N . LEU A 1 594 ? -21.205 -46.960 -33.980 1.00 24.02 594 LEU A N 1
ATOM 4379 C CA . LEU A 1 594 ? -21.925 -48.123 -33.426 1.00 24.02 594 LEU A CA 1
ATOM 4380 C C . LEU A 1 594 ? -21.145 -48.924 -32.356 1.00 24.02 594 LEU A C 1
ATOM 4382 O O . LEU A 1 594 ? -20.021 -49.361 -32.555 1.00 24.02 594 LEU A O 1
ATOM 4386 N N . GLN A 1 595 ? -21.831 -49.137 -31.233 1.00 27.12 595 GLN A N 1
ATOM 4387 C CA . GLN A 1 595 ? -21.893 -50.331 -30.371 1.00 27.12 595 GLN A CA 1
ATOM 4388 C C . GLN A 1 595 ? -20.716 -51.337 -30.230 1.00 27.12 595 GLN A C 1
ATOM 4390 O O . GLN A 1 595 ? -20.480 -52.190 -31.077 1.00 27.12 595 GLN A O 1
ATOM 4395 N N . SER A 1 596 ? -20.295 -51.467 -28.962 1.00 27.61 596 SER A N 1
ATOM 4396 C CA . SER A 1 596 ? -20.130 -52.733 -28.204 1.00 27.61 596 SER A CA 1
ATOM 4397 C C . SER A 1 596 ? -18.914 -53.651 -28.448 1.00 27.61 596 SER A C 1
ATOM 4399 O O . SER A 1 596 ? -18.834 -54.342 -29.456 1.00 27.61 596 SER A O 1
ATOM 4401 N N . HIS A 1 597 ? -18.095 -53.858 -27.404 1.00 28.98 597 HIS A N 1
ATOM 4402 C CA . HIS A 1 597 ? -18.213 -55.051 -26.539 1.00 28.98 597 HIS A CA 1
ATOM 4403 C C . HIS A 1 597 ? -17.373 -54.946 -25.246 1.00 28.98 597 HIS A C 1
ATOM 4405 O O . HIS A 1 597 ? -16.511 -54.086 -25.104 1.00 28.98 597 HIS A O 1
ATOM 4411 N N . ILE A 1 598 ? -17.692 -55.804 -24.273 1.00 29.33 598 ILE A N 1
ATOM 4412 C CA . ILE A 1 598 ? -17.170 -55.811 -22.894 1.00 29.33 598 ILE A CA 1
ATOM 4413 C C . ILE A 1 598 ? -15.812 -56.531 -22.802 1.00 29.33 598 ILE A C 1
ATOM 4415 O O . ILE A 1 598 ? -15.740 -57.682 -23.236 1.00 29.33 598 ILE A O 1
ATOM 4419 N N . ARG A 1 599 ? -14.815 -55.940 -22.113 1.00 26.98 599 ARG A N 1
ATOM 4420 C CA . ARG A 1 599 ? -14.020 -56.584 -21.028 1.00 26.98 599 ARG A CA 1
ATOM 4421 C C . ARG A 1 599 ? -12.994 -55.643 -20.367 1.00 26.98 599 ARG A C 1
ATOM 4423 O O . ARG A 1 599 ? -12.301 -54.898 -21.044 1.00 26.98 599 ARG A O 1
ATOM 4430 N N . THR A 1 600 ? -12.925 -55.744 -19.042 1.00 37.16 600 THR A N 1
ATOM 4431 C CA . THR A 1 600 ? -11.857 -55.320 -18.108 1.00 37.16 600 THR A CA 1
ATOM 4432 C C . THR 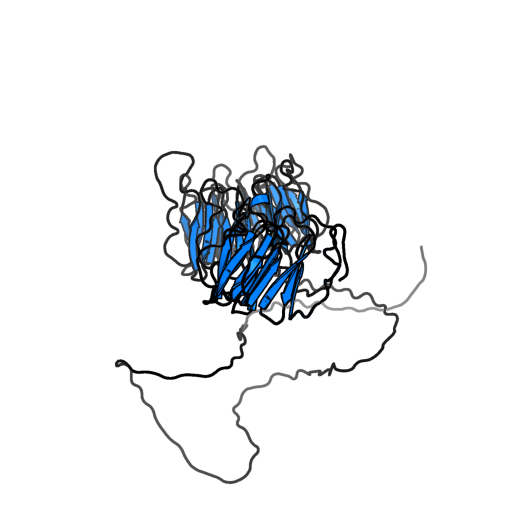A 1 600 ? -10.720 -56.368 -18.063 1.00 37.16 600 THR A C 1
ATOM 4434 O O . THR A 1 600 ? -10.920 -57.452 -18.630 1.00 37.16 600 THR A O 1
ATOM 4437 N N . PRO A 1 601 ? -9.562 -56.143 -17.392 1.00 51.59 601 PRO A N 1
ATOM 4438 C CA . PRO A 1 601 ? -9.184 -55.049 -16.471 1.00 51.59 601 PRO A CA 1
ATOM 4439 C C . PRO A 1 601 ? -8.792 -53.738 -17.154 1.00 51.59 601 PRO A C 1
ATOM 4441 O O . PRO A 1 601 ? -7.882 -53.773 -18.008 1.00 51.59 601 PRO A O 1
#

pLDDT: mean 70.62, std 27.34, range [19.92, 97.44]

Foldseek 3Di:
DDDDQPFPQVVDDDAAFDDKAREQFKIKTAHPVQDIAIGGDQPFPQRVDDDAGFPDKYYYHFKIWTQGPQQDIAIGGDQPFPQRVDDDAGFDTKYGEHFKIKTQHPVQFIAIGGDCVFPQRVDDDAGFDDKYYYDFKIWTQGPVRAIDIGGPQDPRPDQFFPDKEFEAFKIWTQGPVQFIAMFGDCVFPQRPDDDAGFDAKEYYHFKIWTQGPVQQIAMGGHQDDPDDDDGGQPGRDDAGFDAKEYEHFKIWTQGPPWRDIAMTGDQPQNQRPDDDTQFDWKYYAHFKIWTAHPQQFIAIGGDCPQHQRPDDDAGFQDKYYEHFKIKTQHPQQFIAIGGDCPPNQCQRPDDDAGFDDKEYYQFKIKTQHPVQFIAIGGDCPFPARPDDTAGFDAKEYEHFKIWTQHPQQFIAITGDCPFPQRVDDGDGFLEKYRYHFKIWTQGPSSAIDIGGHDDRRVVVHNRPDDDDDDDDDDDDPDDRDYPDRIHDDDDDDDDDDDDDDDDDDDDDDDDPDDDDDDDDDDDDDDDDDDDDDDDDDDDDDDDDDDDDDDDDDDDDDDDDDDDDDDDDDDDDDDDDDDDDDDDDDDDDDDDDDDDDDDDDD